Protein 4WW7 (pdb70)

Organism: Saccharomyces cerevisiae (strain ATCC 204508 / S288c) (NCBI:txid559292)

GO terms:
  GO:0004674 protein serine/threonine kinase activity (F, IDA)
  GO:0005634 nucleus (C, IDA)
  GO:0016887 ATP hydrolysis activity (F, IDA)
  GO:0000408 EKC/KEOPS complex (C, IDA)
  GO:0000282 cellular bud site selection (P, HMP)
  GO:0000722 telomere maintenance via recombination (P, IGI)
  GO:0000723 telomere maintenance (P, IGI)
  GO:0004674 protein serine/threonine kinase activity (F, IMP)
  GO:0005634 nucleus (C, HDA)
  GO:0005737 cytoplasm (C, HDA)
  GO:0016887 ATP hydrolysis activity (F, IMP)
  GO:0070525 tRNA threonylcarbamoyladenosine metabolic process (P, IMP)
  GO:0000722 telomere maintenance via recombination (P, IMP)
  GO:0000723 telomere maintenance (P, IMP)
  GO:0045944 positive regulation of transcription by RNA polymerase II (P, IPI)
  GO:0005654 nucleoplasm (C, TAS)
  GO:0005515 protein binding (F, IPI)

Foldseek 3Di:
DVVVVVCVVLDVVWDWAWDDDDPWTKIKTQDQSDDPPPPDDDRIKMKTADCLLVQQLVVQVVQVPQPPAAAWDFRDDDPPGGITITHDAFDQDPPRLGTQFQVSVCVVCLVPQPDPQNLVQLLLLLLNLLSCLVQQKAQQQQESRQWGWHDDDPHTHTHGDDSSRMDRGNDLLRSLVNLVNHLVNLCVVVRPCSVVSSVSSNNSNLVNLVVVPPRSVVVVVSNVVSNVVCVVVVDDD/DDWDDDVVGRQKIKDKWKFAQWDALVVLVVPCVKAKWALQQPQFPLLLVLLLVLLVCCVVPHNQDDDDSRLSSLCLLALDRDSVVSCVLTGDDRPGRMIMIMDMDSPDDDVVVVVVVVVVRTDGGIDDPGNVVSNVRHNVVSNCVRLVPDPVQDDPDSVSVSVSSSVSSVVD

Structure (mmCIF, N/CA/C/O backbone):
data_4WW7
#
_entry.id   4WW7
#
_cell.length_a   113.890
_cell.length_b   113.890
_cell.length_c   87.410
_cell.angle_alpha   90.00
_cell.angle_beta   90.00
_cell.angle_gamma   90.00
#
_symmetry.space_group_name_H-M   'I 41'
#
loop_
_entity.id
_entity.type
_entity.pdbx_description
1 polymer 'EKC/KEOPS complex subunit BUD32'
2 polymer 'EKC/KEOPS complex subunit CGI121'
3 non-polymer 'ADENOSINE MONOPHOSPHATE'
4 non-polymer 'ACETATE ION'
5 non-polymer 'SULFATE ION'
6 water water
#
loop_
_atom_site.group_PDB
_atom_site.id
_atom_site.type_symbol
_atom_site.label_atom_id
_atom_site.label_alt_id
_atom_site.label_comp_id
_atom_site.label_asym_id
_atom_site.label_entity_id
_atom_site.label_seq_id
_atom_site.pdbx_PDB_ins_code
_atom_site.Cartn_x
_atom_site.Cartn_y
_atom_site.Cartn_z
_atom_site.occupancy
_atom_site.B_iso_or_equiv
_atom_site.auth_seq_id
_atom_site.auth_comp_id
_atom_site.auth_asym_id
_atom_site.auth_atom_id
_atom_site.pdbx_PDB_model_num
ATOM 1 N N . GLU A 1 4 ? -11.223 -20.865 -10.613 1.00 47.53 4 GLU A N 1
ATOM 2 C CA . GLU A 1 4 ? -11.563 -20.101 -11.810 1.00 45.37 4 GLU A CA 1
ATOM 3 C C . GLU A 1 4 ? -12.072 -18.712 -11.444 1.00 45.83 4 GLU A C 1
ATOM 4 O O . GLU A 1 4 ? -11.879 -17.752 -12.195 1.00 42.41 4 GLU A O 1
ATOM 6 N N . PHE A 1 5 ? -12.729 -18.616 -10.291 1.00 44.76 5 PHE A N 1
ATOM 7 C CA . PHE A 1 5 ? -13.189 -17.329 -9.783 1.00 42.07 5 PHE A CA 1
ATOM 8 C C . PHE A 1 5 ? -11.995 -16.416 -9.512 1.00 38.92 5 PHE A C 1
ATOM 9 O O . PHE A 1 5 ? -12.030 -15.217 -9.818 1.00 37.07 5 PHE A O 1
ATOM 11 N N . ILE A 1 6 ? -10.941 -16.993 -8.942 1.00 38.01 6 ILE A N 1
ATOM 12 C CA . ILE A 1 6 ? -9.731 -16.244 -8.620 1.00 37.17 6 ILE A CA 1
ATOM 13 C C . ILE A 1 6 ? -9.076 -15.684 -9.884 1.00 36.12 6 ILE A C 1
ATOM 14 O O . ILE A 1 6 ? -8.647 -14.528 -9.915 1.00 34.73 6 ILE A O 1
ATOM 17 N N . ASP A 1 7 ? -8.990 -16.512 -10.920 1.00 37.26 7 ASP A N 1
ATOM 18 C CA . ASP A 1 7 ? -8.470 -16.089 -12.219 1.00 35.09 7 ASP A CA 1
ATOM 19 C C . ASP A 1 7 ? -9.233 -14.894 -12.754 1.00 32.83 7 ASP A C 1
ATOM 20 O O . ASP A 1 7 ? -8.648 -13.886 -13.153 1.00 31.30 7 ASP A O 1
ATOM 25 N N . LYS A 1 8 ? -10.554 -15.019 -12.782 1.00 32.06 8 LYS A N 1
ATOM 26 C CA . LYS A 1 8 ? -11.389 -13.996 -13.382 1.00 32.30 8 LYS A CA 1
ATOM 27 C C . LYS A 1 8 ? -11.332 -12.675 -12.612 1.00 28.52 8 LYS A C 1
ATOM 28 O O . LYS A 1 8 ? -11.283 -11.611 -13.220 1.00 28.27 8 LYS A O 1
ATOM 31 N N . VAL A 1 9 ? -11.357 -12.749 -11.283 1.00 29.37 9 VAL A N 1
ATOM 32 C CA . VAL A 1 9 ? -11.282 -11.534 -10.471 1.00 26.85 9 VAL A CA 1
ATOM 33 C C . VAL A 1 9 ? -9.921 -10.866 -10.624 1.00 25.10 9 VAL A C 1
ATOM 34 O O . VAL A 1 9 ? -9.846 -9.663 -10.846 1.00 24.46 9 VAL A O 1
ATOM 38 N N . SER A 1 10 ? -8.837 -11.633 -10.502 1.00 28.45 10 SER A N 1
ATOM 39 C CA . SER A 1 10 ? -7.515 -11.012 -10.573 1.00 26.57 10 SER A CA 1
ATOM 40 C C . SER A 1 10 ? -7.245 -10.461 -11.977 1.00 27.67 10 SER A C 1
ATOM 41 O O . SER A 1 10 ? -6.508 -9.483 -12.144 1.00 25.55 10 SER A O 1
ATOM 44 N N . SER A 1 11 ? -7.866 -11.060 -12.987 1.00 25.92 11 SER A N 1
ATOM 45 C CA . SER A 1 11 ? -7.715 -10.534 -14.342 1.00 27.97 11 SER A CA 1
ATOM 46 C C . SER A 1 11 ? -8.479 -9.221 -14.509 1.00 27.44 11 SER A C 1
ATOM 47 O O . SER A 1 11 ? -7.980 -8.277 -15.124 1.00 27.43 11 SER A O 1
ATOM 50 N N . TYR A 1 12 ? -9.685 -9.181 -13.952 1.00 26.07 12 TYR A N 1
ATOM 51 C CA . TYR A 1 12 ? -10.520 -7.978 -13.971 1.00 24.10 12 TYR A CA 1
ATOM 52 C C . TYR A 1 12 ? -9.830 -6.801 -13.267 1.00 24.91 12 TYR A C 1
ATOM 53 O O . TYR A 1 12 ? -9.821 -5.656 -13.767 1.00 24.94 12 TYR A O 1
ATOM 62 N N . LEU A 1 13 ? -9.252 -7.082 -12.104 1.00 22.95 13 LEU A N 1
ATOM 63 C CA . LEU A 1 13 ? -8.611 -6.050 -11.281 1.00 21.60 13 LEU A CA 1
ATOM 64 C C . LEU A 1 13 ? -7.224 -5.646 -11.772 1.00 23.43 13 LEU A C 1
ATOM 65 O O . LEU A 1 13 ? -6.751 -4.542 -11.484 1.00 22.56 13 LEU A O 1
ATOM 70 N N . THR A 1 14 ? -6.590 -6.572 -12.495 1.00 23.91 14 THR A N 1
ATOM 71 C CA . THR A 1 14 ? -5.168 -6.500 -12.898 1.00 23.90 14 THR A CA 1
ATOM 72 C C . THR A 1 14 ? -4.202 -6.810 -11.754 1.00 23.48 14 THR A C 1
ATOM 73 O O . THR A 1 14 ? -4.573 -6.821 -10.588 1.00 23.97 14 THR A O 1
ATOM 77 N N . PRO A 1 15 ? -2.931 -7.091 -12.091 1.00 25.22 15 PRO A N 1
ATOM 78 C CA . PRO A 1 15 ? -1.985 -7.439 -11.022 1.00 25.61 15 PRO A CA 1
ATOM 79 C C . PRO A 1 15 ? -1.671 -6.295 -10.045 1.00 27.24 15 PRO A C 1
ATOM 80 O O . PRO A 1 15 ? -1.039 -6.524 -9.010 1.00 29.21 15 PRO A O 1
ATOM 84 N N . ASP A 1 16 ? -2.113 -5.075 -10.350 1.00 28.18 16 ASP A N 1
ATOM 85 C CA . ASP A 1 16 ? -1.859 -3.941 -9.460 1.00 28.63 16 ASP A CA 1
ATOM 86 C C . ASP A 1 16 ? -2.750 -3.938 -8.208 1.00 28.19 16 ASP A C 1
ATOM 87 O O . ASP A 1 16 ? -2.541 -3.135 -7.299 1.00 33.50 16 ASP A O 1
ATOM 89 N N . VAL A 1 17 ? -3.747 -4.817 -8.162 1.00 24.08 17 VAL A N 1
ATOM 90 C CA . VAL A 1 17 ? -4.624 -4.874 -7.006 1.00 24.82 17 VAL A CA 1
ATOM 91 C C . VAL A 1 17 ? -4.415 -6.197 -6.268 1.00 24.03 17 VAL A C 1
ATOM 92 O O . VAL A 1 17 ? -4.763 -7.252 -6.787 1.00 24.67 17 VAL A O 1
ATOM 96 N N . ASP A 1 18 ? -3.836 -6.130 -5.075 1.00 19.43 18 ASP A N 1
ATOM 97 C CA . ASP A 1 18 ? -3.686 -7.326 -4.233 1.00 20.44 18 ASP A CA 1
ATOM 98 C C . ASP A 1 18 ? -5.061 -7.802 -3.758 1.00 23.84 18 ASP A C 1
ATOM 99 O O . ASP A 1 18 ? -5.940 -6.987 -3.496 1.00 21.95 18 ASP A O 1
ATOM 104 N N . ILE A 1 19 ? -5.266 -9.117 -3.676 1.00 21.67 19 ILE A N 1
ATOM 105 C CA . ILE A 1 19 ? -6.522 -9.632 -3.110 1.00 21.82 19 ILE A CA 1
ATOM 106 C C . ILE A 1 19 ? -6.268 -10.839 -2.221 1.00 25.85 19 ILE A C 1
ATOM 107 O O . ILE A 1 19 ? -5.383 -11.650 -2.494 1.00 27.19 19 ILE A O 1
ATOM 112 N N . ALA A 1 20 ? -7.055 -10.944 -1.158 1.00 22.81 20 ALA A N 1
ATOM 113 C CA . ALA A 1 20 ? -7.038 -12.110 -0.279 1.00 23.65 20 ALA A CA 1
ATOM 114 C C . ALA A 1 20 ? -8.470 -12.573 -0.037 1.00 27.19 20 ALA A C 1
ATOM 115 O O . ALA A 1 20 ? -9.271 -11.843 0.533 1.00 26.08 20 ALA A O 1
ATOM 117 N N . PRO A 1 21 ? -8.808 -13.792 -0.474 1.00 25.53 21 PRO A N 1
ATOM 118 C CA . PRO A 1 21 ? -10.199 -14.218 -0.231 1.00 26.41 21 PRO A CA 1
ATOM 119 C C . PRO A 1 21 ? -10.441 -14.468 1.256 1.00 29.71 21 PRO A C 1
ATOM 120 O O . PRO A 1 21 ? -9.561 -15.002 1.943 1.00 29.82 21 PRO A O 1
ATOM 124 N N . ILE A 1 22 ? -11.614 -14.092 1.755 1.00 26.72 22 ILE A N 1
ATOM 125 C CA . ILE A 1 22 ? -11.944 -14.321 3.159 1.00 26.18 22 ILE A CA 1
ATOM 126 C C . ILE A 1 22 ? -13.265 -15.071 3.389 1.00 30.05 22 ILE A C 1
ATOM 127 O O . ILE A 1 22 ? -13.495 -15.598 4.479 1.00 29.84 22 ILE A O 1
ATOM 132 N N . SER A 1 23 ? -14.126 -15.118 2.378 1.00 27.51 23 SER A N 1
ATOM 133 C CA . SER A 1 23 ? -15.415 -15.768 2.544 1.00 29.98 23 SER A CA 1
ATOM 134 C C . SER A 1 23 ? -16.036 -16.130 1.206 1.00 35.23 23 SER A C 1
ATOM 135 O O . SER A 1 23 ? -15.922 -15.400 0.227 1.00 34.02 23 SER A O 1
ATOM 138 N N . GLN A 1 24 ? -16.684 -17.286 1.154 1.00 37.81 24 GLN A N 1
ATOM 139 C CA . GLN A 1 24 ? -17.425 -17.651 -0.035 1.00 40.02 24 GLN A CA 1
ATOM 140 C C . GLN A 1 24 ? -18.740 -18.284 0.382 1.00 44.83 24 GLN A C 1
ATOM 141 O O . GLN A 1 24 ? -18.760 -19.248 1.152 1.00 45.55 24 GLN A O 1
ATOM 147 N N . GLY A 1 25 ? -19.834 -17.713 -0.106 1.00 42.59 25 GLY A N 1
ATOM 148 C CA . GLY A 1 25 ? -21.163 -18.215 0.192 1.00 45.99 25 GLY A CA 1
ATOM 149 C C . GLY A 1 25 ? -21.850 -18.629 -1.090 1.00 47.87 25 GLY A C 1
ATOM 150 O O . GLY A 1 25 ? -21.183 -18.946 -2.079 1.00 45.21 25 GLY A O 1
ATOM 151 N N . ALA A 1 26 ? -23.181 -18.624 -1.076 1.00 51.55 26 ALA A N 1
ATOM 152 C CA . ALA A 1 26 ? -23.964 -18.966 -2.257 1.00 53.76 26 ALA A CA 1
ATOM 153 C C . ALA A 1 26 ? -24.509 -17.712 -2.937 1.00 54.85 26 ALA A C 1
ATOM 154 O O . ALA A 1 26 ? -23.759 -16.950 -3.551 1.00 52.14 26 ALA A O 1
ATOM 156 N N . ALA A 1 28 ? -22.067 -14.948 -3.390 1.00 38.39 28 ALA A N 1
ATOM 157 C CA . ALA A 1 28 ? -21.004 -13.937 -3.344 1.00 35.98 28 ALA A CA 1
ATOM 158 C C . ALA A 1 28 ? -19.701 -14.441 -2.709 1.00 33.94 28 ALA A C 1
ATOM 159 O O . ALA A 1 28 ? -19.711 -15.196 -1.725 1.00 36.02 28 ALA A O 1
ATOM 161 N N . ILE A 1 29 ? -18.580 -14.011 -3.290 1.00 30.81 29 ILE A N 1
ATOM 162 C CA . ILE A 1 29 ? -17.258 -14.266 -2.760 1.00 28.57 29 ILE A CA 1
ATOM 163 C C . ILE A 1 29 ? -16.678 -12.934 -2.281 1.00 27.86 29 ILE A C 1
ATOM 164 O O . ILE A 1 29 ? -16.769 -11.923 -2.989 1.00 27.87 29 ILE A O 1
ATOM 168 N N . VAL A 1 30 ? -16.100 -12.935 -1.089 1.00 25.89 30 VAL A N 1
ATOM 169 C CA . VAL A 1 30 ? -15.600 -11.702 -0.486 1.00 23.01 30 VAL A CA 1
ATOM 170 C C . VAL A 1 30 ? -14.077 -11.751 -0.337 1.00 25.23 30 VAL A C 1
ATOM 171 O O . VAL A 1 30 ? -13.512 -12.751 0.126 1.00 24.61 30 VAL A O 1
ATOM 175 N N . PHE A 1 31 ? -13.415 -10.671 -0.752 1.00 21.37 31 PHE A N 1
ATOM 176 C CA . PHE A 1 31 ? -11.960 -10.512 -0.603 1.00 23.12 31 PHE A CA 1
ATOM 177 C C . PHE A 1 31 ? -11.647 -9.308 0.256 1.00 23.21 31 PHE A C 1
ATOM 178 O O . PHE A 1 31 ? -12.488 -8.407 0.411 1.00 23.03 31 PHE A O 1
ATOM 186 N N . THR A 1 32 ? -10.426 -9.271 0.786 1.00 22.07 32 THR A N 1
ATOM 187 C CA . THR A 1 32 ? -9.853 -7.999 1.237 1.00 22.54 32 THR A CA 1
ATOM 188 C C . THR A 1 32 ? -8.751 -7.552 0.284 1.00 24.24 32 THR A C 1
ATOM 189 O O . THR A 1 32 ? -8.158 -8.370 -0.432 1.00 22.77 32 THR A O 1
ATOM 193 N N . THR A 1 33 ? -8.507 -6.245 0.266 1.00 19.35 33 THR A N 1
ATOM 194 C CA . THR A 1 33 ? -7.404 -5.659 -0.496 1.00 20.41 33 THR A CA 1
ATOM 195 C C . THR A 1 33 ? -6.842 -4.456 0.259 1.00 22.57 33 THR A C 1
ATOM 196 O O . THR A 1 33 ? -7.572 -3.774 0.987 1.00 21.76 33 THR A O 1
ATOM 200 N N . THR A 1 34 ? -5.548 -4.191 0.105 1.00 19.60 34 THR A N 1
ATOM 201 C CA . THR A 1 34 ? -4.981 -2.967 0.669 1.00 20.39 34 THR A CA 1
ATOM 202 C C . THR A 1 34 ? -5.041 -1.803 -0.331 1.00 20.95 34 THR A C 1
ATOM 203 O O . THR A 1 34 ? -4.644 -0.685 -0.000 1.00 23.27 34 THR A O 1
ATOM 207 N N . THR A 1 35 ? -5.555 -2.072 -1.529 1.00 19.42 35 THR A N 1
ATOM 208 C CA . THR A 1 35 ? -5.601 -1.084 -2.618 1.00 18.33 35 THR A CA 1
ATOM 209 C C . THR A 1 35 ? -6.954 -0.361 -2.720 1.00 17.75 35 THR A C 1
ATOM 210 O O . THR A 1 35 ? -7.980 -1.011 -2.907 1.00 21.04 35 THR A O 1
ATOM 214 N N . HIS A 1 36 ? -6.938 0.966 -2.616 1.00 19.22 36 HIS A N 1
ATOM 215 C CA . HIS A 1 36 ? -8.159 1.744 -2.830 1.00 18.96 36 HIS A CA 1
ATOM 216 C C . HIS A 1 36 ? -8.477 1.758 -4.333 1.00 19.35 36 HIS A C 1
ATOM 217 O O . HIS A 1 36 ? -7.572 1.858 -5.149 1.00 19.89 36 HIS A O 1
ATOM 224 N N . PRO A 1 37 ? -9.761 1.676 -4.707 1.00 17.62 37 PRO A N 1
ATOM 225 C CA . PRO A 1 37 ? -10.068 1.495 -6.138 1.00 17.35 37 PRO A CA 1
ATOM 226 C C . PRO A 1 37 ? -9.850 2.748 -7.003 1.00 19.41 37 PRO A C 1
ATOM 227 O O . PRO A 1 37 ? -9.855 2.626 -8.230 1.00 20.25 37 PRO A O 1
ATOM 231 N N . TYR A 1 38 ? -9.671 3.921 -6.401 1.00 18.50 38 TYR A N 1
ATOM 232 C CA . TYR A 1 38 ? -9.505 5.123 -7.234 1.00 16.80 38 TYR A CA 1
ATOM 233 C C . TYR A 1 38 ? -8.673 6.269 -6.661 1.00 18.77 38 TYR A C 1
ATOM 234 O O . TYR A 1 38 ? -8.212 7.113 -7.420 1.00 20.13 38 TYR A O 1
ATOM 243 N N . LEU A 1 39 ? -8.503 6.343 -5.347 1.00 18.32 39 LEU A N 1
ATOM 244 C CA . LEU A 1 39 ? -7.638 7.400 -4.810 1.00 17.36 39 LEU A CA 1
ATOM 245 C C . LEU A 1 39 ? -6.186 7.046 -5.133 1.00 20.55 39 LEU A C 1
ATOM 246 O O . LEU A 1 39 ? -5.824 5.876 -5.090 1.00 22.64 39 LEU A O 1
ATOM 251 N N . PRO A 1 40 ? -5.361 8.046 -5.466 1.00 20.34 40 PRO A N 1
ATOM 252 C CA . PRO A 1 40 ? -3.928 7.789 -5.694 1.00 20.92 40 PRO A CA 1
ATOM 253 C C . PRO A 1 40 ? -3.307 7.075 -4.502 1.00 22.82 40 PRO A C 1
ATOM 254 O O . PRO A 1 40 ? -3.716 7.286 -3.359 1.00 21.67 40 PRO A O 1
ATOM 258 N N . ARG A 1 41 ? -2.303 6.239 -4.770 1.00 23.41 41 ARG A N 1
ATOM 259 C CA . ARG A 1 41 ? -1.665 5.497 -3.688 1.00 25.94 41 ARG A CA 1
ATOM 260 C C . ARG A 1 41 ? -1.193 6.439 -2.570 1.00 23.49 41 ARG A C 1
ATOM 261 O O . ARG A 1 41 ? -0.637 7.515 -2.832 1.00 24.72 41 ARG A O 1
ATOM 265 N N . ALA A 1 42 ? -1.453 6.036 -1.325 1.00 25.68 42 ALA A N 1
ATOM 266 C CA . ALA A 1 42 ? -1.074 6.801 -0.141 1.00 26.47 42 ALA A CA 1
ATOM 267 C C . ALA A 1 42 ? -1.928 8.044 0.114 1.00 25.14 42 ALA A C 1
ATOM 268 O O . ALA A 1 42 ? -1.626 8.828 1.019 1.00 30.57 42 ALA A O 1
ATOM 270 N N . LYS A 1 43 ? -2.974 8.243 -0.678 1.00 23.73 43 LYS A N 1
ATOM 271 C CA . LYS A 1 43 ? -3.855 9.400 -0.453 1.00 24.76 43 LYS A CA 1
ATOM 272 C C . LYS A 1 43 ? -5.180 8.926 0.141 1.00 26.42 43 LYS A C 1
ATOM 273 O O . LYS A 1 43 ? -6.088 9.728 0.407 1.00 28.07 43 LYS A O 1
ATOM 279 N N . ASP A 1 44 ? -5.287 7.618 0.345 1.00 25.25 44 ASP A N 1
ATOM 280 C CA . ASP A 1 44 ? -6.453 7.047 1.017 1.00 25.37 44 ASP A CA 1
ATOM 281 C C . ASP A 1 44 ? -6.219 7.039 2.532 1.00 28.68 44 ASP A C 1
ATOM 282 O O . ASP A 1 44 ? -5.168 7.487 2.991 1.00 32.50 44 ASP A O 1
ATOM 287 N N . SER A 1 45 ? -7.189 6.549 3.304 1.00 28.56 45 SER A N 1
ATOM 288 C CA . SER A 1 45 ? -7.160 6.741 4.755 1.00 30.52 45 SER A CA 1
ATOM 289 C C . SER A 1 45 ? -7.289 5.464 5.591 1.00 27.71 45 SER A C 1
ATOM 290 O O . SER A 1 45 ? -7.412 5.549 6.815 1.00 32.54 45 SER A O 1
ATOM 293 N N . HIS A 1 46 ? -7.295 4.306 4.948 1.00 27.28 46 HIS A N 1
ATOM 294 C CA . HIS A 1 46 ? -7.506 3.054 5.671 1.00 25.84 46 HIS A CA 1
ATOM 295 C C . HIS A 1 46 ? -6.558 1.972 5.200 1.00 28.02 46 HIS A C 1
ATOM 296 O O . HIS A 1 46 ? -6.111 1.984 4.051 1.00 28.04 46 HIS A O 1
ATOM 303 N N . GLN A 1 47 ? -6.256 1.038 6.098 1.00 26.91 47 GLN A N 1
ATOM 304 C CA . GLN A 1 47 ? -5.332 -0.045 5.794 1.00 27.35 47 GLN A CA 1
ATOM 305 C C . GLN A 1 47 ? -5.874 -1.027 4.760 1.00 27.40 47 GLN A C 1
ATOM 306 O O . GLN A 1 47 ? -5.127 -1.496 3.894 1.00 27.24 47 GLN A O 1
ATOM 309 N N . LYS A 1 48 ? -7.163 -1.350 4.843 1.00 24.17 48 LYS A N 1
ATOM 310 C CA . LYS A 1 48 ? -7.728 -2.290 3.888 1.00 21.76 48 LYS A CA 1
ATOM 311 C C . LYS A 1 48 ? -9.202 -2.075 3.609 1.00 21.87 48 LYS A C 1
ATOM 312 O O . LYS A 1 48 ? -9.878 -1.310 4.307 1.00 22.60 48 LYS A O 1
ATOM 318 N N . TYR A 1 49 ? -9.670 -2.750 2.564 1.00 20.95 49 TYR A N 1
ATOM 319 C CA . TYR A 1 49 ? -11.022 -2.600 2.043 1.00 19.12 49 TYR A CA 1
ATOM 320 C C . TYR A 1 49 ? -11.588 -3.975 1.708 1.00 19.67 49 TYR A C 1
ATOM 321 O O . TYR A 1 49 ? -10.850 -4.981 1.624 1.00 22.85 49 TYR A O 1
ATOM 330 N N . ILE A 1 50 ? -12.896 -4.015 1.501 1.00 18.62 50 ILE A N 1
ATOM 331 C CA . ILE A 1 50 ? -13.601 -5.225 1.114 1.00 19.49 50 ILE A CA 1
ATOM 332 C C . ILE A 1 50 ? -13.992 -5.158 -0.361 1.00 20.54 50 ILE A C 1
ATOM 333 O O . ILE A 1 50 ? -14.445 -4.120 -0.848 1.00 20.89 50 ILE A O 1
ATOM 338 N N . ILE A 1 51 ? -13.796 -6.262 -1.083 1.00 18.97 51 ILE A N 1
ATOM 339 C CA . ILE A 1 51 ? -14.375 -6.430 -2.413 1.00 19.74 51 ILE A CA 1
ATOM 340 C C . ILE A 1 51 ? -15.372 -7.589 -2.361 1.00 23.36 51 ILE A C 1
ATOM 341 O O . ILE A 1 51 ? -15.006 -8.721 -2.007 1.00 23.12 51 ILE A O 1
ATOM 346 N N . LYS A 1 52 ? -16.624 -7.306 -2.696 1.00 21.76 52 LYS A N 1
ATOM 347 C CA . LYS A 1 52 ? -17.670 -8.338 -2.717 1.00 21.31 52 LYS A CA 1
ATOM 348 C C . LYS A 1 52 ? -18.070 -8.599 -4.168 1.00 25.72 52 LYS A C 1
ATOM 349 O O . LYS A 1 52 ? -18.560 -7.702 -4.874 1.00 26.66 52 LYS A O 1
ATOM 355 N N . TYR A 1 53 ? -17.842 -9.836 -4.610 1.00 25.75 53 TYR A N 1
ATOM 356 C CA . TYR A 1 53 ? -17.983 -10.206 -6.009 1.00 24.03 53 TYR A CA 1
ATOM 357 C C . TYR A 1 53 ? -19.119 -11.211 -6.170 1.00 28.17 53 TYR A C 1
ATOM 358 O O . TYR A 1 53 ? -19.145 -12.234 -5.490 1.00 30.33 53 TYR A O 1
ATOM 367 N N . ARG A 1 54 ? -20.049 -10.912 -7.069 1.00 26.78 54 ARG A N 1
ATOM 368 C CA . ARG A 1 54 ? -21.117 -11.855 -7.399 1.00 29.53 54 ARG A CA 1
ATOM 369 C C . ARG A 1 54 ? -20.926 -12.380 -8.812 1.00 30.14 54 ARG A C 1
ATOM 370 O O . ARG A 1 54 ? -21.190 -11.664 -9.778 1.00 31.74 54 ARG A O 1
ATOM 378 N N . PRO A 1 55 ? -20.462 -13.636 -8.932 1.00 34.17 55 PRO A N 1
ATOM 379 C CA . PRO A 1 55 ? -20.253 -14.298 -10.226 1.00 34.10 55 PRO A CA 1
ATOM 380 C C . PRO A 1 55 ? -21.559 -14.411 -11.003 1.00 41.20 55 PRO A C 1
ATOM 381 O O . PRO A 1 55 ? -22.569 -14.697 -10.356 1.00 39.50 55 PRO A O 1
ATOM 385 N N . ARG A 1 72 ? -28.992 -7.234 -7.879 1.00 41.41 72 ARG A N 1
ATOM 386 C CA . ARG A 1 72 ? -28.589 -7.763 -6.578 1.00 39.38 72 ARG A CA 1
ATOM 387 C C . ARG A 1 72 ? -27.396 -6.992 -6.002 1.00 37.35 72 ARG A C 1
ATOM 388 O O . ARG A 1 72 ? -27.451 -6.492 -4.871 1.00 36.52 72 ARG A O 1
ATOM 390 N N . THR A 1 73 ? -26.314 -6.896 -6.770 1.00 39.33 73 THR A N 1
ATOM 391 C CA . THR A 1 73 ? -25.231 -6.001 -6.369 1.00 34.49 73 THR A CA 1
ATOM 392 C C . THR A 1 73 ? -25.795 -4.578 -6.355 1.00 36.19 73 THR A C 1
ATOM 393 O O . THR A 1 73 ? -25.441 -3.754 -5.510 1.00 32.69 73 THR A O 1
ATOM 397 N N . LEU A 1 74 ? -26.721 -4.308 -7.269 1.00 41.45 74 LEU A N 1
ATOM 398 C CA . LEU A 1 74 ? -27.351 -2.997 -7.337 1.00 38.80 74 LEU A CA 1
ATOM 399 C C . LEU A 1 74 ? -28.248 -2.731 -6.118 1.00 33.73 74 LEU A C 1
ATOM 400 O O . LEU A 1 74 ? -28.202 -1.645 -5.527 1.00 33.24 74 LEU A O 1
ATOM 405 N N . ASN A 1 75 ? -29.046 -3.722 -5.738 1.00 34.74 75 ASN A N 1
ATOM 406 C CA . ASN A 1 75 ? -29.941 -3.584 -4.592 1.00 36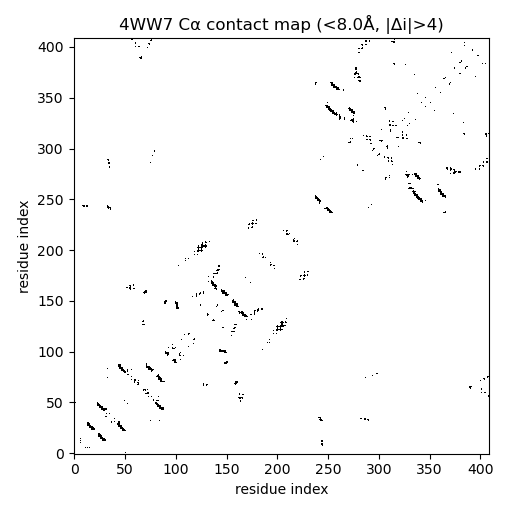.32 75 ASN A CA 1
ATOM 407 C C . ASN A 1 75 ? -29.159 -3.292 -3.324 1.00 30.28 75 ASN A C 1
ATOM 408 O O . ASN A 1 75 ? -29.516 -2.415 -2.547 1.00 30.09 75 ASN A O 1
ATOM 413 N N . GLU A 1 76 ? -28.087 -4.039 -3.118 1.00 29.51 76 GLU A N 1
ATOM 414 C CA . GLU A 1 76 ? -27.313 -3.901 -1.902 1.00 28.01 76 GLU A CA 1
ATOM 415 C C . GLU A 1 76 ? -26.645 -2.518 -1.856 1.00 25.76 76 GLU A C 1
ATOM 416 O O . GLU A 1 76 ? -26.631 -1.843 -0.817 1.00 25.03 76 GLU A O 1
ATOM 422 N N . SER A 1 77 ? -26.120 -2.085 -2.997 1.00 25.61 77 SER A N 1
ATOM 423 C CA . SER A 1 77 ? -25.457 -0.795 -3.062 1.00 24.71 77 SER A CA 1
ATOM 424 C C . SER A 1 77 ? -26.442 0.335 -2.806 1.00 23.75 77 SER A C 1
ATOM 425 O O . SER A 1 77 ? -26.147 1.260 -2.056 1.00 24.29 77 SER A O 1
ATOM 428 N N . ARG A 1 78 ? -27.614 0.251 -3.423 1.00 26.23 78 ARG A N 1
ATOM 429 C CA . ARG A 1 78 ? -28.642 1.262 -3.222 1.00 26.13 78 ARG A CA 1
ATOM 430 C C . ARG A 1 78 ? -29.067 1.364 -1.755 1.00 25.49 78 ARG A C 1
ATOM 431 O O . ARG A 1 78 ? -29.207 2.470 -1.217 1.00 26.62 78 ARG A O 1
ATOM 434 N N . LEU A 1 79 ? -29.277 0.221 -1.104 1.00 26.38 79 LEU A N 1
ATOM 435 C CA . LEU A 1 79 ? -29.652 0.240 0.310 1.00 24.05 79 LEU A CA 1
ATOM 436 C C . LEU A 1 79 ? -28.560 0.814 1.212 1.00 22.64 79 LEU A C 1
ATOM 437 O O . LEU A 1 79 ? -28.842 1.600 2.107 1.00 23.63 79 LEU A O 1
ATOM 442 N N . LEU A 1 80 ? -27.300 0.434 0.980 1.00 21.95 80 LEU A N 1
ATOM 443 C CA . LEU A 1 80 ? -26.214 1.001 1.780 1.00 21.74 80 LEU A CA 1
ATOM 444 C C . LEU A 1 80 ? -26.169 2.539 1.718 1.00 19.86 80 LEU A C 1
ATOM 445 O O . LEU A 1 80 ? -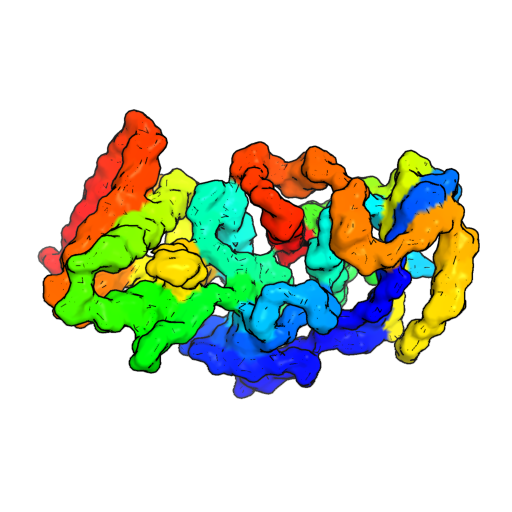25.931 3.206 2.725 1.00 22.68 80 LEU A O 1
ATOM 450 N N . ALA A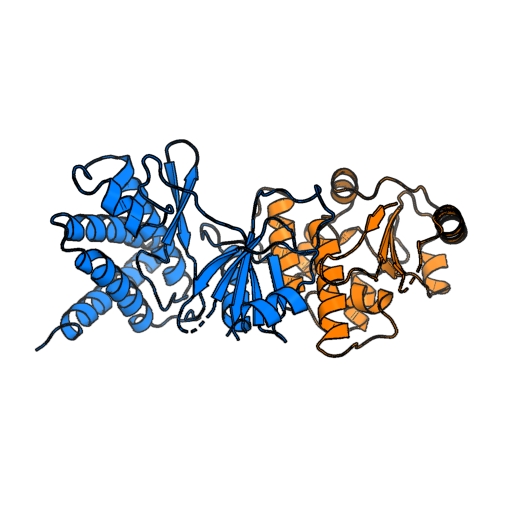 1 81 ? -26.432 3.088 0.536 1.00 22.12 81 ALA A N 1
ATOM 451 C CA . ALA A 1 81 ? -26.397 4.535 0.334 1.00 22.94 81 ALA A CA 1
ATOM 452 C C . ALA A 1 81 ? -27.566 5.235 1.026 1.00 23.39 81 ALA A C 1
ATOM 453 O O . ALA A 1 81 ? -27.377 6.277 1.648 1.00 25.16 81 ALA A O 1
ATOM 455 N N . LYS A 1 82 ? -28.751 4.637 0.938 1.00 25.37 82 LYS A N 1
ATOM 456 C CA . LYS A 1 82 ? -29.934 5.201 1.597 1.00 23.67 82 LYS A CA 1
ATOM 457 C C . LYS A 1 82 ? -29.792 5.195 3.110 1.00 24.40 82 LYS A C 1
ATOM 458 O O . LYS A 1 82 ? -30.136 6.170 3.784 1.00 25.38 82 LYS A O 1
ATOM 463 N N . LEU A 1 83 ? -29.255 4.100 3.649 1.00 24.63 83 LEU A N 1
ATOM 464 C CA . LEU A 1 83 ? -29.138 3.962 5.092 1.00 23.38 83 LEU A CA 1
ATOM 465 C C . LEU A 1 83 ? -28.097 4.915 5.681 1.00 23.08 83 LEU A C 1
ATOM 466 O O . LEU A 1 83 ? -28.278 5.437 6.786 1.00 25.59 83 LEU A O 1
ATOM 471 N N . TYR A 1 84 ? -27.017 5.179 4.944 1.00 21.98 84 TYR A N 1
ATOM 472 C CA . TYR A 1 84 ? -26.004 6.096 5.448 1.00 21.35 84 TYR A CA 1
ATOM 473 C C . TYR A 1 84 ? -26.599 7.473 5.795 1.00 25.06 84 TYR A C 1
ATOM 474 O O . TYR A 1 84 ? -26.177 8.115 6.743 1.00 25.12 84 TYR A O 1
ATOM 483 N N . LEU A 1 85 ? -27.575 7.910 5.012 1.00 24.65 85 LEU A N 1
ATOM 484 C CA . LEU A 1 85 ? -28.137 9.259 5.167 1.00 27.15 85 LEU A CA 1
ATOM 485 C C . LEU A 1 85 ? -29.060 9.379 6.381 1.00 28.80 85 LEU A C 1
ATOM 486 O O . LEU A 1 85 ? -29.404 10.496 6.788 1.00 32.64 85 LEU A O 1
ATOM 491 N N . ILE A 1 86 ? -29.449 8.247 6.956 1.00 27.87 86 ILE A N 1
ATOM 492 C CA . ILE A 1 86 ? -30.325 8.243 8.137 1.00 29.59 86 ILE A CA 1
ATOM 493 C C . ILE A 1 86 ? -29.529 8.442 9.429 1.00 31.10 86 ILE A C 1
ATOM 494 O O . ILE A 1 86 ? -28.641 7.650 9.760 1.00 27.87 86 ILE A O 1
ATOM 499 N N . PRO A 1 87 ? -29.828 9.513 10.173 1.00 27.91 87 PRO A N 1
ATOM 500 C CA . PRO A 1 87 ? -29.055 9.778 11.389 1.00 29.32 87 PRO A CA 1
ATOM 501 C C . PRO A 1 87 ? -29.046 8.578 12.335 1.00 28.89 87 PRO A C 1
ATOM 502 O O . PRO A 1 87 ? -30.093 7.979 12.586 1.00 30.80 87 PRO A O 1
ATOM 506 N N . GLY A 1 88 ? -27.858 8.216 12.812 1.00 28.96 88 GLY A N 1
ATOM 507 C CA . GLY A 1 88 ? -27.710 7.143 13.782 1.00 29.20 88 GLY A CA 1
ATOM 508 C C . GLY A 1 88 ? -27.464 5.744 13.237 1.00 24.58 88 GLY A C 1
ATOM 509 O O . GLY A 1 88 ? -26.988 4.880 13.980 1.00 24.26 88 GLY A O 1
ATOM 510 N N . LEU A 1 89 ? -27.772 5.516 11.962 1.00 26.36 89 LEU A N 1
ATOM 511 C CA . LEU A 1 89 ? -27.608 4.180 11.357 1.00 23.20 89 LEU A CA 1
ATOM 512 C C . LEU A 1 89 ? -26.139 3.947 10.975 1.00 23.55 89 LEU A C 1
ATOM 513 O O . LEU A 1 89 ? -25.518 4.788 10.318 1.00 24.19 89 LEU A O 1
ATOM 518 N N . CYS A 1 90 ? -25.608 2.794 11.377 1.00 21.44 90 CYS A N 1
ATOM 519 C CA . CYS A 1 90 ? -24.184 2.450 11.190 1.00 22.94 90 CYS A CA 1
ATOM 520 C C . CYS A 1 90 ? -24.002 1.335 10.156 1.00 22.22 90 CYS A C 1
ATOM 521 O O . CYS A 1 90 ? -24.281 0.162 10.436 1.00 22.57 90 CYS A O 1
ATOM 524 N N . VAL A 1 91 ? -23.522 1.698 8.966 1.00 20.77 91 VAL A N 1
ATOM 525 C CA . VAL A 1 91 ? -23.376 0.756 7.861 1.00 20.97 91 VAL A CA 1
ATOM 526 C C . VAL A 1 91 ? -22.028 1.028 7.193 1.00 18.13 91 VAL A C 1
ATOM 527 O O . VAL A 1 91 ? -21.492 2.124 7.323 1.00 20.01 91 VAL A O 1
ATOM 531 N N . PRO A 1 92 ? -21.474 0.034 6.464 1.00 19.58 92 PRO A N 1
ATOM 532 C CA . PRO A 1 92 ? -20.179 0.327 5.818 1.00 21.24 92 PRO A CA 1
ATOM 533 C C . PRO A 1 92 ? -20.293 1.310 4.661 1.00 18.50 92 PRO A C 1
ATOM 534 O O . PRO A 1 92 ? -21.295 1.317 3.944 1.00 20.85 92 PRO A O 1
ATOM 538 N N . GLN A 1 93 ? -19.254 2.101 4.449 1.00 18.03 93 GLN A N 1
ATOM 539 C CA . GLN A 1 93 ? -19.214 2.977 3.279 1.00 17.80 93 GLN A CA 1
ATOM 540 C C . GLN A 1 93 ? -19.222 2.200 1.957 1.00 20.41 93 GLN A C 1
ATOM 541 O O . GLN A 1 93 ? -18.476 1.211 1.767 1.00 19.40 93 GLN A O 1
ATOM 547 N N . LEU A 1 94 ? -20.074 2.657 1.040 1.00 19.10 94 LEU A N 1
ATOM 548 C CA . LEU A 1 94 ? -20.062 2.161 -0.337 1.00 18.44 94 LEU A CA 1
ATOM 549 C C . LEU A 1 94 ? -18.993 2.965 -1.073 1.00 19.42 94 LEU A C 1
ATOM 550 O O . LEU A 1 94 ? -19.168 4.146 -1.343 1.00 20.41 94 LEU A O 1
ATOM 555 N N . ILE A 1 95 ? -17.866 2.331 -1.379 1.00 18.07 95 ILE A N 1
ATOM 556 C CA . ILE A 1 95 ? -16.760 3.047 -2.007 1.00 17.96 95 ILE A CA 1
ATOM 557 C C . ILE A 1 95 ? -16.861 3.084 -3.544 1.00 19.20 95 ILE A C 1
ATOM 558 O O . ILE A 1 95 ? -16.590 4.114 -4.175 1.00 19.63 95 ILE A O 1
ATOM 563 N N . ALA A 1 96 ? -17.225 1.958 -4.147 1.00 19.44 96 ALA A N 1
ATOM 564 C CA . ALA A 1 96 ? -17.283 1.841 -5.603 1.00 19.27 96 ALA A CA 1
ATOM 565 C C . ALA A 1 96 ? -18.254 0.747 -5.994 1.00 19.86 96 ALA A C 1
ATOM 566 O O . ALA A 1 96 ? -18.431 -0.217 -5.255 1.00 21.59 96 ALA A O 1
ATOM 568 N N . CYS A 1 97 ? -18.903 0.904 -7.143 1.00 19.89 97 CYS A N 1
ATOM 569 C CA . CYS A 1 97 ? -19.833 -0.115 -7.627 1.00 21.10 97 CYS A CA 1
ATOM 570 C C . CYS A 1 97 ? -19.638 -0.314 -9.127 1.00 24.71 97 CYS A C 1
ATOM 571 O O . CYS A 1 97 ? -19.648 0.659 -9.887 1.00 24.26 97 CYS A O 1
ATOM 574 N N . ASP A 1 98 ? -19.444 -1.564 -9.550 1.00 22.65 98 ASP A N 1
ATOM 575 C CA . ASP A 1 98 ? -19.498 -1.915 -10.977 1.00 21.47 98 ASP A CA 1
ATOM 576 C C . ASP A 1 98 ? -20.615 -2.941 -11.160 1.00 23.39 98 ASP A C 1
ATOM 577 O O . ASP A 1 98 ? -20.403 -4.137 -10.986 1.00 26.00 98 ASP A O 1
ATOM 582 N N . PRO A 1 99 ? -21.815 -2.462 -11.510 1.00 24.62 99 PRO A N 1
ATOM 583 C CA . PRO A 1 99 ? -22.986 -3.341 -11.583 1.00 26.69 99 PRO A CA 1
ATOM 584 C C . PRO A 1 99 ? -22.971 -4.203 -12.840 1.00 28.01 99 PRO A C 1
ATOM 585 O O . PRO A 1 99 ? -23.753 -5.148 -12.932 1.00 30.13 99 PRO A O 1
ATOM 589 N N . TYR A 1 100 ? -22.092 -3.882 -13.784 1.00 26.36 100 TYR A N 1
ATOM 590 C CA . TYR A 1 100 ? -21.983 -4.644 -15.027 1.00 28.68 100 TYR A CA 1
ATOM 591 C C . TYR A 1 100 ? -21.205 -5.939 -14.859 1.00 30.79 100 TYR A C 1
ATOM 592 O O . TYR A 1 100 ? -21.418 -6.897 -15.604 1.00 33.44 100 TYR A O 1
ATOM 601 N N . ASN A 1 101 ? -20.305 -5.970 -13.881 1.00 27.78 101 ASN A N 1
ATOM 602 C CA . ASN A 1 101 ? -19.507 -7.160 -13.613 1.00 27.02 101 ASN A CA 1
ATOM 603 C C . ASN A 1 101 ? -19.716 -7.740 -12.211 1.00 26.75 101 ASN A C 1
ATOM 604 O O . ASN A 1 101 ? -19.136 -8.776 -11.871 1.00 32.16 101 ASN A O 1
ATOM 609 N N . GLY A 1 102 ? -20.543 -7.076 -11.403 1.00 27.26 102 GLY A N 1
ATOM 610 C CA . GLY A 1 102 ? -20.932 -7.602 -10.102 1.00 27.03 102 GLY A CA 1
ATOM 611 C C . GLY A 1 102 ? -19.977 -7.350 -8.948 1.00 25.75 102 GLY A C 1
ATOM 612 O O . GLY A 1 102 ? -19.830 -8.197 -8.057 1.00 26.84 102 GLY A O 1
ATOM 613 N N . PHE A 1 103 ? -19.318 -6.194 -8.959 1.00 23.52 103 PHE A N 1
ATOM 614 C CA . PHE A 1 103 ? -18.385 -5.842 -7.887 1.00 24.47 103 PHE A CA 1
ATOM 615 C C . PHE A 1 103 ? -18.893 -4.675 -7.035 1.00 23.13 103 PHE A C 1
ATOM 616 O O . PHE A 1 103 ? -19.332 -3.659 -7.570 1.00 24.61 103 PHE A O 1
ATOM 624 N N . ILE A 1 104 ? -18.812 -4.829 -5.711 1.00 23.07 104 ILE A N 1
ATOM 625 C CA . ILE A 1 104 ? -19.009 -3.731 -4.763 1.00 22.73 104 ILE A CA 1
ATOM 626 C C . ILE A 1 104 ? -17.735 -3.605 -3.916 1.00 23.02 104 ILE A C 1
ATOM 627 O O . ILE A 1 104 ? -17.213 -4.606 -3.420 1.00 22.42 104 ILE A O 1
ATOM 632 N N . TRP A 1 105 ? -17.193 -2.393 -3.787 1.00 18.34 105 TRP A N 1
ATOM 633 C CA . TRP A 1 105 ? -16.082 -2.187 -2.868 1.00 21.04 105 TRP A CA 1
ATOM 634 C C . TRP A 1 105 ? -16.639 -1.462 -1.639 1.00 20.69 105 TRP A C 1
ATOM 635 O O . TRP A 1 105 ? -17.362 -0.456 -1.782 1.00 20.16 105 TRP A O 1
ATOM 646 N N . LEU A 1 106 ? -16.306 -1.976 -0.455 1.00 17.95 106 LEU A N 1
ATOM 647 C CA . LEU A 1 106 ? -16.802 -1.462 0.835 1.00 18.87 106 LEU A CA 1
ATOM 648 C C . LEU A 1 106 ? -15.695 -1.128 1.822 1.00 20.15 106 LEU A C 1
ATOM 649 O O . LEU A 1 106 ? -14.615 -1.724 1.798 1.00 20.84 106 LEU A O 1
ATOM 654 N N . GLU A 1 107 ? -15.992 -0.197 2.728 1.00 17.91 107 GLU A N 1
ATOM 655 C CA . GLU A 1 107 ? -15.222 -0.023 3.952 1.00 19.72 107 GLU A CA 1
ATOM 656 C C . GLU A 1 107 ? -15.076 -1.343 4.719 1.00 19.53 107 GLU A C 1
ATOM 657 O O . GLU A 1 107 ? -16.063 -2.067 4.912 1.00 21.34 107 GLU A O 1
ATOM 663 N N . PHE A 1 108 ? -13.858 -1.644 5.173 1.00 19.37 108 PHE A N 1
ATOM 664 C CA . PHE A 1 108 ? -13.653 -2.807 6.052 1.00 20.68 108 PHE A CA 1
ATOM 665 C C . PHE A 1 108 ? -14.005 -2.415 7.487 1.00 18.77 108 PHE A C 1
ATOM 666 O O . PHE A 1 108 ? -13.426 -1.469 8.032 1.00 21.60 108 PHE A O 1
ATOM 674 N N . LEU A 1 109 ? -14.959 -3.143 8.083 1.00 20.82 109 LEU A N 1
ATOM 675 C CA . LEU A 1 109 ? -15.413 -2.892 9.458 1.00 20.68 109 LEU A CA 1
ATOM 676 C C . LEU A 1 109 ? -14.968 -3.996 10.396 1.00 21.34 109 LEU A C 1
ATOM 677 O O . LEU A 1 109 ? -14.996 -5.174 10.035 1.00 23.38 109 LEU A O 1
ATOM 682 N N . GLY A 1 110 ? -14.564 -3.602 11.599 1.00 22.42 110 GLY A N 1
ATOM 683 C CA . GLY A 1 110 ? -14.226 -4.558 12.638 1.00 23.49 110 GLY A CA 1
ATOM 684 C C . GLY A 1 110 ? -12.744 -4.864 12.705 1.00 25.73 110 GLY A C 1
ATOM 685 O O . GLY A 1 110 ? -11.924 -4.232 12.041 1.00 25.25 110 GLY A O 1
ATOM 686 N N . GLU A 1 111 ? -12.403 -5.853 13.520 1.00 25.69 111 GLU A N 1
ATOM 687 C CA . GLU A 1 111 ? -11.004 -6.211 13.712 1.00 26.94 111 GLU A CA 1
ATOM 688 C C . GLU A 1 111 ? -10.930 -7.568 14.373 1.00 29.75 111 GLU A C 1
ATOM 689 O O . GLU A 1 111 ? -11.954 -8.169 14.686 1.00 28.26 111 GLU A O 1
ATOM 695 N N . ASP A 1 112 ? -9.713 -8.057 14.576 1.00 30.10 112 ASP A N 1
ATOM 696 C CA . ASP A 1 112 ? -9.540 -9.303 15.308 1.00 33.12 112 ASP A CA 1
ATOM 697 C C . ASP A 1 112 ? -9.651 -9.075 16.804 1.00 32.80 112 ASP A C 1
ATOM 698 O O . ASP A 1 112 ? -9.042 -8.149 17.360 1.00 33.54 112 ASP A O 1
ATOM 703 N N . LEU A 1 113 ? -10.438 -9.924 17.454 1.00 30.54 113 LEU A N 1
ATOM 704 C CA . LEU A 1 113 ? -10.586 -9.852 18.897 1.00 34.90 113 LEU A CA 1
ATOM 705 C C . LEU A 1 113 ? -9.285 -10.341 19.522 1.00 35.19 113 LEU A C 1
ATOM 706 O O . LEU A 1 113 ? -8.619 -11.210 18.963 1.00 38.66 113 LEU A O 1
ATOM 711 N N . PRO A 1 114 ? -8.924 -9.796 20.692 1.00 34.62 114 PRO A N 1
ATOM 712 C CA . PRO A 1 114 ? -7.679 -10.270 21.310 1.00 41.04 114 PRO A CA 1
ATOM 713 C C . PRO A 1 114 ? -7.795 -11.748 21.667 1.00 36.75 114 PRO A C 1
ATOM 714 O O . PRO A 1 114 ? -8.909 -12.266 21.739 1.00 34.05 114 PRO A O 1
ATOM 718 N N . GLY A 1 115 ? -6.666 -12.419 21.875 1.00 41.04 115 GLY A N 1
ATOM 719 C CA . GLY A 1 115 ? -6.680 -13.789 22.365 1.00 37.52 115 GLY A CA 1
ATOM 720 C C . GLY A 1 115 ? -7.209 -14.818 21.383 1.00 38.44 115 GLY A C 1
ATOM 721 O O . GLY A 1 115 ? -7.720 -15.871 21.787 1.00 39.23 115 GLY A O 1
ATOM 722 N N . GLY A 1 116 ? -7.094 -14.516 20.093 1.00 38.07 116 GLY A N 1
ATOM 723 C CA . GLY A 1 116 ? -7.552 -15.420 19.052 1.00 36.07 116 GLY A CA 1
ATOM 724 C C . GLY A 1 116 ? -9.037 -15.732 19.078 1.00 37.14 116 GLY A C 1
ATOM 725 O O . GLY A 1 116 ? -9.467 -16.770 18.574 1.00 34.48 116 GLY A O 1
ATOM 726 N N . HIS A 1 117 ? -9.839 -14.831 19.644 1.00 34.64 117 HIS A N 1
ATOM 727 C CA . HIS A 1 117 ? -11.286 -15.054 19.702 1.00 34.64 117 HIS A CA 1
ATOM 728 C C . HIS A 1 117 ? -12.038 -14.739 18.398 1.00 30.06 117 HIS A C 1
ATOM 729 O O . HIS A 1 117 ? -13.252 -14.924 18.327 1.00 33.30 117 HIS A O 1
ATOM 736 N N . GLY A 1 118 ? -11.322 -14.282 17.372 1.00 34.27 118 GLY A N 1
ATOM 737 C CA . GLY A 1 118 ? -11.899 -14.176 16.038 1.00 31.21 118 GLY A CA 1
ATOM 738 C C . GLY A 1 118 ? -12.321 -12.777 15.610 1.00 28.71 118 GLY A C 1
ATOM 739 O O . GLY A 1 118 ? -12.181 -11.820 16.367 1.00 29.56 118 GLY A O 1
ATOM 740 N N . PHE A 1 119 ? -12.811 -12.668 14.379 1.00 27.67 119 PHE A N 1
ATOM 741 C CA . PHE A 1 119 ? -13.302 -11.394 13.835 1.00 27.89 119 PHE A CA 1
ATOM 742 C C . PHE A 1 119 ? -14.420 -10.862 14.723 1.00 27.51 119 PHE A C 1
ATOM 743 O O . PHE A 1 119 ? -15.252 -11.631 15.215 1.00 27.66 119 PHE A O 1
ATOM 751 N N . SER A 1 120 ? -14.444 -9.545 14.898 1.00 24.06 120 SER A N 1
ATOM 752 C CA . SER A 1 120 ? -15.324 -8.901 15.880 1.00 23.92 120 SER A CA 1
ATOM 753 C C . SER A 1 120 ? -16.802 -8.762 15.467 1.00 25.33 120 SER A C 1
ATOM 754 O O . SER A 1 120 ? -17.426 -7.725 15.708 1.00 24.03 120 SER A O 1
ATOM 757 N N . ASN A 1 121 ? -17.376 -9.819 14.898 1.00 24.70 121 ASN A N 1
ATOM 758 C CA . ASN A 1 121 ? -18.818 -9.854 14.720 1.00 23.37 121 ASN A CA 1
ATOM 759 C C . ASN A 1 121 ? -19.499 -10.190 16.044 1.00 24.40 121 ASN A C 1
ATOM 760 O O . ASN A 1 121 ? -18.839 -10.534 17.022 1.00 24.20 121 ASN A O 1
ATOM 765 N N . LEU A 1 122 ? -20.810 -10.029 16.095 1.00 23.18 122 LEU A N 1
ATOM 766 C CA . LEU A 1 122 ? -21.521 -10.215 17.357 1.00 23.87 122 LEU A CA 1
ATOM 767 C C . LEU A 1 122 ? -21.404 -11.653 17.875 1.00 25.39 122 LEU A C 1
ATOM 768 O O . LEU A 1 122 ? -21.230 -11.866 19.075 1.00 25.05 122 LEU A O 1
ATOM 773 N N . LYS A 1 123 ? -21.497 -12.620 16.961 1.00 25.86 123 LYS A N 1
ATOM 774 C CA . LYS A 1 123 ? -21.366 -14.039 17.290 1.00 27.48 123 LYS A CA 1
ATOM 775 C C . LYS A 1 123 ? -20.085 -14.320 18.071 1.00 26.69 123 LYS A C 1
ATOM 776 O O . LYS A 1 123 ? -20.120 -14.935 19.138 1.00 26.51 123 LYS A O 1
ATOM 781 N N . ASN A 1 124 ? -18.952 -13.859 17.545 1.00 26.00 124 ASN A N 1
ATOM 782 C CA . ASN A 1 124 ? -17.672 -14.078 18.205 1.00 24.69 124 ASN A CA 1
ATOM 783 C C . ASN A 1 124 ? -17.516 -13.285 19.499 1.00 24.98 124 ASN A C 1
ATOM 784 O O . ASN A 1 124 ? -16.910 -13.764 20.452 1.00 27.19 124 ASN A O 1
ATOM 789 N N . PHE A 1 125 ? -18.072 -12.077 19.540 1.00 26.23 125 PHE A N 1
ATOM 790 C CA . PHE A 1 125 ? -18.042 -11.279 20.764 1.00 24.71 125 PHE A CA 1
ATOM 791 C C . PHE A 1 125 ? -18.804 -11.983 21.888 1.00 24.56 125 PHE A C 1
ATOM 792 O O . PHE A 1 125 ? -18.314 -12.051 23.016 1.00 26.58 125 PHE A O 1
ATOM 800 N N . LEU A 1 126 ? -19.978 -12.528 21.569 1.00 23.23 126 LEU A N 1
ATOM 801 C CA . LEU A 1 126 ? -20.795 -13.250 22.562 1.00 26.26 126 LEU A CA 1
ATOM 802 C C . LEU A 1 126 ? -20.101 -14.526 23.048 1.00 29.45 126 LEU A C 1
ATOM 803 O O . LEU A 1 126 ? -20.101 -14.824 24.249 1.00 27.41 126 LEU A O 1
ATOM 808 N N . TRP A 1 127 ? -19.510 -15.278 22.124 1.00 28.23 127 TRP A N 1
ATOM 809 C CA . TRP A 1 127 ? -18.760 -16.476 22.510 1.00 29.98 127 TRP A CA 1
ATOM 810 C C . TRP A 1 127 ? -17.620 -16.130 23.475 1.00 28.71 127 TRP A C 1
ATOM 811 O O . TRP A 1 127 ? -17.396 -16.816 24.478 1.00 29.47 127 TRP A O 1
ATOM 822 N N . MET A 1 128 ? -16.906 -15.050 23.183 1.00 27.81 128 MET A N 1
ATOM 823 C CA . MET A 1 128 ? -15.765 -14.651 23.992 1.00 28.17 128 MET A CA 1
ATOM 824 C C . MET A 1 128 ? -16.185 -14.325 25.417 1.00 31.93 128 MET A C 1
ATOM 825 O O . MET A 1 128 ? -15.482 -14.665 26.363 1.00 30.63 128 MET A O 1
ATOM 830 N N . HIS A 1 129 ? -17.349 -13.691 25.568 1.00 27.42 129 HIS A N 1
ATOM 831 C CA . HIS A 1 129 ? -17.813 -13.269 26.882 1.00 29.44 129 HIS A CA 1
ATOM 832 C C . HIS A 1 129 ? -18.799 -14.233 27.536 1.00 29.11 129 HIS A C 1
ATOM 833 O O . HIS A 1 129 ? -19.332 -13.931 28.600 1.00 30.84 129 HIS A O 1
ATOM 840 N N . ASP A 1 130 ? -19.019 -15.401 26.934 1.00 28.50 130 ASP A N 1
ATOM 841 C CA . ASP A 1 130 ? -20.129 -16.261 27.355 1.00 29.20 130 ASP A CA 1
ATOM 842 C C . ASP A 1 130 ? -20.006 -16.841 28.773 1.00 28.62 130 ASP A C 1
ATOM 843 O O . ASP A 1 130 ? -21.021 -17.173 29.391 1.00 31.04 130 ASP A O 1
ATOM 848 N N . GLN A 1 131 ? -18.789 -16.968 29.292 1.00 29.18 131 GLN A N 1
ATOM 849 C CA . GLN A 1 131 ? -18.635 -17.476 30.656 1.00 32.11 131 GLN A CA 1
ATOM 850 C C . GLN A 1 131 ? -18.904 -16.407 31.702 1.00 32.78 131 GLN A C 1
ATOM 851 O O . GLN A 1 131 ? -19.218 -16.720 32.849 1.00 33.01 131 GLN A O 1
ATOM 857 N N . ASP A 1 132 ? -18.808 -15.142 31.312 1.00 30.02 132 ASP A N 1
ATOM 858 C CA . ASP A 1 132 ? -19.070 -14.070 32.271 1.00 30.78 132 ASP A CA 1
ATOM 859 C C . ASP A 1 132 ? -19.629 -12.822 31.587 1.00 29.68 132 ASP A C 1
ATOM 860 O O . ASP A 1 132 ? -18.922 -11.828 31.436 1.00 32.25 132 ASP A O 1
ATOM 865 N N . PRO A 1 133 ? -20.906 -12.879 31.183 1.00 30.14 133 PRO A N 1
ATOM 866 C CA . PRO A 1 133 ? -21.542 -11.824 30.379 1.00 28.32 133 PRO A CA 1
ATOM 867 C C . PRO A 1 133 ? -22.214 -10.685 31.157 1.00 32.22 133 PRO A C 1
ATOM 868 O O . PRO A 1 133 ? -22.645 -9.704 30.538 1.00 29.32 133 PRO A O 1
ATOM 872 N N . TYR A 1 134 ? -22.290 -10.794 32.477 1.00 29.12 134 TYR A N 1
ATOM 873 C CA . TYR A 1 134 ? -22.986 -9.776 33.261 1.00 31.49 134 TYR A CA 1
ATOM 874 C C . TYR A 1 134 ? -22.103 -8.581 33.567 1.00 32.36 134 TYR A C 1
ATOM 875 O O . TYR A 1 134 ? -21.679 -8.379 34.705 1.00 34.53 134 TYR A O 1
ATOM 884 N N . SER A 1 135 ? -21.830 -7.790 32.534 1.00 31.57 135 SER A N 1
ATOM 885 C CA . SER A 1 135 ? -20.979 -6.613 32.658 1.00 31.84 135 SER A CA 1
ATOM 886 C C . SER A 1 135 ? -21.624 -5.439 31.930 1.00 34.29 135 SER A C 1
ATOM 887 O O . SER A 1 135 ? -22.445 -5.632 31.036 1.00 31.39 135 SER A O 1
ATOM 890 N N . ASP A 1 136 ? -21.239 -4.227 32.311 1.00 35.46 136 ASP A N 1
ATOM 891 C CA . ASP A 1 136 ? -21.732 -3.037 31.633 1.00 33.55 136 ASP A CA 1
ATOM 892 C C . ASP A 1 136 ? -21.386 -3.124 30.143 1.00 32.34 136 ASP A C 1
ATOM 893 O O . ASP A 1 136 ? -22.195 -2.758 29.285 1.00 32.61 136 ASP A O 1
ATOM 898 N N . LEU A 1 137 ? -20.193 -3.633 29.840 1.00 34.04 137 LEU A N 1
ATOM 899 C CA . LEU A 1 137 ? -19.747 -3.721 28.451 1.00 33.52 137 LEU A CA 1
ATOM 900 C C . LEU A 1 137 ? -20.690 -4.576 27.612 1.00 31.95 137 LEU A C 1
ATOM 901 O O . LEU A 1 137 ? -21.123 -4.158 26.534 1.00 32.23 137 LEU A O 1
ATOM 906 N N . VAL A 1 138 ? -21.023 -5.768 28.099 1.00 29.39 138 VAL A N 1
ATOM 907 C CA . VAL A 1 138 ? -21.844 -6.662 27.296 1.00 29.03 138 VAL A CA 1
ATOM 908 C C . VAL A 1 138 ? -23.277 -6.145 27.144 1.00 29.50 138 VAL A C 1
ATOM 909 O O . VAL A 1 138 ? -23.804 -6.089 26.033 1.00 26.62 138 VAL A O 1
ATOM 913 N N . ALA A 1 139 ? -23.907 -5.760 28.252 1.00 28.78 139 ALA A N 1
ATOM 914 C CA . ALA A 1 139 ? -25.290 -5.266 28.203 1.00 27.91 139 ALA A CA 1
ATOM 915 C C . ALA A 1 139 ? -25.436 -4.028 27.322 1.00 25.59 139 ALA A C 1
ATOM 916 O O . ALA A 1 139 ? -26.359 -3.931 26.518 1.00 27.14 139 ALA A O 1
ATOM 918 N N . THR A 1 140 ? -24.525 -3.079 27.488 1.00 29.57 140 THR A N 1
ATOM 919 C CA . THR A 1 140 ? -24.556 -1.836 26.733 1.00 26.58 140 THR A CA 1
ATOM 920 C C . THR A 1 140 ? -24.348 -2.086 25.229 1.00 27.28 140 THR A C 1
ATOM 921 O O . THR A 1 140 ? -25.045 -1.512 24.380 1.00 26.03 140 THR A O 1
ATOM 925 N N . THR A 1 141 ? -23.407 -2.961 24.902 1.00 25.16 141 THR A N 1
ATOM 926 C CA . THR A 1 141 ? -23.179 -3.318 23.500 1.00 25.18 141 THR A CA 1
ATOM 927 C C . THR A 1 141 ? -24.415 -3.953 22.861 1.00 24.50 141 THR A C 1
ATOM 928 O O . THR A 1 141 ? -24.790 -3.602 21.735 1.00 23.54 141 THR A O 1
ATOM 932 N N . LEU A 1 142 ? -25.062 -4.871 23.580 1.00 23.11 142 LEU A N 1
ATOM 933 C CA . LEU A 1 142 ? -26.246 -5.534 23.031 1.00 21.42 142 LEU A CA 1
ATOM 934 C C . LEU A 1 142 ? -27.428 -4.576 22.926 1.00 24.47 142 LEU A C 1
ATOM 935 O O . LEU A 1 142 ? -28.215 -4.664 21.988 1.00 25.50 142 LEU A O 1
ATOM 940 N N . ARG A 1 143 ? -27.553 -3.650 23.870 1.00 25.18 143 ARG A N 1
ATOM 941 C CA . ARG A 1 143 ? -28.581 -2.624 23.723 1.00 25.84 143 ARG A CA 1
ATOM 942 C C . ARG A 1 143 ? -28.339 -1.805 22.456 1.00 24.77 143 ARG A C 1
ATOM 943 O O . ARG A 1 143 ? -29.284 -1.485 21.733 1.00 25.01 143 ARG A O 1
ATOM 951 N N . LYS A 1 144 ? -27.075 -1.507 22.160 1.00 23.77 144 LYS A N 1
ATOM 952 C CA . LYS A 1 144 ? -26.771 -0.748 20.946 1.00 26.40 144 LYS A CA 1
ATOM 953 C C . LYS A 1 144 ? -27.079 -1.538 19.670 1.00 24.80 144 LYS A C 1
ATOM 954 O O . LYS A 1 144 ? -27.441 -0.958 18.658 1.00 24.92 144 LYS A O 1
ATOM 960 N N . VAL A 1 145 ? -26.917 -2.861 19.715 1.00 21.88 145 VAL A N 1
ATOM 961 C CA . VAL A 1 145 ? -27.349 -3.707 18.606 1.00 21.40 145 VAL A CA 1
ATOM 962 C C . VAL A 1 145 ? -28.841 -3.532 18.351 1.00 24.81 145 VAL A C 1
ATOM 963 O O . VAL A 1 145 ? -29.267 -3.344 17.209 1.00 22.84 145 VAL A O 1
ATOM 967 N N . GLY A 1 146 ? -29.634 -3.579 19.419 1.00 23.73 146 GLY A N 1
ATOM 968 C CA . GLY A 1 146 ? -31.076 -3.372 19.296 1.00 24.29 146 GLY A CA 1
ATOM 969 C C . GLY A 1 146 ? -31.430 -1.997 18.737 1.00 24.56 146 GLY A C 1
ATOM 970 O O . GLY A 1 146 ? -32.385 -1.856 17.964 1.00 23.91 146 GLY A O 1
ATOM 971 N N . ARG A 1 147 ? -30.667 -0.983 19.119 1.00 24.94 147 ARG A N 1
ATOM 972 C CA . ARG A 1 147 ? -30.916 0.363 18.615 1.00 25.27 147 ARG A CA 1
ATOM 973 C C . ARG A 1 147 ? -30.749 0.404 17.105 1.00 25.80 147 ARG A C 1
ATOM 974 O O . ARG A 1 147 ? -31.544 1.019 16.407 1.00 24.37 147 ARG A O 1
ATOM 982 N N . GLN A 1 148 ? -29.715 -0.257 16.588 1.00 23.74 148 GLN A N 1
ATOM 983 C CA . GLN A 1 148 ? -29.552 -0.318 15.139 1.00 22.79 148 GLN A CA 1
ATOM 984 C C . GLN A 1 148 ? -30.756 -0.946 14.443 1.00 24.91 148 GLN A C 1
ATOM 985 O O . GLN A 1 148 ? -31.214 -0.456 13.409 1.00 24.63 148 GLN A O 1
ATOM 991 N N . ILE A 1 149 ? -31.272 -2.033 15.004 1.00 21.40 149 ILE A N 1
ATOM 992 C CA . ILE A 1 149 ? -32.380 -2.719 14.372 1.00 24.35 149 ILE A CA 1
ATOM 993 C C . ILE A 1 149 ? -33.625 -1.839 14.491 1.00 25.33 149 ILE A C 1
ATOM 994 O O . ILE A 1 149 ? -34.419 -1.747 13.552 1.00 25.54 149 ILE A O 1
ATOM 999 N N . GLY A 1 150 ? -33.763 -1.169 15.631 1.00 26.44 150 GLY A N 1
ATOM 1000 C CA . GLY A 1 150 ? -34.889 -0.269 15.845 1.00 25.36 150 GLY A CA 1
ATOM 1001 C C . GLY A 1 150 ? -34.909 0.872 14.834 1.00 26.50 150 GLY A C 1
ATOM 1002 O O . GLY A 1 150 ? -35.963 1.216 14.273 1.00 26.40 150 GLY A O 1
ATOM 1003 N N . LEU A 1 151 ? -33.740 1.463 14.592 1.00 25.67 151 LEU A N 1
ATOM 1004 C CA . LEU A 1 151 ? -33.640 2.544 13.613 1.00 25.46 151 LEU A CA 1
ATOM 1005 C C . LEU A 1 151 ? -33.992 2.039 12.215 1.00 27.21 151 LEU A C 1
ATOM 1006 O O . LEU A 1 151 ? -34.716 2.699 11.465 1.00 26.62 151 LEU A O 1
ATOM 1011 N N . LEU A 1 152 ? -33.488 0.858 11.871 1.00 23.98 152 LEU A N 1
ATOM 1012 C CA . LEU A 1 152 ? -33.76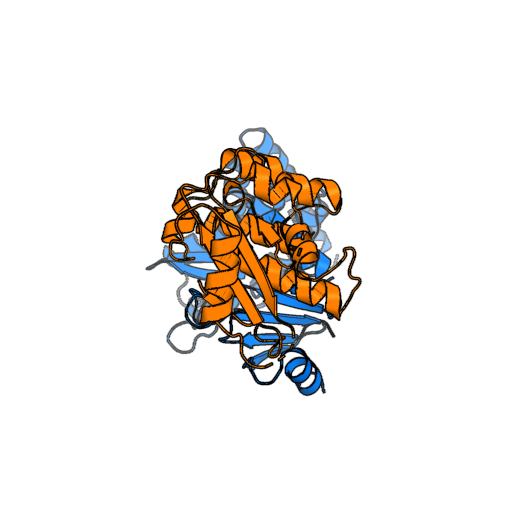3 0.271 10.575 1.00 22.50 152 LEU A CA 1
ATOM 1013 C C . LEU A 1 152 ? -35.268 0.099 10.365 1.00 27.57 152 LEU A C 1
ATOM 1014 O O . LEU A 1 152 ? -35.816 0.473 9.323 1.00 26.25 152 LEU A O 1
ATOM 1019 N N . HIS A 1 153 ? -35.937 -0.471 11.363 1.00 26.11 153 HIS A N 1
ATOM 1020 C CA . HIS A 1 153 ? -37.356 -0.776 11.226 1.00 27.70 153 HIS A CA 1
ATOM 1021 C C . HIS A 1 153 ? -38.218 0.479 11.340 1.00 28.62 153 HIS A C 1
ATOM 1022 O O . HIS A 1 153 ? -39.196 0.636 10.607 1.00 30.30 153 HIS A O 1
ATOM 1029 N N . TRP A 1 154 ? -37.856 1.379 12.239 1.00 29.09 154 TRP A N 1
ATOM 1030 C CA . TRP A 1 154 ? -38.587 2.636 12.344 1.00 30.41 154 TRP A CA 1
ATOM 1031 C C . TRP A 1 154 ? -38.668 3.313 10.975 1.00 33.84 154 TRP A C 1
ATOM 1032 O O . TRP A 1 154 ? -39.710 3.852 10.586 1.00 33.84 154 TRP A O 1
ATOM 1043 N N . ASN A 1 155 ? -37.566 3.262 10.237 1.00 30.79 155 ASN A N 1
ATOM 1044 C CA . ASN A 1 155 ? -37.474 3.919 8.937 1.00 31.11 155 ASN A CA 1
ATOM 1045 C C . ASN A 1 155 ? -37.982 3.068 7.791 1.00 30.88 155 ASN A C 1
ATOM 1046 O O . ASN A 1 155 ? -37.775 3.399 6.620 1.00 34.21 155 ASN A O 1
ATOM 1051 N N . ASP A 1 156 ? -38.654 1.975 8.137 1.00 29.58 156 ASP A N 1
ATOM 1052 C CA . ASP A 1 156 ? -39.309 1.110 7.170 1.00 30.04 156 ASP A CA 1
ATOM 1053 C C . ASP A 1 156 ? -38.326 0.468 6.199 1.00 35.43 156 ASP A C 1
ATOM 1054 O O . ASP A 1 156 ? -38.547 0.458 4.989 1.00 35.84 156 ASP A O 1
ATOM 1059 N N . TYR A 1 157 ? -37.234 -0.057 6.748 1.00 31.08 157 TYR A N 1
ATOM 1060 C CA . TYR A 1 157 ? -36.345 -0.942 6.008 1.00 31.11 157 TYR A CA 1
ATOM 1061 C C . TYR A 1 157 ? -36.296 -2.307 6.683 1.00 27.65 157 TYR A C 1
ATOM 1062 O O . TYR A 1 157 ? -36.565 -2.437 7.882 1.00 26.47 157 TYR A O 1
ATOM 1071 N N . CYS A 1 158 ? -35.935 -3.312 5.899 1.00 28.98 158 CYS A N 1
ATOM 1072 C CA . CYS A 1 158 ? -35.863 -4.696 6.344 1.00 27.60 158 CYS A CA 1
ATOM 1073 C C . CYS A 1 158 ? -34.479 -5.252 5.965 1.00 28.80 158 CYS A C 1
ATOM 1074 O O . CYS A 1 158 ? -33.994 -4.989 4.859 1.00 29.94 158 CYS A O 1
ATOM 1077 N N . HIS A 1 159 ? -33.841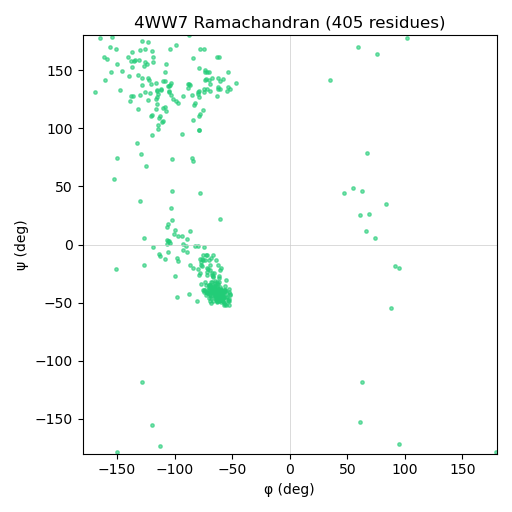 -6.006 6.864 1.00 27.22 159 HIS A N 1
ATOM 1078 C CA . HIS A 1 159 ? -32.498 -6.529 6.582 1.00 27.19 159 HIS A CA 1
ATOM 1079 C C . HIS A 1 159 ? -32.530 -7.786 5.706 1.00 28.20 159 HIS A C 1
ATOM 1080 O O . HIS A 1 159 ? -31.800 -7.878 4.721 1.00 29.02 159 HIS A O 1
ATOM 1087 N N . GLY A 1 160 ? -33.368 -8.758 6.069 1.00 28.14 160 GLY A N 1
ATOM 1088 C CA . GLY A 1 160 ? -33.541 -9.950 5.257 1.00 28.63 160 GLY A CA 1
ATOM 1089 C C . GLY A 1 160 ? -32.699 -11.153 5.644 1.00 29.86 160 GLY A C 1
ATOM 1090 O O . GLY A 1 160 ? -33.023 -12.287 5.280 1.00 30.98 160 GLY A O 1
ATOM 1091 N N . ASP A 1 161 ? -31.609 -10.925 6.374 1.00 28.84 161 ASP A N 1
ATOM 1092 C CA . ASP A 1 161 ? -30.733 -12.023 6.781 1.00 30.68 161 ASP A CA 1
ATOM 1093 C C . ASP A 1 161 ? -30.022 -11.649 8.073 1.00 29.36 161 ASP A C 1
ATOM 1094 O O . ASP A 1 161 ? -28.789 -11.656 8.169 1.00 27.56 161 ASP A O 1
ATOM 1099 N N . LEU A 1 162 ? -30.829 -11.329 9.074 1.00 27.88 162 LEU A N 1
ATOM 1100 C CA . LEU A 1 162 ? -30.333 -10.703 10.289 1.00 25.15 162 LEU A CA 1
ATOM 1101 C C . LEU A 1 162 ? -29.804 -11.707 11.309 1.00 31.67 162 LEU A C 1
ATOM 1102 O O . LEU A 1 162 ? -30.447 -11.979 12.331 1.00 30.59 162 LEU A O 1
ATOM 1107 N N . THR A 1 163 ? -28.623 -12.245 11.021 1.00 30.14 163 THR A N 1
ATOM 1108 C CA . THR A 1 163 ? -27.926 -13.162 11.923 1.00 31.59 163 THR A CA 1
ATOM 1109 C C . THR A 1 163 ? -26.848 -12.441 12.727 1.00 28.73 163 THR A C 1
ATOM 1110 O O . THR A 1 163 ? -26.529 -11.283 12.462 1.00 29.68 163 THR A O 1
ATOM 1114 N N . SER A 1 164 ? -26.270 -13.139 13.698 1.00 31.34 164 SER A N 1
ATOM 1115 C CA . SER A 1 164 ? -25.215 -12.566 14.526 1.00 28.88 164 SER A CA 1
ATOM 1116 C C . SER A 1 164 ? -23.889 -12.397 13.776 1.00 26.85 164 SER A C 1
ATOM 1117 O O . SER A 1 164 ? -22.954 -11.783 14.296 1.00 29.24 164 SER A O 1
ATOM 1120 N N . SER A 1 165 ? -23.805 -12.948 12.563 1.00 26.65 165 SER A N 1
ATOM 1121 C CA . SER A 1 165 ? -22.633 -12.762 11.711 1.00 27.90 165 SER A CA 1
ATOM 1122 C C . SER A 1 165 ? -22.733 -11.481 10.876 1.00 24.97 165 SER A C 1
ATOM 1123 O O . SER A 1 165 ? -21.727 -10.990 10.358 1.00 26.45 165 SER A O 1
ATOM 1126 N N . ASN A 1 166 ? -23.942 -10.952 10.748 1.00 25.16 166 ASN A N 1
ATOM 1127 C CA . ASN A 1 166 ? -24.165 -9.749 9.937 1.00 23.37 166 ASN A CA 1
ATOM 1128 C C . ASN A 1 166 ? -24.258 -8.494 10.783 1.00 23.46 166 ASN A C 1
ATOM 1129 O O . ASN A 1 166 ? -24.633 -7.411 10.305 1.00 23.19 166 ASN A O 1
ATOM 1134 N N . ILE A 1 167 ? -23.867 -8.646 12.042 1.00 21.13 167 ILE A N 1
ATOM 1135 C CA . ILE A 1 167 ? -23.723 -7.516 12.944 1.00 21.82 167 ILE A CA 1
ATOM 1136 C C . ILE A 1 167 ? -22.249 -7.424 13.331 1.00 22.58 167 ILE A C 1
ATOM 1137 O O . ILE A 1 167 ? -21.691 -8.336 13.936 1.00 22.45 167 ILE A O 1
ATOM 1142 N N . VAL A 1 168 ? -21.606 -6.327 12.952 1.00 20.74 168 VAL A N 1
ATOM 1143 C CA . VAL A 1 168 ? -20.162 -6.204 13.148 1.00 20.92 168 VAL A CA 1
ATOM 1144 C C . VAL A 1 168 ? -19.823 -5.109 14.153 1.00 23.15 168 VAL A C 1
ATOM 1145 O O . VAL A 1 168 ? -20.314 -3.990 14.043 1.00 21.75 168 VAL A O 1
ATOM 1149 N N . LEU A 1 169 ? -18.993 -5.432 15.138 1.00 22.65 169 LEU A N 1
ATOM 1150 C CA . LEU A 1 169 ? -18.638 -4.459 16.170 1.00 22.73 169 LEU A CA 1
ATOM 1151 C C . LEU A 1 169 ? -17.372 -3.711 15.791 1.00 24.30 169 LEU A C 1
ATOM 1152 O O . LEU A 1 169 ? -16.352 -4.339 15.479 1.00 23.00 169 LEU A O 1
ATOM 1157 N N . VAL A 1 170 ? -17.447 -2.380 15.831 1.00 20.67 170 VAL A N 1
ATOM 1158 C CA . VAL A 1 170 ? -16.303 -1.510 15.558 1.00 22.06 170 VAL A CA 1
ATOM 1159 C C . VAL A 1 170 ? -15.804 -0.939 16.882 1.00 26.57 170 VAL A C 1
ATOM 1160 O O . VAL A 1 170 ? -16.595 -0.477 17.703 1.00 27.35 170 VAL A O 1
ATOM 1164 N N . ARG A 1 171 ? -14.494 -0.998 17.110 1.00 27.70 171 ARG A N 1
ATOM 1165 C CA . ARG A 1 171 ? -13.948 -0.556 18.391 1.00 29.19 171 ARG A CA 1
ATOM 1166 C C . ARG A 1 171 ? -13.970 0.972 18.472 1.00 33.37 171 ARG A C 1
ATOM 1167 O O . ARG A 1 171 ? -13.625 1.662 17.516 1.00 33.68 171 ARG A O 1
ATOM 1172 N N . ASP A 1 172 ? -14.436 1.489 19.598 1.00 32.43 172 ASP A N 1
ATOM 1173 C CA . ASP A 1 172 ? -14.382 2.917 19.873 1.00 35.83 172 ASP A CA 1
ATOM 1174 C C . ASP A 1 172 ? -13.847 3.071 21.288 1.00 37.57 172 ASP A C 1
ATOM 1175 O O . ASP A 1 172 ? -14.610 3.117 22.254 1.00 38.02 172 ASP A O 1
ATOM 1177 N N . GLY A 1 173 ? -12.523 3.109 21.408 1.00 41.80 173 GLY A N 1
ATOM 1178 C CA . GLY A 1 173 ? -11.887 3.107 22.711 1.00 41.12 173 GLY A CA 1
ATOM 1179 C C . GLY A 1 173 ? -12.181 1.832 23.478 1.00 39.35 173 GLY A C 1
ATOM 1180 O O . GLY A 1 173 ? -11.830 0.733 23.043 1.00 42.94 173 GLY A O 1
ATOM 1181 N N . ALA A 1 174 ? -12.830 1.969 24.628 1.00 41.59 174 ALA A N 1
ATOM 1182 C CA . ALA A 1 174 ? -13.171 0.803 25.432 1.00 40.69 174 ALA A CA 1
ATOM 1183 C C . ALA A 1 174 ? -14.575 0.299 25.096 1.00 36.60 174 ALA A C 1
ATOM 1184 O O . ALA A 1 174 ? -15.049 -0.677 25.676 1.00 40.95 174 ALA A O 1
ATOM 1186 N N . ARG A 1 175 ? -15.231 0.977 24.160 1.00 37.43 175 ARG A N 1
ATOM 1187 C CA . ARG A 1 175 ? -16.592 0.621 23.763 1.00 34.80 175 ARG A CA 1
ATOM 1188 C C . ARG A 1 175 ? -16.599 -0.092 22.415 1.00 31.87 175 ARG A C 1
ATOM 1189 O O . ARG A 1 175 ? -15.591 -0.116 21.700 1.00 32.81 175 ARG A O 1
ATOM 1192 N N . TRP A 1 176 ? -17.741 -0.676 22.084 1.00 27.59 176 TRP A N 1
ATOM 1193 C CA . TRP A 1 176 ? -17.968 -1.271 20.770 1.00 26.00 176 TRP A CA 1
ATOM 1194 C C . TRP A 1 176 ? -19.158 -0.592 20.108 1.00 26.48 176 TRP A C 1
ATOM 1195 O O . TRP A 1 176 ? -20.176 -0.346 20.755 1.00 26.86 176 TRP A O 1
ATOM 1206 N N . THR A 1 177 ? -19.043 -0.309 18.813 1.00 25.44 177 THR A N 1
ATOM 1207 C CA . THR A 1 177 ? -20.137 0.317 18.073 1.00 24.84 177 THR A CA 1
ATOM 1208 C C . THR A 1 177 ? -20.711 -0.624 17.002 1.00 22.62 177 THR A C 1
ATOM 1209 O O . THR A 1 177 ? -20.107 -0.809 15.949 1.00 23.13 177 THR A O 1
ATOM 1213 N N . PRO A 1 178 ? -21.874 -1.235 17.267 1.00 22.86 178 PRO A N 1
ATOM 1214 C CA . PRO A 1 178 ? -22.473 -2.155 16.290 1.00 23.62 178 PRO A CA 1
ATOM 1215 C C . PRO A 1 178 ? -22.811 -1.510 14.942 1.00 23.26 178 PRO A C 1
ATOM 1216 O O . PRO A 1 178 ? -23.401 -0.419 14.894 1.00 24.28 178 PRO A O 1
ATOM 1220 N N . HIS A 1 179 ? -22.438 -2.206 13.865 1.00 22.72 179 HIS A N 1
ATOM 1221 C CA . HIS A 1 179 ? -22.766 -1.820 12.492 1.00 21.06 179 HIS A CA 1
ATOM 1222 C C . HIS A 1 179 ? -23.492 -2.997 11.842 1.00 20.76 179 HIS A C 1
ATOM 1223 O O . HIS A 1 179 ? -23.326 -4.140 12.271 1.00 22.60 179 HIS A O 1
ATOM 1230 N N . LEU A 1 180 ? -24.309 -2.730 10.823 1.00 21.00 180 LEU A N 1
ATOM 1231 C CA . LEU A 1 180 ? -24.974 -3.797 10.064 1.00 22.22 180 LEU A CA 1
ATOM 1232 C C . LEU A 1 180 ? -24.304 -3.974 8.699 1.00 23.00 180 LEU A C 1
ATOM 1233 O O . LEU A 1 180 ? -23.972 -2.979 8.025 1.00 21.83 180 LEU A O 1
ATOM 1238 N N . ILE A 1 181 ? -24.094 -5.227 8.309 1.00 21.99 181 ILE A N 1
ATOM 1239 C CA . ILE A 1 181 ? -23.543 -5.563 6.994 1.00 21.24 181 ILE A CA 1
ATOM 1240 C C . ILE A 1 181 ? -24.449 -6.542 6.244 1.00 24.21 181 ILE A C 1
ATOM 1241 O O . ILE A 1 181 ? -25.375 -7.106 6.828 1.00 23.99 181 ILE A O 1
ATOM 1246 N N . ASP A 1 182 ? -24.165 -6.719 4.952 1.00 22.00 182 ASP A N 1
ATOM 1247 C CA . ASP A 1 182 ? -24.822 -7.702 4.083 1.00 23.70 182 ASP A CA 1
ATOM 1248 C C . ASP A 1 182 ? -26.296 -7.409 3.816 1.00 25.88 182 ASP A C 1
ATOM 1249 O O . ASP A 1 182 ? -27.176 -8.035 4.413 1.00 25.81 182 ASP A O 1
ATOM 1254 N N . PHE A 1 183 ? -26.547 -6.478 2.901 1.00 24.95 183 PHE A N 1
ATOM 1255 C CA . PHE A 1 183 ? -27.910 -6.063 2.546 1.00 27.13 183 PHE A CA 1
ATOM 1256 C C . PHE A 1 183 ? -28.398 -6.674 1.233 1.00 27.83 183 PHE A C 1
ATOM 1257 O O . PHE A 1 183 ? -29.337 -6.182 0.607 1.00 26.29 183 PHE A O 1
ATOM 1265 N N . GLY A 1 184 ? -27.765 -7.775 0.845 1.00 29.83 184 GLY A N 1
ATOM 1266 C CA . GLY A 1 184 ? -28.147 -8.524 -0.342 1.00 30.62 184 GLY A CA 1
ATOM 1267 C C . GLY A 1 184 ? -29.618 -8.906 -0.409 1.00 34.53 184 GLY A C 1
ATOM 1268 O O . GLY A 1 184 ? -30.216 -8.875 -1.490 1.00 34.50 184 GLY A O 1
ATOM 1269 N N . LEU A 1 185 ? -30.198 -9.261 0.740 1.00 31.44 185 LEU A N 1
ATOM 1270 C CA . LEU A 1 185 ? -31.615 -9.611 0.828 1.00 32.21 185 LEU A CA 1
ATOM 1271 C C . LEU A 1 185 ? -32.454 -8.519 1.487 1.00 29.36 185 LEU A C 1
ATOM 1272 O O . LEU A 1 185 ? -33.586 -8.775 1.928 1.00 28.87 185 LEU A O 1
ATOM 1277 N N . GLY A 1 186 ? -31.917 -7.303 1.550 1.00 27.74 186 GLY A N 1
ATOM 1278 C CA . GLY A 1 186 ? -32.613 -6.196 2.182 1.00 28.77 186 GLY A CA 1
ATOM 1279 C C . GLY A 1 186 ? -33.748 -5.661 1.330 1.00 28.84 186 GLY A C 1
ATOM 1280 O O . GLY A 1 186 ? -33.879 -6.009 0.154 1.00 30.33 186 GLY A O 1
ATOM 1281 N N . SER A 1 187 ? -34.585 -4.820 1.923 1.00 30.56 187 SER A N 1
ATOM 1282 C CA . SER A 1 187 ? -35.699 -4.242 1.185 1.00 32.25 187 SER A CA 1
ATOM 1283 C C . SER A 1 187 ? -36.246 -3.001 1.880 1.00 36.59 187 SER A C 1
ATOM 1284 O O . SER A 1 187 ? -35.990 -2.772 3.064 1.00 33.58 187 SER A O 1
ATOM 1287 N N . VAL A 1 188 ? -36.976 -2.181 1.129 1.00 37.91 188 VAL A N 1
ATOM 1288 C CA . VAL A 1 188 ? -37.742 -1.092 1.720 1.00 40.57 188 VAL A CA 1
ATOM 1289 C C . VAL A 1 188 ? -39.091 -1.702 2.061 1.00 39.45 188 VAL A C 1
ATOM 1290 O O . VAL A 1 188 ? -39.659 -2.444 1.257 1.00 42.49 188 VAL A O 1
ATOM 1294 N N . SER A 1 189 ? -39.599 -1.428 3.256 1.00 40.61 189 SER A N 1
ATOM 1295 C CA . SER A 1 189 ? -40.821 -2.092 3.687 1.00 39.73 189 SER A CA 1
ATOM 1296 C C . SER A 1 189 ? -41.420 -1.504 4.956 1.00 41.84 189 SER A C 1
ATOM 1297 O O . SER A 1 189 ? -40.722 -1.299 5.949 1.00 38.03 189 SER A O 1
ATOM 1300 N N . ASN A 1 190 ? -42.723 -1.232 4.911 1.00 42.71 190 ASN A N 1
ATOM 1301 C CA . ASN A 1 190 ? -43.449 -0.770 6.084 1.00 42.34 190 ASN A CA 1
ATOM 1302 C C . ASN A 1 190 ? -44.359 -1.854 6.662 1.00 43.77 190 ASN A C 1
ATOM 1303 O O . ASN A 1 190 ? -45.232 -1.571 7.488 1.00 44.09 190 ASN A O 1
ATOM 1308 N N . LEU A 1 191 ? -44.138 -3.093 6.233 1.00 42.80 191 LEU A N 1
ATOM 1309 C CA . LEU A 1 191 ? -44.894 -4.234 6.734 1.00 42.87 191 LEU A CA 1
ATOM 1310 C C . LEU A 1 191 ? -44.393 -4.681 8.104 1.00 43.38 191 LEU A C 1
ATOM 1311 O O . LEU A 1 191 ? -43.201 -4.955 8.275 1.00 41.91 191 LEU A O 1
ATOM 1316 N N . VAL A 1 192 ? -45.300 -4.784 9.072 1.00 41.38 192 VAL A N 1
ATOM 1317 C CA . VAL A 1 192 ? -44.925 -5.287 10.392 1.00 40.09 192 VAL A CA 1
ATOM 1318 C C . VAL A 1 192 ? -44.542 -6.765 10.340 1.00 41.27 192 VAL A C 1
ATOM 1319 O O . VAL A 1 192 ? -43.788 -7.250 11.180 1.00 39.10 192 VAL A O 1
ATOM 1323 N N . GLU A 1 193 ? -45.056 -7.484 9.348 1.00 40.92 193 GLU A N 1
ATOM 1324 C CA . GLU A 1 193 ? -44.691 -8.884 9.176 1.00 39.85 193 GLU A CA 1
ATOM 1325 C C . GLU A 1 193 ? -43.199 -9.016 8.862 1.00 38.28 193 GLU A C 1
ATOM 1326 O O . GLU A 1 193 ? -42.521 -9.889 9.399 1.00 36.37 193 GLU A O 1
ATOM 1332 N N . ASP A 1 194 ? -42.697 -8.149 7.985 1.00 39.12 194 ASP A N 1
ATOM 1333 C CA . ASP A 1 194 ? -41.271 -8.148 7.653 1.00 37.85 194 ASP A CA 1
ATOM 1334 C C . ASP A 1 194 ? -40.426 -7.850 8.893 1.00 35.01 194 ASP A C 1
ATOM 1335 O O . ASP A 1 194 ? -39.377 -8.470 9.104 1.00 34.19 194 ASP A O 1
ATOM 1340 N N . LYS A 1 195 ? -40.882 -6.899 9.705 1.00 34.30 195 LYS A N 1
ATOM 1341 C CA . LYS A 1 195 ? -40.157 -6.499 10.912 1.00 33.71 195 LYS A CA 1
ATOM 1342 C C . LYS A 1 195 ? -40.096 -7.653 11.914 1.00 34.87 195 LYS A C 1
ATOM 1343 O O . LYS A 1 195 ? -39.034 -7.957 12.470 1.00 28.18 195 LYS A O 1
ATOM 1349 N N . GLY A 1 196 ? -41.232 -8.310 12.135 1.00 32.72 196 GLY A N 1
ATOM 1350 C CA . GLY A 1 196 ? -41.273 -9.433 13.050 1.00 30.66 196 GLY A CA 1
ATOM 1351 C C . GLY A 1 196 ? -40.379 -10.580 12.636 1.00 30.91 196 GLY A C 1
ATOM 1352 O O . GLY A 1 196 ? -39.736 -11.229 13.469 1.00 28.26 196 GLY A O 1
ATOM 1353 N N . VAL A 1 197 ? -40.335 -10.855 11.336 1.00 30.26 197 VAL A N 1
ATOM 1354 C CA . VAL A 1 197 ? -39.484 -11.925 10.843 1.00 31.15 197 VAL A CA 1
ATOM 1355 C C . VAL A 1 197 ? -37.986 -11.575 10.995 1.00 27.93 197 VAL A C 1
ATOM 1356 O O . VAL A 1 197 ? -37.184 -12.442 11.344 1.00 29.58 197 VAL A O 1
ATOM 1360 N N . ASP A 1 198 ? -37.620 -10.314 10.757 1.00 29.18 198 ASP A N 1
ATOM 1361 C CA . ASP A 1 198 ? -36.234 -9.890 10.978 1.00 27.71 198 ASP A CA 1
ATOM 1362 C C . ASP A 1 198 ? -35.859 -10.174 12.433 1.00 29.02 198 ASP A C 1
ATOM 1363 O O . ASP A 1 198 ? -34.813 -10.770 12.721 1.00 27.96 198 ASP A O 1
ATOM 1368 N N . LEU A 1 199 ? -36.706 -9.723 13.354 1.00 28.29 199 LEU A N 1
ATOM 1369 C CA . LEU A 1 199 ? -36.440 -9.909 14.781 1.00 26.19 199 LEU A CA 1
ATOM 1370 C C . LEU A 1 199 ? -36.339 -11.376 15.145 1.00 29.62 199 LEU A C 1
ATOM 1371 O O . LEU A 1 199 ? -35.471 -11.776 15.916 1.00 27.05 199 LEU A O 1
ATOM 1376 N N . TYR A 1 200 ? -37.249 -12.178 14.594 1.00 28.63 200 TYR A N 1
ATOM 1377 C CA . TYR A 1 200 ? -37.274 -13.605 14.868 1.00 27.72 200 TYR A CA 1
ATOM 1378 C C . TYR A 1 200 ? -36.024 -14.325 14.360 1.00 29.00 200 TYR A C 1
ATOM 1379 O O . TYR A 1 200 ? -35.486 -15.186 15.046 1.00 26.85 200 TYR A O 1
ATOM 1388 N N . VAL A 1 201 ? -35.550 -13.971 13.167 1.00 28.10 201 VAL A N 1
ATOM 1389 C CA . VAL A 1 201 ? -34.329 -14.583 12.646 1.00 27.46 201 VAL A CA 1
ATOM 1390 C C . VAL A 1 201 ? -33.142 -14.321 13.584 1.00 26.64 201 VAL A C 1
ATOM 1391 O O . VAL A 1 201 ? -32.367 -15.228 13.872 1.00 26.85 201 VAL A O 1
ATOM 1395 N N . LEU A 1 202 ? -32.997 -13.083 14.059 1.00 27.20 202 LEU A N 1
ATOM 1396 C CA . LEU A 1 202 ? -31.914 -12.776 15.015 1.00 27.88 202 LEU A CA 1
ATOM 1397 C C . LEU A 1 202 ? -32.098 -13.545 16.337 1.00 25.51 202 LEU A C 1
ATOM 1398 O O . LEU A 1 202 ? -31.161 -14.155 16.864 1.00 26.43 202 LEU A O 1
ATOM 1403 N N . GLU A 1 203 ? -33.315 -13.519 16.872 1.00 27.57 203 GLU A N 1
ATOM 1404 C CA . GLU A 1 203 ? -33.589 -14.250 18.103 1.00 28.53 203 GLU A CA 1
ATOM 1405 C C . GLU A 1 203 ? -33.167 -15.708 17.966 1.00 28.38 203 GLU A C 1
ATOM 1406 O O . GLU A 1 203 ? -32.510 -16.259 18.852 1.00 28.27 203 GLU A O 1
ATOM 1412 N N . ARG A 1 204 ? -33.543 -16.343 16.857 1.00 28.16 204 ARG A N 1
ATOM 1413 C CA . ARG A 1 204 ? -33.199 -17.753 16.666 1.00 28.29 204 ARG A CA 1
ATOM 1414 C C . ARG A 1 204 ? -31.697 -17.987 16.463 1.00 29.44 204 ARG A C 1
ATOM 1415 O O . ARG A 1 204 ? -31.148 -18.981 16.935 1.00 30.05 204 ARG A O 1
ATOM 1423 N N . ALA A 1 205 ? -31.034 -17.062 15.770 1.00 29.35 205 ALA A N 1
ATOM 1424 C CA . ALA A 1 205 ? -29.605 -17.196 15.527 1.00 30.86 205 ALA A CA 1
ATOM 1425 C C . ALA A 1 205 ? -28.865 -17.139 16.860 1.00 27.74 205 ALA A C 1
ATOM 1426 O O . ALA A 1 205 ? -27.924 -17.892 17.100 1.00 32.69 205 ALA A O 1
ATOM 1428 N N . ILE A 1 206 ? -29.299 -16.229 17.723 1.00 28.85 206 ILE A N 1
ATOM 1429 C CA . ILE A 1 206 ? -28.719 -16.096 19.051 1.00 27.02 206 ILE A CA 1
ATOM 1430 C C . ILE A 1 206 ? -29.019 -17.323 19.934 1.00 32.83 206 ILE A C 1
ATOM 1431 O O . ILE A 1 206 ? -28.148 -17.794 20.664 1.00 31.18 206 ILE A O 1
ATOM 1436 N N . LEU A 1 207 ? -30.240 -17.844 19.844 1.00 30.56 207 LEU A N 1
ATOM 1437 C CA . LEU A 1 207 ? -30.621 -19.032 20.620 1.00 31.03 207 LEU A CA 1
ATOM 1438 C C . LEU A 1 207 ? -29.865 -20.282 20.182 1.00 32.22 207 LEU A C 1
ATOM 1439 O O . LEU A 1 207 ? -29.662 -21.200 20.980 1.00 34.77 207 LEU A O 1
ATOM 1444 N N . SER A 1 208 ? -29.442 -20.306 18.921 1.00 32.78 208 SER A N 1
ATOM 1445 C CA . SER A 1 208 ? -28.881 -21.509 18.306 1.00 36.70 208 SER A CA 1
ATOM 1446 C C . SER A 1 208 ? -27.520 -21.918 18.880 1.00 37.50 208 SER A C 1
ATOM 1447 O O . SER A 1 208 ? -27.042 -23.022 18.617 1.00 40.13 208 SER A O 1
ATOM 1450 N N . THR A 1 209 ? -26.896 -21.041 19.663 1.00 36.24 209 THR A N 1
ATOM 1451 C CA . THR A 1 209 ? -25.625 -21.376 20.299 1.00 36.96 209 THR A CA 1
ATOM 1452 C C . THR A 1 209 ? -25.844 -22.273 21.510 1.00 38.33 209 THR A C 1
ATOM 1453 O O . THR A 1 209 ? -24.897 -22.834 22.059 1.00 38.69 209 THR A O 1
ATOM 1457 N N . HIS A 1 210 ? -27.096 -22.388 21.933 1.00 37.78 210 HIS A N 1
ATOM 1458 C CA . HIS A 1 210 ? -27.431 -23.171 23.115 1.00 43.11 210 HIS A CA 1
ATOM 1459 C C . HIS A 1 210 ? -26.858 -22.569 24.397 1.00 43.47 210 HIS A C 1
ATOM 1460 O O . HIS A 1 210 ? -26.877 -23.213 25.447 1.00 44.99 210 HIS A O 1
ATOM 1467 N N . SER A 1 211 ? -26.359 -21.338 24.323 1.00 37.65 211 SER A N 1
ATOM 1468 C CA . SER A 1 211 ? -25.824 -20.693 25.518 1.00 37.43 211 SER A CA 1
ATOM 1469 C C . SER A 1 211 ? -26.881 -20.540 26.603 1.00 40.25 211 SER A C 1
ATOM 1470 O O . SER A 1 211 ? -28.038 -20.219 26.323 1.00 38.61 211 SER A O 1
ATOM 1473 N N . LYS A 1 212 ? -26.468 -20.753 27.848 1.00 40.62 212 LYS A N 1
ATOM 1474 C CA . LYS A 1 212 ? -27.347 -20.564 28.991 1.00 39.98 212 LYS A CA 1
ATOM 1475 C C . LYS A 1 212 ? -27.801 -19.115 29.107 1.00 40.13 212 LYS A C 1
ATOM 1476 O O . LYS A 1 212 ? -28.775 -18.815 29.794 1.00 40.42 212 LYS A O 1
ATOM 1478 N N . HIS A 1 213 ? -27.090 -18.218 28.429 1.00 36.72 213 HIS A N 1
ATOM 1479 C CA . HIS A 1 213 ? -27.343 -16.787 28.559 1.00 34.02 213 HIS A CA 1
ATOM 1480 C C . HIS A 1 213 ? -28.042 -16.196 27.342 1.00 33.17 213 HIS A C 1
ATOM 1481 O O . HIS A 1 213 ? -28.249 -14.984 27.278 1.00 31.46 213 HIS A O 1
ATOM 1488 N N . ALA A 1 214 ? -28.392 -17.041 26.376 1.00 33.15 214 ALA A N 1
ATOM 1489 C CA . ALA A 1 214 ? -28.946 -16.560 25.107 1.00 30.97 214 ALA A CA 1
ATOM 1490 C C . ALA A 1 214 ? -30.241 -15.767 25.296 1.00 32.34 214 ALA A C 1
ATOM 1491 O O . ALA A 1 214 ? -30.465 -14.763 24.618 1.00 28.97 214 ALA A O 1
ATOM 1493 N N . GLU A 1 215 ? -31.095 -16.206 26.219 1.00 31.56 215 GLU A N 1
ATOM 1494 C CA . GLU A 1 215 ? -32.335 -15.475 26.476 1.00 33.83 215 GLU A CA 1
ATOM 1495 C C . GLU A 1 215 ? -32.070 -14.056 26.988 1.00 30.45 215 GLU A C 1
ATOM 1496 O O . GLU A 1 215 ? -32.770 -13.095 26.625 1.00 30.94 215 GLU A O 1
ATOM 1499 N N . LYS A 1 216 ? -31.053 -13.917 27.825 1.00 29.28 216 LYS A N 1
ATOM 1500 C CA . LYS A 1 216 ? -30.704 -12.612 28.363 1.00 28.57 216 LYS A CA 1
ATOM 1501 C C . LYS A 1 216 ? -30.161 -11.699 27.270 1.00 27.99 216 LYS A C 1
ATOM 1502 O O . LYS A 1 216 ? -30.482 -10.510 27.239 1.00 28.52 216 LYS A O 1
ATOM 1508 N N . TYR A 1 217 ? -29.337 -12.251 26.379 1.00 30.26 217 TYR A N 1
ATOM 1509 C CA . TYR A 1 217 ? -28.804 -11.465 25.263 1.00 25.47 217 TYR A CA 1
ATOM 1510 C C . TYR A 1 217 ? -29.945 -10.895 24.432 1.00 25.92 217 TYR A C 1
ATOM 1511 O O . TYR A 1 217 ? -29.919 -9.725 24.048 1.00 26.16 217 TYR A O 1
ATOM 1520 N N . ASN A 1 218 ? -30.926 -11.735 24.118 1.00 26.44 218 ASN A N 1
ATOM 1521 C CA . ASN A 1 218 ? -32.040 -11.296 23.293 1.00 27.97 218 ASN A CA 1
ATOM 1522 C C . ASN A 1 218 ? -32.837 -10.239 24.046 1.00 28.65 218 ASN A C 1
ATOM 1523 O O . ASN A 1 218 ? -33.339 -9.286 23.446 1.00 28.08 218 ASN A O 1
ATOM 1528 N N . ALA A 1 219 ? -32.947 -10.400 25.367 1.00 26.39 219 ALA A N 1
ATOM 1529 C CA . ALA A 1 219 ? -33.636 -9.401 26.195 1.00 28.17 219 ALA A CA 1
ATOM 1530 C C . ALA A 1 219 ? -32.970 -8.026 26.128 1.00 28.41 219 ALA A C 1
ATOM 1531 O O . ALA A 1 219 ? -33.657 -7.011 26.020 1.00 28.62 219 ALA A O 1
ATOM 1533 N N . TRP A 1 220 ? -31.639 -7.994 26.194 1.00 26.46 220 TRP A N 1
ATOM 1534 C CA . TRP A 1 220 ? -30.904 -6.735 26.090 1.00 27.35 220 TRP A CA 1
ATOM 1535 C C . TRP A 1 220 ? -31.059 -6.097 24.704 1.00 25.29 220 TRP A C 1
ATOM 1536 O O . TRP A 1 220 ? -31.210 -4.881 24.583 1.00 25.12 220 TRP A O 1
ATOM 1547 N N . ILE A 1 221 ? -31.008 -6.921 23.663 1.00 26.01 221 ILE A N 1
ATOM 1548 C CA . ILE A 1 221 ? -31.236 -6.427 22.305 1.00 24.44 221 ILE A CA 1
ATOM 1549 C C . ILE A 1 221 ? -32.623 -5.786 22.207 1.00 26.72 221 ILE A C 1
ATOM 1550 O O . ILE A 1 221 ? -32.773 -4.682 21.698 1.00 26.70 221 ILE A O 1
ATOM 1555 N N . MET A 1 222 ? -33.644 -6.469 22.708 1.00 27.29 222 MET A N 1
ATOM 1556 C CA . MET A 1 222 ? -34.996 -5.917 22.638 1.00 28.40 222 MET A CA 1
ATOM 1557 C C . MET A 1 222 ? -35.152 -4.622 23.430 1.00 27.19 222 MET A C 1
ATOM 1558 O O . MET A 1 222 ? -35.939 -3.744 23.047 1.00 30.26 222 MET A O 1
ATOM 1563 N N . GLU A 1 223 ? -34.417 -4.489 24.530 1.00 28.24 223 GLU A N 1
ATOM 1564 C CA . GLU A 1 223 ? -34.422 -3.227 25.266 1.00 28.72 223 GLU A CA 1
ATOM 1565 C C . GLU A 1 223 ? -33.977 -2.058 24.379 1.00 29.76 223 GLU A C 1
ATOM 1566 O O . GLU A 1 223 ? -34.590 -0.985 24.390 1.00 28.91 223 GLU A O 1
ATOM 1572 N N . GLY A 1 224 ? -32.895 -2.258 23.627 1.00 26.04 224 GLY A N 1
ATOM 1573 C CA . GLY A 1 224 ? -32.410 -1.238 22.717 1.00 27.13 224 GLY A CA 1
ATOM 1574 C C . GLY A 1 224 ? -33.394 -0.916 21.606 1.00 28.31 224 GLY A C 1
ATOM 1575 O O . GLY A 1 224 ? -33.560 0.245 21.243 1.00 28.51 224 GLY A O 1
ATOM 1576 N N . PHE A 1 225 ? -34.017 -1.951 21.048 1.00 25.31 225 PHE A N 1
ATOM 1577 C CA . PHE A 1 225 ? -35.022 -1.791 19.996 1.00 24.79 225 PHE A CA 1
ATOM 1578 C C . PHE A 1 225 ? -36.191 -0.930 20.507 1.00 28.47 225 PHE A C 1
ATOM 1579 O O . PHE A 1 225 ? -36.624 0.024 19.850 1.00 27.94 225 PHE A O 1
ATOM 1587 N N . GLU A 1 226 ? -36.680 -1.262 21.696 1.00 30.06 226 GLU A N 1
ATOM 1588 C CA . GLU A 1 226 ? -37.827 -0.555 22.266 1.00 31.47 226 GLU A CA 1
ATOM 1589 C C . GLU A 1 226 ? -37.506 0.900 22.573 1.00 34.01 226 GLU A C 1
ATOM 1590 O O . GLU A 1 226 ? -38.351 1.784 22.393 1.00 33.94 226 GLU A O 1
ATOM 1596 N N . GLU A 1 227 ? -36.284 1.151 23.032 1.00 33.81 227 GLU A N 1
ATOM 1597 C CA . GLU A 1 227 ? -35.864 2.506 23.351 1.00 32.04 227 GLU A CA 1
ATOM 1598 C C . GLU A 1 227 ? -36.010 3.427 22.134 1.00 35.38 227 GLU A C 1
ATOM 1599 O O . GLU A 1 227 ? -36.455 4.565 22.264 1.00 34.37 227 GLU A O 1
ATOM 1602 N N . VAL A 1 228 ? -35.650 2.935 20.951 1.00 33.03 228 VAL A N 1
ATOM 1603 C CA . VAL A 1 228 ? -35.732 3.749 19.739 1.00 32.78 228 VAL A CA 1
ATOM 1604 C C . VAL A 1 228 ? -37.168 4.169 19.453 1.00 35.01 228 VAL A C 1
ATOM 1605 O O . VAL A 1 228 ? -37.441 5.320 19.094 1.00 37.58 228 VAL A O 1
ATOM 1609 N N . TYR A 1 229 ? -38.082 3.224 19.610 1.00 33.62 229 TYR A N 1
ATOM 1610 C CA . TYR A 1 229 ? -39.489 3.476 19.318 1.00 35.44 229 TYR A CA 1
ATOM 1611 C C . TYR A 1 229 ? -40.109 4.424 20.338 1.00 40.54 229 TYR A C 1
ATOM 1612 O O . TYR A 1 229 ? -40.905 5.300 19.985 1.00 40.76 229 TYR A O 1
ATOM 1621 N N . ARG A 1 230 ? -39.730 4.264 21.601 1.00 37.40 230 ARG A N 1
ATOM 1622 C CA . ARG A 1 230 ? -40.284 5.108 22.657 1.00 38.61 230 ARG A CA 1
ATOM 1623 C C . ARG A 1 230 ? -39.769 6.541 22.594 1.00 42.26 230 ARG A C 1
ATOM 1624 O O . ARG A 1 230 ? -40.394 7.453 23.134 1.00 44.75 230 ARG A O 1
ATOM 1632 N N . GLU A 1 231 ? -38.641 6.735 21.919 1.00 41.58 231 GLU A N 1
ATOM 1633 C CA . GLU A 1 231 ? -38.095 8.067 21.690 1.00 41.71 231 GLU A CA 1
ATOM 1634 C C . GLU A 1 231 ? -38.919 8.835 20.655 1.00 45.11 231 GLU A C 1
ATOM 1635 O O . GLU A 1 231 ? -38.712 10.032 20.454 1.00 47.72 231 GLU A O 1
ATOM 1641 N N . GLN A 1 232 ? -39.850 8.143 20.003 1.00 43.09 232 GLN A N 1
ATOM 1642 C CA . GLN A 1 232 ? -40.693 8.763 18.983 1.00 46.49 232 GLN A CA 1
ATOM 1643 C C . GLN A 1 232 ? -42.109 9.065 19.504 1.00 48.45 232 GLN A C 1
ATOM 1644 O O . GLN A 1 232 ? -43.087 9.023 18.752 1.00 48.50 232 GLN A O 1
ATOM 1648 N N . GLY A 1 233 ? -42.207 9.365 20.796 1.00 47.83 233 GLY A N 1
ATOM 1649 C CA . GLY A 1 233 ? -43.456 9.814 21.386 1.00 51.84 233 GLY A CA 1
ATOM 1650 C C . GLY A 1 233 ? -44.600 8.826 21.291 1.00 51.31 233 GLY A C 1
ATOM 1651 O O . GLY A 1 233 ? -44.389 7.616 21.227 1.00 50.24 233 GLY A O 1
ATOM 1652 N N . ALA A 1 234 ? -45.823 9.347 21.283 1.00 53.10 234 ALA A N 1
ATOM 1653 C CA . ALA A 1 234 ? -47.017 8.508 21.272 1.00 50.34 234 ALA A CA 1
ATOM 1654 C C . ALA A 1 234 ? -47.105 7.670 20.001 1.00 47.74 234 ALA A C 1
ATOM 1655 O O . ALA A 1 234 ? -47.593 6.536 20.022 1.00 49.26 234 ALA A O 1
ATOM 1657 N N . LYS A 1 235 ? -46.638 8.236 18.893 1.00 45.98 235 LYS A N 1
ATOM 1658 C CA . LYS A 1 235 ? -46.670 7.539 17.613 1.00 45.24 235 LYS A CA 1
ATOM 1659 C C . LYS A 1 235 ? -45.754 6.315 17.661 1.00 44.35 235 LYS A C 1
ATOM 1660 O O . LYS A 1 235 ? -46.118 5.225 17.203 1.00 43.42 235 LYS A O 1
ATOM 1663 N N . GLY A 1 236 ? -44.566 6.506 18.222 1.00 46.18 236 GLY A N 1
ATOM 1664 C CA . GLY A 1 236 ? -43.613 5.421 18.379 1.00 42.98 236 GLY A CA 1
ATOM 1665 C C . GLY A 1 236 ? -44.158 4.325 19.275 1.00 42.56 236 GLY A C 1
ATOM 1666 O O . GLY A 1 236 ? -43.974 3.139 19.003 1.00 42.54 236 GLY A O 1
ATOM 1667 N N . ALA A 1 237 ? -44.834 4.722 20.351 1.00 43.50 237 ALA A N 1
ATOM 1668 C CA . ALA A 1 237 ? -45.413 3.768 21.293 1.00 41.45 237 ALA A CA 1
ATOM 1669 C C . ALA A 1 237 ? -46.456 2.873 20.629 1.00 41.15 237 ALA A C 1
ATOM 1670 O O . ALA A 1 237 ? -46.512 1.667 20.893 1.00 41.65 237 ALA A O 1
ATOM 1672 N N . LYS A 1 238 ? -47.280 3.466 19.766 1.00 41.67 238 LYS A N 1
ATOM 1673 C CA . LYS A 1 238 ? -48.310 2.717 19.055 1.00 44.36 238 LYS A CA 1
ATOM 1674 C C . LYS A 1 238 ? -47.690 1.767 18.035 1.00 41.41 238 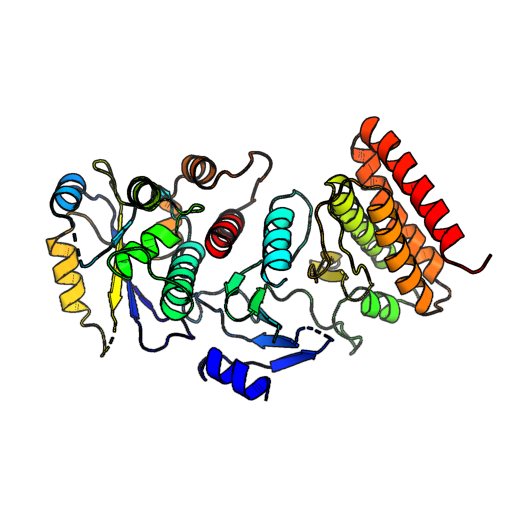LYS A C 1
ATOM 1675 O O . LYS A 1 238 ? -48.115 0.620 17.906 1.00 39.22 238 LYS A O 1
ATOM 1679 N N . LYS A 1 239 ? -46.689 2.253 17.309 1.00 42.12 239 LYS A N 1
ATOM 1680 C CA . LYS A 1 239 ? -46.013 1.428 16.311 1.00 41.28 239 LYS A CA 1
ATOM 1681 C C . LYS A 1 239 ? -45.280 0.263 16.966 1.00 37.56 239 LYS A C 1
ATOM 1682 O O . LYS A 1 239 ? -45.256 -0.844 16.432 1.00 36.67 239 LYS A O 1
ATOM 1688 N N . LEU A 1 240 ? -44.693 0.519 18.129 1.00 38.72 240 LEU A N 1
ATOM 1689 C CA . LEU A 1 240 ? -43.980 -0.520 18.860 1.00 35.91 240 LEU A CA 1
ATOM 1690 C C . LEU A 1 240 ? -44.938 -1.629 19.294 1.00 38.57 240 LEU A C 1
ATOM 1691 O O . LEU A 1 240 ? -44.618 -2.807 19.176 1.00 35.47 240 LEU A O 1
ATOM 1696 N N . LYS A 1 241 ? -46.116 -1.255 19.790 1.00 38.90 241 LYS A N 1
ATOM 1697 C CA . LYS A 1 241 ? -47.099 -2.260 20.185 1.00 36.12 241 LYS A CA 1
ATOM 1698 C C . LYS A 1 241 ? -47.436 -3.155 18.994 1.00 37.92 241 LYS A C 1
ATOM 1699 O O . LYS A 1 241 ? -47.501 -4.379 19.125 1.00 39.73 241 LYS A O 1
ATOM 1701 N N . GLU A 1 242 ? -47.630 -2.540 17.829 1.00 39.45 242 GLU A N 1
ATOM 1702 C CA . GLU A 1 242 ? -47.894 -3.286 16.602 1.00 38.62 242 GLU A CA 1
ATOM 1703 C C . GLU A 1 242 ? -46.789 -4.303 16.306 1.00 37.83 242 GLU A C 1
ATOM 1704 O O . GLU A 1 242 ? -47.057 -5.478 16.067 1.00 38.36 242 GLU A O 1
ATOM 1706 N N . VAL A 1 243 ? -45.544 -3.844 16.320 1.00 38.82 243 VAL A N 1
ATOM 1707 C CA . VAL A 1 243 ? -44.415 -4.713 15.999 1.00 36.46 243 VAL A CA 1
ATOM 1708 C C . VAL A 1 243 ? -44.267 -5.853 17.003 1.00 37.59 243 VAL A C 1
ATOM 1709 O O . VAL A 1 243 ? -44.101 -7.011 16.619 1.00 36.13 243 VAL A O 1
ATOM 1713 N N . THR A 1 244 ? -44.334 -5.529 18.292 1.00 37.90 244 THR A N 1
ATOM 1714 C CA . THR A 1 244 ? -44.128 -6.543 19.320 1.00 38.30 244 THR A CA 1
ATOM 1715 C C . THR A 1 244 ? -45.230 -7.603 19.274 1.00 35.23 244 THR A C 1
ATOM 1716 O O . THR A 1 244 ? -44.978 -8.780 19.509 1.00 37.54 244 THR A O 1
ATOM 1720 N N . LYS A 1 245 ? -46.447 -7.184 18.955 1.00 36.22 245 LYS A N 1
ATOM 1721 C CA . LYS A 1 245 ? -47.548 -8.132 18.833 1.00 37.74 245 LYS A CA 1
ATOM 1722 C C . LYS A 1 245 ? -47.280 -9.112 17.696 1.00 37.61 245 LYS A C 1
ATOM 1723 O O . LYS A 1 245 ? -47.415 -10.328 17.865 1.00 36.97 245 LYS A O 1
ATOM 1726 N N . ARG A 1 246 ? -46.903 -8.576 16.537 1.00 39.01 246 ARG A N 1
ATOM 1727 C CA . ARG A 1 246 ? -46.611 -9.413 15.379 1.00 37.44 246 ARG A CA 1
ATOM 1728 C C . ARG A 1 246 ? -45.430 -10.334 15.675 1.00 36.52 246 ARG A C 1
ATOM 1729 O O . ARG A 1 246 ? -45.473 -11.524 15.366 1.00 34.34 246 ARG A O 1
ATOM 1737 N N . PHE A 1 247 ? -44.381 -9.779 16.283 1.00 33.78 247 PHE A N 1
ATOM 1738 C CA . PHE A 1 247 ? -43.230 -10.574 16.701 1.00 33.05 247 PHE A CA 1
ATOM 1739 C C . PHE A 1 247 ? -43.661 -11.780 17.548 1.00 33.17 247 PHE A C 1
ATOM 1740 O O . PHE A 1 247 ? -43.159 -12.883 17.368 1.00 33.05 247 PHE A O 1
ATOM 1748 N N . GLU A 1 248 ? -44.604 -11.568 18.462 1.00 36.62 248 GLU A N 1
ATOM 1749 C CA . GLU A 1 248 ? -45.106 -12.671 19.279 1.00 37.25 248 GLU A CA 1
ATOM 1750 C C . GLU A 1 248 ? -45.826 -13.718 18.427 1.00 34.47 248 GLU A C 1
ATOM 1751 O O . GLU A 1 248 ? -45.664 -14.917 18.642 1.00 36.04 248 GLU A O 1
ATOM 1753 N N . GLU A 1 249 ? -46.607 -13.255 17.455 1.00 36.17 249 GLU A N 1
ATOM 1754 C CA . GLU A 1 249 ? -47.292 -14.157 16.529 1.00 34.20 249 GLU A CA 1
ATOM 1755 C C . GLU A 1 249 ? -46.295 -14.952 15.687 1.00 34.74 249 GLU A C 1
ATOM 1756 O O . GLU A 1 249 ? -46.476 -16.148 15.451 1.00 33.03 249 GLU A O 1
ATOM 1760 N N . VAL A 1 250 ? -45.240 -14.287 15.223 1.00 34.23 250 VAL A N 1
ATOM 1761 C CA . VAL A 1 250 ? -44.219 -14.983 14.452 1.00 34.21 250 VAL A CA 1
ATOM 1762 C C . VAL A 1 250 ? -43.541 -16.071 15.286 1.00 32.83 250 VAL A C 1
ATOM 1763 O O . VAL A 1 250 ? -43.259 -17.159 14.790 1.00 34.57 250 VAL A O 1
ATOM 1767 N N . ARG A 1 251 ? -43.272 -15.776 16.554 1.00 33.60 251 ARG A N 1
ATOM 1768 C CA . ARG A 1 251 ? -42.661 -16.765 17.432 1.00 34.71 251 ARG A CA 1
ATOM 1769 C C . ARG A 1 251 ? -43.582 -17.988 17.546 1.00 34.92 251 ARG A C 1
ATOM 1770 O O . ARG A 1 251 ? -43.118 -19.126 17.506 1.00 36.11 251 ARG A O 1
ATOM 1778 N N . LEU A 1 252 ? -44.883 -17.741 17.671 1.00 36.22 252 LEU A N 1
ATOM 1779 C CA . LEU A 1 252 ? -45.859 -18.821 17.807 1.00 37.40 252 LEU A CA 1
ATOM 1780 C C . LEU A 1 252 ? -45.877 -19.695 16.548 1.00 35.32 252 LEU A C 1
ATOM 1781 O O . LEU A 1 252 ? -45.811 -20.917 16.628 1.00 36.07 252 LEU A O 1
ATOM 1784 N N . ARG A 1 253 ? -45.934 -19.049 15.388 1.00 32.96 253 ARG A N 1
ATOM 1785 C CA . ARG A 1 253 ? -45.928 -19.742 14.099 1.00 33.56 253 ARG A CA 1
ATOM 1786 C C . ARG A 1 253 ? -44.555 -20.293 13.700 1.00 34.32 253 ARG A C 1
ATOM 1787 O O . ARG A 1 253 ? -44.405 -20.938 12.649 1.00 31.70 253 ARG A O 1
ATOM 1795 N N . GLY A 1 254 ? -43.554 -20.041 14.543 1.00 34.91 254 GLY A N 1
ATOM 1796 C CA . GLY A 1 254 ? -42.194 -20.456 14.258 1.00 32.20 254 GLY A CA 1
ATOM 1797 C C . GLY A 1 254 ? -41.866 -21.890 14.635 1.00 39.00 254 GLY A C 1
ATOM 1798 O O . GLY A 1 254 ? -40.900 -22.467 14.123 1.00 39.97 254 GLY A O 1
ATOM 1799 N N . ARG A 1 255 ? -42.659 -22.469 15.533 1.00 37.08 255 ARG A N 1
ATOM 1800 C CA . ARG A 1 255 ? -42.413 -23.840 15.977 1.00 39.71 255 ARG A CA 1
ATOM 1801 C C . ARG A 1 255 ? -43.657 -24.706 15.803 1.00 39.51 255 ARG A C 1
ATOM 1802 O O . ARG A 1 255 ? -44.774 -24.196 15.743 1.00 39.58 255 ARG A O 1
ATOM 1804 N N . LYS A 1 256 ? -43.446 -26.015 15.715 1.00 40.40 256 LYS A N 1
ATOM 1805 C CA . LYS A 1 256 ? -44.531 -26.955 15.457 1.00 40.93 256 LYS A CA 1
ATOM 1806 C C . LYS A 1 256 ? -45.751 -26.695 16.338 1.00 42.34 256 LYS A C 1
ATOM 1807 O O . LYS A 1 256 ? -45.626 -26.387 17.526 1.00 44.36 256 LYS A O 1
ATOM 1810 N N . ARG A 1 257 ? -46.931 -26.808 15.736 1.00 42.85 257 ARG A N 1
ATOM 1811 C CA . ARG A 1 257 ? -48.191 -26.710 16.460 1.00 44.45 257 ARG A CA 1
ATOM 1812 C C . ARG A 1 257 ? -49.097 -27.846 16.005 1.00 48.60 257 ARG A C 1
ATOM 1813 O O . ARG A 1 257 ? -49.130 -28.172 14.815 1.00 48.83 257 ARG A O 1
ATOM 1821 N N . MET B 2 1 ? -0.123 20.597 -10.218 1.00 31.55 1 MET B N 1
ATOM 1822 C CA . MET B 2 1 ? -1.065 19.685 -10.869 1.00 29.20 1 MET B CA 1
ATOM 1823 C C . MET B 2 1 ? -0.710 18.265 -10.458 1.00 30.38 1 MET B C 1
ATOM 1824 O O . MET B 2 1 ? 0.409 18.014 -10.004 1.00 30.67 1 MET B O 1
ATOM 1829 N N . VAL B 2 2 ? -1.663 17.350 -10.602 1.00 23.86 2 VAL B N 1
ATOM 1830 C CA . VAL B 2 2 ? -1.411 15.936 -10.297 1.00 25.17 2 VAL B CA 1
ATOM 1831 C C . VAL B 2 2 ? -1.687 15.042 -11.494 1.00 25.50 2 VAL B C 1
ATOM 1832 O O . VAL B 2 2 ? -2.654 15.261 -12.225 1.00 26.57 2 VAL B O 1
ATOM 1836 N N . VAL B 2 3 ? -0.856 14.014 -11.688 1.00 20.68 3 VAL B N 1
ATOM 1837 C CA . VAL B 2 3 ? -1.116 13.018 -12.721 1.00 21.28 3 VAL B CA 1
ATOM 1838 C C . VAL B 2 3 ? -1.348 11.678 -12.030 1.00 22.07 3 VAL B C 1
ATOM 1839 O O . VAL B 2 3 ? -0.503 11.236 -11.236 1.00 24.23 3 VAL B O 1
ATOM 1843 N N . SER B 2 4 ? -2.492 11.056 -12.328 1.00 20.52 4 SER B N 1
ATOM 1844 C CA . SER B 2 4 ? -2.976 9.880 -11.602 1.00 21.41 4 SER B CA 1
ATOM 1845 C C . SER B 2 4 ? -3.392 8.729 -12.502 1.00 21.85 4 SER B C 1
ATOM 1846 O O . SER B 2 4 ? -3.687 8.923 -13.684 1.00 23.74 4 SER B O 1
ATOM 1849 N N . ILE B 2 5 ? -3.414 7.522 -11.926 1.00 20.97 5 ILE B N 1
ATOM 1850 C CA . ILE B 2 5 ? -3.969 6.339 -12.581 1.00 19.55 5 ILE B CA 1
ATOM 1851 C C . ILE B 2 5 ? -4.985 5.649 -11.662 1.00 21.29 5 ILE B C 1
ATOM 1852 O O . ILE B 2 5 ? -4.812 5.627 -10.440 1.00 24.82 5 ILE B O 1
ATOM 1857 N N . ILE B 2 6 ? -6.053 5.121 -12.260 1.00 21.05 6 ILE B N 1
ATOM 1858 C CA . ILE B 2 6 ? -7.000 4.245 -11.561 1.00 23.17 6 ILE B CA 1
ATOM 1859 C C . ILE B 2 6 ? -6.422 2.826 -11.627 1.00 22.42 6 ILE B C 1
ATOM 1860 O O . ILE B 2 6 ? -6.068 2.359 -12.709 1.00 23.91 6 ILE B O 1
ATOM 1865 N N . PRO B 2 7 ? -6.321 2.130 -10.482 1.00 20.50 7 PRO B N 1
ATOM 1866 C CA . PRO B 2 7 ? -5.556 0.871 -10.483 1.00 22.95 7 PRO B CA 1
ATOM 1867 C C . PRO B 2 7 ? -5.940 -0.154 -11.559 1.00 25.13 7 PRO B C 1
ATOM 1868 O O . PRO B 2 7 ? -5.058 -0.759 -12.171 1.00 24.81 7 PRO B O 1
ATOM 1872 N N . GLN B 2 8 ? -7.229 -0.377 -11.790 1.00 23.19 8 GLN B N 1
ATOM 1873 C CA . GLN B 2 8 ? -7.602 -1.422 -12.742 1.00 25.15 8 GLN B CA 1
ATOM 1874 C C . GLN B 2 8 ? -7.545 -0.969 -14.212 1.00 28.36 8 GLN B C 1
ATOM 1875 O O . GLN B 2 8 ? -7.817 -1.765 -15.124 1.00 30.91 8 GLN B O 1
ATOM 1881 N N . PHE B 2 9 ? -7.198 0.305 -14.423 1.00 26.26 9 PHE B N 1
ATOM 1882 C CA . PHE B 2 9 ? -7.029 0.899 -15.754 1.00 29.71 9 PHE B CA 1
ATOM 1883 C C . PHE B 2 9 ? -5.631 1.520 -15.892 1.00 29.29 9 PHE B C 1
ATOM 1884 O O . PHE B 2 9 ? -5.461 2.738 -16.012 1.00 28.10 9 PHE B O 1
ATOM 1892 N N . PRO B 2 10 ? -4.597 0.673 -15.899 1.00 32.60 10 PRO B N 1
ATOM 1893 C CA . PRO B 2 10 ? -3.205 1.122 -15.769 1.00 32.32 10 PRO B CA 1
ATOM 1894 C C . PRO B 2 10 ? -2.693 2.061 -16.875 1.00 32.84 10 PRO B C 1
ATOM 1895 O O . PRO B 2 10 ? -1.796 2.865 -16.621 1.00 39.06 10 PRO B O 1
ATOM 1899 N N . ASP B 2 11 ? -3.260 1.977 -18.073 1.00 31.18 11 ASP B N 1
ATOM 1900 C CA . ASP B 2 11 ? -2.727 2.717 -19.217 1.00 32.35 11 ASP B CA 1
ATOM 1901 C C . ASP B 2 11 ? -3.364 4.089 -19.454 1.00 36.82 11 ASP B C 1
ATOM 1902 O O . ASP B 2 11 ? -2.940 4.828 -20.346 1.00 38.87 11 ASP B O 1
ATOM 1907 N N . ILE B 2 12 ? -4.389 4.421 -18.677 1.00 31.18 12 ILE B N 1
ATOM 1908 C CA . ILE B 2 12 ? -5.029 5.730 -18.800 1.00 27.27 12 ILE B CA 1
ATOM 1909 C C . ILE B 2 12 ? -4.540 6.644 -17.686 1.00 27.66 12 ILE B C 1
ATOM 1910 O O . ILE B 2 12 ? -4.613 6.284 -16.507 1.00 29.78 12 ILE B O 1
ATOM 1915 N N . LYS B 2 13 ? -4.010 7.808 -18.045 1.00 25.69 13 LYS B N 1
ATOM 1916 C CA . LYS B 2 13 ? -3.584 8.764 -17.036 1.00 23.72 13 LYS B CA 1
ATOM 1917 C C . LYS B 2 13 ? -4.557 9.923 -17.040 1.00 25.18 13 LYS B C 1
ATOM 1918 O O . LYS B 2 13 ? -5.157 10.218 -18.071 1.00 29.68 13 LYS B O 1
ATOM 1924 N N . VAL B 2 14 ? -4.755 10.530 -15.875 1.00 23.46 14 VAL B N 1
ATOM 1925 C CA . VAL B 2 14 ? -5.599 11.712 -15.766 1.00 22.34 14 VAL B CA 1
ATOM 1926 C C . VAL B 2 14 ? -4.806 12.828 -15.109 1.00 23.37 14 VAL B C 1
ATOM 1927 O O . VAL B 2 14 ? -4.171 12.619 -14.072 1.00 22.40 14 VAL B O 1
ATOM 1931 N N . SER B 2 15 ? -4.828 14.014 -15.711 1.00 21.48 15 SER B N 1
ATOM 1932 C CA . SER B 2 15 ? -4.207 15.166 -15.068 1.00 20.37 15 SER B CA 1
ATOM 1933 C C . SER B 2 15 ? -5.297 16.043 -14.465 1.00 21.44 15 SER B C 1
ATOM 1934 O O . SER B 2 15 ? -6.368 16.215 -15.070 1.00 22.55 15 SER B O 1
ATOM 1937 N N . LEU B 2 16 ? -5.034 16.554 -13.265 1.00 20.67 16 LEU B N 1
ATOM 1938 C CA . LEU B 2 16 ? -5.956 17.467 -12.570 1.00 21.53 16 LEU B CA 1
ATOM 1939 C C . LEU B 2 16 ? -5.204 18.705 -12.078 1.00 23.78 16 LEU B C 1
ATOM 1940 O O . LEU B 2 16 ? -4.186 18.582 -11.412 1.00 22.62 16 LEU B O 1
ATOM 1945 N N . ALA B 2 17 ? -5.714 19.893 -12.405 1.00 20.59 17 ALA B N 1
ATOM 1946 C CA . ALA B 2 17 ? -5.130 21.145 -11.914 1.00 22.01 17 ALA B CA 1
ATOM 1947 C C . ALA B 2 17 ? -6.221 22.056 -11.366 1.00 23.42 17 ALA B C 1
ATOM 1948 O O . ALA B 2 17 ? -7.354 22.050 -11.876 1.00 24.27 17 ALA B O 1
ATOM 1950 N N . LEU B 2 18 ? -5.887 22.809 -10.321 1.00 20.41 18 LEU B N 1
ATOM 1951 C CA . LEU B 2 18 ? -6.834 23.730 -9.683 1.00 20.74 18 LEU B CA 1
ATOM 1952 C C . LEU B 2 18 ? -6.339 25.168 -9.859 1.00 25.24 18 LEU B C 1
ATOM 1953 O O . LEU B 2 18 ? -5.174 25.448 -9.622 1.00 24.33 18 LEU B O 1
ATOM 1958 N N . PHE B 2 19 ? -7.225 26.071 -10.283 1.00 21.62 19 PHE B N 1
ATOM 1959 C CA . PHE B 2 19 ? -6.842 27.478 -10.462 1.00 24.30 19 PHE B CA 1
ATOM 1960 C C . PHE B 2 19 ? -7.736 28.376 -9.616 1.00 23.73 19 PHE B C 1
ATOM 1961 O O . PHE B 2 19 ? -8.932 28.113 -9.486 1.00 23.10 19 PHE B O 1
ATOM 1969 N N . GLU B 2 20 ? -7.174 29.450 -9.054 1.00 22.05 20 GLU B N 1
ATOM 1970 C CA . GLU B 2 20 ? -7.971 30.469 -8.363 1.00 22.97 20 GLU B CA 1
ATOM 1971 C C . GLU B 2 20 ? -7.726 31.851 -8.998 1.00 24.89 20 GLU B C 1
ATOM 1972 O O . GLU B 2 20 ? -6.898 31.976 -9.896 1.00 24.49 20 GLU B O 1
ATOM 1978 N N . GLN B 2 21 ? -8.473 32.856 -8.541 1.00 25.78 21 GLN B N 1
ATOM 1979 C CA . GLN B 2 21 ? -8.441 34.194 -9.151 1.00 25.76 21 GLN B CA 1
ATOM 1980 C C . GLN B 2 21 ? -8.539 34.130 -10.684 1.00 26.71 21 GLN B C 1
ATOM 1981 O O . GLN B 2 21 ? -7.828 34.839 -11.405 1.00 27.26 21 GLN B O 1
ATOM 1987 N N . VAL B 2 22 ? -9.445 33.292 -11.190 1.00 24.76 22 VAL B N 1
ATOM 1988 C CA . VAL B 2 22 ? -9.609 33.151 -12.635 1.00 23.28 22 VAL B CA 1
ATOM 1989 C C . VAL B 2 22 ? -10.327 34.373 -13.198 1.00 26.37 22 VAL B C 1
ATOM 1990 O O . VAL B 2 22 ? -11.367 34.779 -12.680 1.00 27.81 22 VAL B O 1
ATOM 1994 N N . LYS B 2 23 ? -9.780 34.935 -14.268 1.00 28.44 23 LYS B N 1
ATOM 1995 C CA . LYS B 2 23 ? -10.308 36.185 -14.819 1.00 29.45 23 LYS B CA 1
ATOM 1996 C C . LYS B 2 23 ? -11.059 36.043 -16.151 1.00 31.13 23 LYS B C 1
ATOM 1997 O O . LYS B 2 23 ? -11.724 36.988 -16.591 1.00 32.40 23 LYS B O 1
ATOM 2003 N N . ASN B 2 24 ? -10.949 34.888 -16.800 1.00 27.54 24 ASN B N 1
ATOM 2004 C CA . ASN B 2 24 ? -11.454 34.743 -18.160 1.00 28.22 24 ASN B CA 1
ATOM 2005 C C . ASN B 2 24 ? -12.347 33.533 -18.399 1.00 25.85 24 ASN B C 1
ATOM 2006 O O . ASN B 2 24 ? -12.301 32.938 -19.472 1.00 27.22 24 ASN B O 1
ATOM 2011 N N . ALA B 2 25 ? -13.179 33.196 -17.420 1.00 26.68 25 ALA B N 1
ATOM 2012 C CA . ALA B 2 25 ? -14.066 32.041 -17.549 1.00 25.60 25 ALA B CA 1
ATOM 2013 C C . ALA B 2 25 ? -15.019 32.200 -18.738 1.00 29.88 25 ALA B C 1
ATOM 2014 O O . ALA B 2 25 ? -15.250 31.256 -19.490 1.00 27.68 25 ALA B O 1
ATOM 2016 N N . LYS B 2 26 ? -15.561 33.402 -18.913 1.00 30.86 26 LYS B N 1
ATOM 2017 C CA . LYS B 2 26 ? -16.453 33.661 -20.044 1.00 31.31 26 LYS B CA 1
ATOM 2018 C C . LYS B 2 26 ? -15.760 33.354 -21.367 1.00 29.65 26 LYS B C 1
ATOM 2019 O O . LYS B 2 26 ? -16.337 32.720 -22.248 1.00 31.70 26 LYS B O 1
ATOM 2023 N N . GLU B 2 27 ? -14.516 33.806 -21.502 1.00 30.71 27 GLU B N 1
ATOM 2024 C CA . GLU B 2 27 ? -13.742 33.549 -22.706 1.00 32.71 27 GLU B CA 1
ATOM 2025 C C . GLU B 2 27 ? -13.526 32.053 -22.926 1.00 34.52 27 GLU B C 1
ATOM 2026 O O . GLU B 2 27 ? -13.738 31.546 -24.025 1.00 36.13 27 GLU B O 1
ATOM 2032 N N . ILE B 2 28 ? -13.096 31.347 -21.882 1.00 32.94 28 ILE B N 1
ATOM 2033 C CA . ILE B 2 28 ? -12.910 29.900 -21.986 1.00 32.29 28 ILE B CA 1
ATOM 2034 C C . ILE B 2 28 ? -14.167 29.199 -22.494 1.00 33.70 28 ILE B C 1
ATOM 2035 O O . ILE B 2 28 ? -14.101 28.383 -23.413 1.00 35.53 28 ILE B O 1
ATOM 2040 N N . ARG B 2 29 ? -15.313 29.523 -21.901 1.00 31.67 29 ARG B N 1
ATOM 2041 C CA . ARG B 2 29 ? -16.571 28.899 -22.307 1.00 33.22 29 ARG B CA 1
ATOM 2042 C C . ARG B 2 29 ? -16.882 29.167 -23.777 1.00 36.81 29 ARG B C 1
ATOM 2043 O O . ARG B 2 29 ? -17.357 28.280 -24.490 1.00 38.86 29 ARG B O 1
ATOM 2051 N N . SER B 2 30 ? -16.607 30.383 -24.234 1.00 37.47 30 SER B N 1
ATOM 2052 C CA . SER B 2 30 ? -16.929 30.746 -25.613 1.00 40.53 30 SER B CA 1
ATOM 2053 C C . SER B 2 30 ? -16.034 30.013 -26.614 1.00 43.78 30 SER B C 1
ATOM 2054 O O . SER B 2 30 ? -16.393 29.857 -27.783 1.00 45.59 30 SER B O 1
ATOM 2057 N N . LYS B 2 31 ? -14.876 29.556 -26.149 1.00 43.20 31 LYS B N 1
ATOM 2058 C CA . LYS B 2 31 ? -13.931 28.841 -27.003 1.00 44.99 31 LYS B CA 1
ATOM 2059 C C . LYS B 2 31 ? -13.979 27.321 -26.822 1.00 47.08 31 LYS B C 1
ATOM 2060 O O . LYS B 2 31 ? -13.132 26.603 -27.352 1.00 51.47 31 LYS B O 1
ATOM 2063 N N . MET B 2 32 ? -14.963 26.834 -26.073 1.00 46.43 32 MET B N 1
ATOM 2064 C CA . MET B 2 32 ? -15.119 25.396 -25.872 1.00 50.79 32 MET B CA 1
ATOM 2065 C C . MET B 2 32 ? -15.809 24.737 -27.068 1.00 55.63 32 MET B C 1
ATOM 2066 O O . MET B 2 32 ? -15.194 24.524 -28.117 1.00 59.63 32 MET B O 1
ATOM 2068 N N . SER B 2 38 ? -8.013 19.280 -25.787 1.00 38.18 38 SER B N 1
ATOM 2069 C CA . SER B 2 38 ? -9.292 18.894 -25.184 1.00 34.51 38 SER B CA 1
ATOM 2070 C C . SER B 2 38 ? -9.178 18.735 -23.660 1.00 32.29 38 SER B C 1
ATOM 2071 O O . SER B 2 38 ? -8.352 17.977 -23.161 1.00 30.41 38 SER B O 1
ATOM 2074 N N . PHE B 2 39 ? -10.020 19.464 -22.934 1.00 28.98 39 PHE B N 1
ATOM 2075 C CA . PHE B 2 39 ? -10.023 19.456 -21.477 1.00 27.84 39 PHE B CA 1
ATOM 2076 C C . PHE B 2 39 ? -11.475 19.485 -21.014 1.00 28.75 39 PHE B C 1
ATOM 2077 O O . PHE B 2 39 ? -12.361 19.859 -21.784 1.00 27.17 39 PHE B O 1
ATOM 2085 N N . ALA B 2 40 ? -11.718 19.102 -19.764 1.00 23.76 40 ALA B N 1
ATOM 2086 C CA . ALA B 2 40 ? -12.963 19.464 -19.102 1.00 23.75 40 ALA B CA 1
ATOM 2087 C C . ALA B 2 40 ? -12.636 20.584 -18.124 1.00 23.98 40 ALA B C 1
ATOM 2088 O O . ALA B 2 40 ? -11.608 20.550 -17.442 1.00 22.93 40 ALA B O 1
ATOM 2090 N N . PHE B 2 41 ? -13.495 21.597 -18.080 1.00 20.57 41 PHE B N 1
ATOM 2091 C CA . PHE B 2 41 ? -13.339 22.688 -17.132 1.00 21.87 41 PHE B CA 1
ATOM 2092 C C . PHE B 2 41 ? -14.489 22.655 -16.127 1.00 23.28 41 PHE B C 1
ATOM 2093 O O . PHE B 2 41 ? -15.648 22.936 -16.475 1.00 23.95 41 PHE B O 1
ATOM 2101 N N . ILE B 2 42 ? -14.165 22.282 -14.886 1.00 19.15 42 ILE B N 1
ATOM 2102 C CA . ILE B 2 42 ? -15.169 21.932 -13.879 1.00 20.23 42 ILE B CA 1
ATOM 2103 C C . ILE B 2 42 ? -15.290 22.988 -12.783 1.00 20.89 42 ILE B C 1
ATOM 2104 O O . ILE B 2 42 ? -14.304 23.592 -12.360 1.00 21.67 42 ILE B O 1
ATOM 2109 N N . ASP B 2 43 ? -16.524 23.239 -12.357 1.00 19.16 43 ASP B N 1
ATOM 2110 C CA . ASP B 2 43 ? -16.806 24.239 -11.322 1.00 21.64 43 ASP B CA 1
ATOM 2111 C C . ASP B 2 43 ? -16.507 23.677 -9.924 1.00 21.29 43 ASP B C 1
ATOM 2112 O O . ASP B 2 43 ? -17.227 22.804 -9.432 1.00 18.89 43 ASP B O 1
ATOM 2117 N N . PRO B 2 44 ? -15.448 24.181 -9.261 1.00 19.08 44 PRO B N 1
ATOM 2118 C CA . PRO B 2 44 ? -15.094 23.667 -7.930 1.00 19.25 44 PRO B CA 1
ATOM 2119 C C . PRO B 2 44 ? -16.155 23.925 -6.863 1.00 19.88 44 PRO B C 1
ATOM 2120 O O . PRO B 2 44 ? -16.089 23.320 -5.791 1.00 19.65 44 PRO B O 1
ATOM 2124 N N . ARG B 2 45 ? -17.130 24.797 -7.131 1.00 18.43 45 ARG B N 1
ATOM 2125 C CA . ARG B 2 45 ? -18.176 24.988 -6.143 1.00 17.63 45 ARG B CA 1
ATOM 2126 C C . ARG B 2 45 ? -18.933 23.677 -5.843 1.00 21.34 45 ARG B C 1
ATOM 2127 O O . ARG B 2 45 ? -19.554 23.538 -4.777 1.00 19.74 45 ARG B O 1
ATOM 2132 N N . LEU B 2 46 ? -18.848 22.716 -6.770 1.00 19.05 46 LEU B N 1
ATOM 2133 C CA . LEU B 2 46 ? -19.578 21.455 -6.640 1.00 17.37 46 LEU B CA 1
ATOM 2134 C C . LEU B 2 46 ? -18.668 20.288 -6.226 1.00 18.53 46 LEU B C 1
ATOM 2135 O O . LEU B 2 46 ? -19.148 19.162 -6.081 1.00 19.72 46 LEU B O 1
ATOM 2140 N N . VAL B 2 47 ? -17.386 20.567 -6.019 1.00 19.83 47 VAL B N 1
ATOM 2141 C CA . VAL B 2 47 ? -16.410 19.518 -5.696 1.00 19.44 47 VAL B CA 1
ATOM 2142 C C . VAL B 2 47 ? -15.766 19.768 -4.339 1.00 19.57 47 VAL B C 1
ATOM 2143 O O . VAL B 2 47 ? -14.994 20.714 -4.185 1.00 20.87 47 VAL B O 1
ATOM 2147 N N . CYS B 2 48 ? -16.075 18.918 -3.357 1.00 17.58 48 CYS B N 1
ATOM 2148 C CA . CYS B 2 48 ? -15.574 19.144 -2.014 1.00 20.42 48 CYS B CA 1
ATOM 2149 C C . CYS B 2 48 ? -14.310 18.363 -1.670 1.00 20.27 48 CYS B C 1
ATOM 2150 O O . CYS B 2 48 ? -13.669 18.661 -0.658 1.00 20.03 48 CYS B O 1
ATOM 2153 N N . SER B 2 49 ? -13.952 17.362 -2.482 1.00 19.55 49 SER B N 1
ATOM 2154 C CA . SER B 2 49 ? -12.823 16.480 -2.137 1.00 18.97 49 SER B CA 1
ATOM 2155 C C . SER B 2 49 ? -12.252 15.764 -3.342 1.00 19.65 49 SER B C 1
ATOM 2156 O O . SER B 2 49 ? -12.932 15.567 -4.359 1.00 19.30 49 SER B O 1
ATOM 2159 N N . GLY B 2 50 ? -11.010 15.312 -3.194 1.00 20.20 50 GLY B N 1
ATOM 2160 C CA . GLY B 2 50 ? -10.407 14.446 -4.179 1.00 20.69 50 GLY B CA 1
ATOM 2161 C C . GLY B 2 50 ? -11.160 13.132 -4.250 1.00 19.12 50 GLY B C 1
ATOM 2162 O O . GLY B 2 50 ? -11.346 12.609 -5.329 1.00 18.27 50 GLY B O 1
ATOM 2163 N N . GLU B 2 51 ? -11.602 12.618 -3.108 1.00 18.49 51 GLU B N 1
ATOM 2164 C CA . GLU B 2 51 ? -12.364 11.368 -3.096 1.00 16.90 51 GLU B CA 1
ATOM 2165 C C . GLU B 2 51 ? -13.547 11.450 -4.064 1.00 17.58 51 GLU B C 1
ATOM 2166 O O . GLU B 2 51 ? -13.773 10.556 -4.869 1.00 18.33 51 GLU B O 1
ATOM 2172 N N . GLN B 2 52 ? -14.317 12.531 -3.978 1.00 17.51 52 GLN B N 1
ATOM 2173 C CA . GLN B 2 52 ? -15.442 12.721 -4.898 1.00 18.23 52 GLN B CA 1
ATOM 2174 C C . GLN B 2 52 ? -15.008 12.764 -6.382 1.00 15.90 52 GLN B C 1
ATOM 2175 O O . GLN B 2 52 ? -15.585 12.087 -7.240 1.00 16.84 52 GLN B O 1
ATOM 2181 N N . MET B 2 53 ? -13.970 13.540 -6.682 1.00 16.28 53 MET B N 1
ATOM 2182 C CA . MET B 2 53 ? -13.492 13.692 -8.048 1.00 17.03 53 MET B CA 1
ATOM 2183 C C . MET B 2 53 ? -12.996 12.373 -8.598 1.00 17.50 53 MET B C 1
ATOM 2184 O O . MET B 2 53 ? -13.360 11.970 -9.708 1.00 16.70 53 MET B O 1
ATOM 2189 N N . TYR B 2 54 ? -12.164 11.690 -7.814 1.00 17.57 54 TYR B N 1
ATOM 2190 C CA . TYR B 2 54 ? -11.649 10.393 -8.264 1.00 17.67 54 TYR B CA 1
ATOM 2191 C C . TYR B 2 54 ? -12.735 9.327 -8.411 1.00 16.96 54 TYR B C 1
ATOM 2192 O O . TYR B 2 54 ? -12.637 8.458 -9.285 1.00 17.94 54 TYR B O 1
ATOM 2201 N N . SER B 2 55 ? -13.783 9.383 -7.588 1.00 17.62 55 SER B N 1
ATOM 2202 C CA . SER B 2 55 ? -14.859 8.408 -7.725 1.00 17.21 55 SER B CA 1
ATOM 2203 C C . SER B 2 55 ? -15.566 8.597 -9.073 1.00 15.94 55 SER B C 1
ATOM 2204 O O . SER B 2 55 ? -16.067 7.631 -9.660 1.00 17.45 55 SER B O 1
ATOM 2207 N N . ALA B 2 56 ? -15.641 9.852 -9.543 1.00 18.22 56 ALA B N 1
ATOM 2208 C CA . ALA B 2 56 ? -16.240 10.116 -10.855 1.00 18.44 56 ALA B CA 1
ATOM 2209 C C . ALA B 2 56 ? -15.354 9.668 -12.017 1.00 17.37 56 ALA B C 1
ATOM 2210 O O . ALA B 2 56 ? -15.856 9.189 -13.040 1.00 19.26 56 ALA B O 1
ATOM 2212 N N . ILE B 2 57 ? -14.039 9.794 -11.848 1.00 16.24 57 ILE B N 1
ATOM 2213 C CA . ILE B 2 57 ? -13.093 9.278 -12.838 1.00 17.33 57 ILE B CA 1
ATOM 2214 C C . ILE B 2 57 ? -13.254 7.759 -12.936 1.00 18.58 57 ILE B C 1
ATOM 2215 O O . ILE B 2 57 ? -13.304 7.188 -14.045 1.00 18.66 57 ILE B O 1
ATOM 2220 N N . TYR B 2 58 ? -13.346 7.100 -11.782 1.00 18.79 58 TYR B N 1
ATOM 2221 C CA . TYR B 2 58 ? -13.566 5.647 -11.751 1.00 17.63 58 TYR B CA 1
ATOM 2222 C C . TYR B 2 58 ? -14.849 5.286 -12.501 1.00 19.33 58 TYR B C 1
ATOM 2223 O O . TYR B 2 58 ? -14.854 4.440 -13.415 1.00 19.57 58 TYR B O 1
ATOM 2232 N N . LYS B 2 59 ? -15.940 5.943 -12.136 1.00 18.26 59 LYS B N 1
ATOM 2233 C CA . LYS B 2 59 ? -17.225 5.694 -12.779 1.00 19.79 59 LYS B CA 1
ATOM 2234 C C . LYS B 2 59 ? -17.172 5.885 -14.295 1.00 20.75 59 LYS B C 1
ATOM 2235 O O . LYS B 2 59 ? -17.771 5.107 -15.042 1.00 22.05 59 LYS B O 1
ATOM 2241 N N . THR B 2 60 ? -16.447 6.918 -14.740 1.00 20.44 60 THR B N 1
ATOM 2242 C CA . THR B 2 60 ? -16.322 7.213 -16.162 1.00 20.61 60 THR B CA 1
ATOM 2243 C C . THR B 2 60 ? -15.736 6.013 -16.887 1.00 21.66 60 THR B C 1
ATOM 2244 O O . THR B 2 60 ? -16.265 5.556 -17.910 1.00 22.59 60 THR B O 1
ATOM 2248 N N . LEU B 2 61 ? -14.646 5.491 -16.336 1.00 22.13 61 LEU B N 1
ATOM 2249 C CA . LEU B 2 61 ? -13.942 4.398 -16.987 1.00 23.40 61 LEU B CA 1
ATOM 2250 C C . LEU B 2 61 ? -14.741 3.089 -16.939 1.00 22.53 61 LEU B C 1
ATOM 2251 O O . LEU B 2 61 ? -14.751 2.332 -17.919 1.00 24.68 61 LEU B O 1
ATOM 2256 N N . ILE B 2 62 ? -15.430 2.830 -15.828 1.00 22.41 62 ILE B N 1
ATOM 2257 C CA . ILE B 2 62 ? -16.316 1.666 -15.750 1.00 22.90 62 ILE B CA 1
ATOM 2258 C C . ILE B 2 62 ? -17.434 1.773 -16.796 1.00 24.76 62 ILE B C 1
ATOM 2259 O O . ILE B 2 62 ? -17.746 0.812 -17.502 1.00 25.26 62 ILE B O 1
ATOM 2264 N N . GLU B 2 63 ? -18.043 2.947 -16.894 1.00 22.64 63 GLU B N 1
ATOM 2265 C CA . GLU B 2 63 ? -19.142 3.132 -17.840 1.00 25.89 63 GLU B CA 1
ATOM 2266 C C . GLU B 2 63 ? -18.686 2.952 -19.293 1.00 27.62 63 GLU B C 1
ATOM 2267 O O . GLU B 2 63 ? -19.376 2.317 -20.089 1.00 27.03 63 GLU B O 1
ATOM 2273 N N . VAL B 2 64 ? -17.530 3.509 -19.639 1.00 24.36 64 VAL B N 1
ATOM 2274 C CA . VAL B 2 64 ? -17.083 3.497 -21.030 1.00 23.94 64 VAL B CA 1
ATOM 2275 C C . VAL B 2 64 ? -16.613 2.108 -21.450 1.00 27.25 64 VAL B C 1
ATOM 2276 O O . VAL B 2 64 ? -16.913 1.644 -22.563 1.00 27.55 64 VAL B O 1
ATOM 2280 N N . LYS B 2 65 ? -15.918 1.425 -20.544 1.00 26.21 65 LYS B N 1
ATOM 2281 C CA . LYS B 2 65 ? -15.377 0.093 -20.832 1.00 26.47 65 LYS B CA 1
ATOM 2282 C C . LYS B 2 65 ? -16.454 -0.981 -20.847 1.00 29.73 65 LYS B C 1
ATOM 2283 O O . LYS B 2 65 ? -16.435 -1.871 -21.705 1.00 30.96 65 LYS B O 1
ATOM 2286 N N . TYR B 2 66 ? -17.391 -0.908 -19.902 1.00 26.42 66 TYR B N 1
ATOM 2287 C CA . TYR B 2 66 ? -18.326 -2.012 -19.687 1.00 28.28 66 TYR B CA 1
ATOM 2288 C C . TYR B 2 66 ? -19.796 -1.723 -20.018 1.00 31.33 66 TYR B C 1
ATOM 2289 O O . TYR B 2 66 ? -20.620 -2.640 -20.002 1.00 29.44 66 TYR B O 1
ATOM 2298 N N . ASN B 2 67 ? -20.132 -0.462 -20.304 1.00 27.70 67 ASN B N 1
ATOM 2299 C CA . ASN B 2 67 ? -21.493 -0.106 -20.707 1.00 26.70 67 ASN B CA 1
ATOM 2300 C C . ASN B 2 67 ? -21.462 0.716 -22.005 1.00 30.46 67 ASN B C 1
ATOM 2301 O O . ASN B 2 67 ? -20.987 0.223 -23.035 1.00 32.88 67 ASN B O 1
ATOM 2306 N N . LYS B 2 68 ? -21.942 1.959 -21.961 1.00 31.07 68 LYS B N 1
ATOM 2307 C CA . LYS B 2 68 ? -22.021 2.798 -23.161 1.00 30.53 68 LYS B CA 1
ATOM 2308 C C . LYS B 2 68 ? -21.551 4.223 -22.883 1.00 31.69 68 LYS B C 1
ATOM 2309 O O . LYS B 2 68 ? -22.041 4.862 -21.958 1.00 33.19 68 LYS B O 1
ATOM 2314 N N . MET B 2 69 ? -20.615 4.727 -23.683 1.00 29.94 69 MET B N 1
ATOM 2315 C CA . MET B 2 69 ? -20.288 6.148 -23.620 1.00 28.52 69 MET B CA 1
ATOM 2316 C C . MET B 2 69 ? -21.431 6.973 -24.217 1.00 29.45 69 MET B C 1
ATOM 2317 O O . MET B 2 69 ? -21.941 6.638 -25.290 1.00 30.14 69 MET B O 1
ATOM 2322 N N . ARG B 2 70 ? -21.833 8.035 -23.518 1.00 27.85 70 ARG B N 1
ATOM 2323 C CA . ARG B 2 70 ? -22.955 8.878 -23.962 1.00 26.85 70 ARG B CA 1
ATOM 2324 C C . ARG B 2 70 ? -22.503 10.142 -24.662 1.00 27.11 70 ARG B C 1
ATOM 2325 O O . ARG B 2 70 ? -23.237 10.674 -25.495 1.00 26.72 70 ARG B O 1
ATOM 2333 N N . THR B 2 71 ? -21.305 10.626 -24.319 1.00 24.60 71 THR B N 1
ATOM 2334 C CA . THR B 2 71 ? -20.840 11.935 -24.783 1.00 23.60 71 THR B CA 1
ATOM 2335 C C . THR B 2 71 ? -19.668 11.799 -25.748 1.00 23.63 71 THR B C 1
ATOM 2336 O O . THR B 2 71 ? -19.299 10.699 -26.127 1.00 27.16 71 THR B O 1
ATOM 2340 N N . ARG B 2 72 ? -19.087 12.927 -26.123 1.00 26.76 72 ARG B N 1
ATOM 2341 C CA . ARG B 2 72 ? -18.044 12.975 -27.143 1.00 27.66 72 ARG B CA 1
ATOM 2342 C C . ARG B 2 72 ? -16.773 12.221 -26.777 1.00 28.61 72 ARG B C 1
ATOM 2343 O O . ARG B 2 72 ? -16.236 11.453 -27.588 1.00 28.33 72 ARG B O 1
ATOM 2345 N N . ASN B 2 73 ? -16.268 12.479 -25.571 1.00 26.00 73 ASN B N 1
ATOM 2346 C CA . ASN B 2 73 ? -15.018 11.870 -25.124 1.00 25.07 73 ASN B CA 1
ATOM 2347 C C . ASN B 2 73 ? -14.944 11.654 -23.615 1.00 24.61 73 ASN B C 1
ATOM 2348 O O . ASN B 2 73 ? -15.910 11.935 -22.902 1.00 24.26 73 ASN B O 1
ATOM 2353 N N . LEU B 2 74 ? -13.816 11.124 -23.140 1.00 25.31 74 LEU B N 1
ATOM 2354 C CA . LEU B 2 74 ? -13.704 10.791 -21.721 1.00 22.26 74 LEU B CA 1
ATOM 2355 C C . LEU B 2 74 ? -13.808 12.040 -20.849 1.00 21.86 74 LEU B C 1
ATOM 2356 O O . LEU B 2 74 ? -14.377 11.981 -19.753 1.00 20.75 74 LEU B O 1
ATOM 2361 N N . ASN B 2 75 ? -13.257 13.166 -21.318 1.00 22.20 75 ASN B N 1
ATOM 2362 C CA . ASN B 2 75 ? -13.318 14.394 -20.526 1.00 21.85 75 ASN B CA 1
ATOM 2363 C C . ASN B 2 75 ? -14.761 14.830 -20.282 1.00 20.39 75 ASN B C 1
ATOM 2364 O O . ASN B 2 75 ? -15.156 15.130 -19.154 1.00 19.68 75 ASN B O 1
ATOM 2369 N N . SER B 2 76 ? -15.558 14.846 -21.345 1.00 21.50 76 SER B N 1
ATOM 2370 C CA . SER B 2 76 ? -16.960 15.214 -21.183 1.00 22.88 76 SER B CA 1
ATOM 2371 C C . SER B 2 76 ? -17.748 14.145 -20.407 1.00 21.71 76 SER B C 1
ATOM 2372 O O . SER B 2 76 ? -18.622 14.491 -19.601 1.00 21.42 76 SER B O 1
ATOM 2375 N N . GLU B 2 77 ? -17.416 12.867 -20.601 1.00 21.20 77 GLU B N 1
ATOM 2376 C CA . GLU B 2 77 ? -18.126 11.799 -19.895 1.00 20.67 77 GLU B CA 1
ATOM 2377 C C . GLU B 2 77 ? -17.936 11.955 -18.375 1.00 21.82 77 GLU B C 1
ATOM 2378 O O . GLU B 2 77 ? -18.818 11.604 -17.596 1.00 20.41 77 GLU B O 1
ATOM 2384 N N . CYS B 2 78 ? -16.776 12.469 -17.958 1.00 18.82 78 CYS B N 1
ATOM 2385 C CA . CYS B 2 78 ? -16.480 12.580 -16.524 1.00 19.37 78 CYS B CA 1
ATOM 2386 C C . CYS B 2 78 ? -17.304 13.711 -15.894 1.00 19.40 78 CYS B C 1
ATOM 2387 O O . CYS B 2 78 ? -17.697 13.651 -14.722 1.00 19.79 78 CYS B O 1
ATOM 2390 N N . VAL B 2 79 ? -17.571 14.758 -16.675 1.00 18.09 79 VAL B N 1
ATOM 2391 C CA . VAL B 2 79 ? -18.429 15.820 -16.174 1.00 18.61 79 VAL B CA 1
ATOM 2392 C C . VAL B 2 79 ? -19.824 15.244 -15.915 1.00 18.77 79 VAL B C 1
ATOM 2393 O O . VAL B 2 79 ? -20.445 15.538 -14.890 1.00 21.52 79 VAL B O 1
ATOM 2397 N N . LEU B 2 80 ? -20.307 14.420 -16.842 1.00 18.52 80 LEU B N 1
ATOM 2398 C CA . LEU B 2 80 ? -21.586 13.761 -16.671 1.00 19.34 80 LEU B CA 1
ATOM 2399 C C . LEU B 2 80 ? -21.560 12.860 -15.432 1.00 19.18 80 LEU B C 1
ATOM 2400 O O . LEU B 2 80 ? -22.502 12.854 -14.628 1.00 19.89 80 LEU B O 1
ATOM 2405 N N . CYS B 2 81 ? -20.457 12.135 -15.251 1.00 20.06 81 CYS B N 1
ATOM 2406 C CA . CYS B 2 81 ? -20.374 11.211 -14.123 1.00 19.86 81 CYS B CA 1
ATOM 2407 C C . CYS B 2 81 ? -20.298 11.888 -12.747 1.00 21.63 81 CYS B C 1
ATOM 2408 O O . CYS B 2 81 ? -20.556 11.245 -11.741 1.00 20.24 81 CYS B O 1
ATOM 2411 N N . LEU B 2 82 ? -19.948 13.178 -12.687 1.00 21.00 82 LEU B N 1
ATOM 2412 C CA . LEU B 2 82 ? -20.055 13.929 -11.434 1.00 21.01 82 LEU B CA 1
ATOM 2413 C C . LEU B 2 82 ? -21.498 14.146 -10.979 1.00 21.86 82 LEU B C 1
ATOM 2414 O O . LEU B 2 82 ? -21.771 14.327 -9.788 1.00 20.92 82 LEU B O 1
ATOM 2419 N N . SER B 2 83 ? -22.423 14.154 -11.934 1.00 22.06 83 SER B N 1
ATOM 2420 C CA . SER B 2 83 ? -23.835 14.466 -11.655 1.00 24.98 83 SER B CA 1
ATOM 2421 C C . SER B 2 83 ? -24.591 13.277 -11.053 1.00 26.96 83 SER B C 1
ATOM 2422 O O . SER B 2 83 ? -24.252 12.117 -11.318 1.00 26.87 83 SER B O 1
ATOM 2425 N N . PRO B 2 84 ? -25.629 13.552 -10.249 1.00 23.10 84 PRO B N 1
ATOM 2426 C CA . PRO B 2 84 ? -26.494 12.496 -9.689 1.00 25.25 84 PRO B CA 1
ATOM 2427 C C . PRO B 2 84 ? -27.495 11.929 -10.695 1.00 28.90 84 PRO B C 1
ATOM 2428 O O . PRO B 2 84 ? -28.079 10.858 -10.450 1.00 29.07 84 PRO B O 1
ATOM 2432 N N . THR B 2 85 ? -27.678 12.641 -11.803 1.00 29.04 85 THR B N 1
ATOM 2433 C CA . THR B 2 85 ? -28.689 12.277 -12.793 1.00 30.71 85 THR B CA 1
ATOM 2434 C C . THR B 2 85 ? -28.118 12.197 -14.221 1.00 26.84 85 THR B C 1
ATOM 2435 O O . THR B 2 85 ? -26.950 12.502 -14.462 1.00 25.63 85 THR B O 1
ATOM 2439 N N . SER B 2 86 ? -28.942 11.772 -15.173 1.00 24.10 86 SER B N 1
ATOM 2440 C CA . SER B 2 86 ? -28.405 11.348 -16.459 1.00 24.07 86 SER B CA 1
ATOM 2441 C C . SER B 2 86 ? -28.617 12.301 -17.638 1.00 21.61 86 SER B C 1
ATOM 2442 O O . SER B 2 86 ? -28.190 11.994 -18.750 1.00 23.69 86 SER B O 1
ATOM 2445 N N . ASN B 2 87 ? -29.211 13.467 -17.387 1.00 24.26 87 ASN B N 1
ATOM 2446 C CA . ASN B 2 87 ? -29.343 14.464 -18.443 1.00 22.41 87 ASN B CA 1
ATOM 2447 C C . ASN B 2 87 ? -28.006 15.143 -18.700 1.00 22.09 87 ASN B C 1
ATOM 2448 O O . ASN B 2 87 ? -27.477 15.829 -17.822 1.00 24.32 87 ASN B O 1
ATOM 2453 N N . ILE B 2 88 ? -27.478 14.947 -19.900 1.00 20.48 88 ILE B N 1
ATOM 2454 C CA . ILE B 2 88 ? -26.142 15.461 -20.240 1.00 21.33 88 ILE B CA 1
ATOM 2455 C C . ILE B 2 88 ? -26.037 16.984 -20.189 1.00 22.79 88 ILE B C 1
ATOM 2456 O O . ILE B 2 88 ? -25.096 17.525 -19.606 1.00 22.70 88 ILE B O 1
ATOM 2461 N N . SER B 2 89 ? -26.988 17.698 -20.797 1.00 21.88 89 SER B N 1
ATOM 2462 C CA . SER B 2 89 ? -26.939 19.164 -20.777 1.00 20.36 89 SER B CA 1
ATOM 2463 C C . SER B 2 89 ? -26.990 19.752 -19.366 1.00 20.86 89 SER B C 1
ATOM 2464 O O . SER B 2 89 ? -26.306 20.735 -19.058 1.00 22.30 89 SER B O 1
ATOM 2467 N N . ASP B 2 90 ? -27.814 19.142 -18.507 1.00 19.18 90 ASP B N 1
ATOM 2468 C CA . ASP B 2 90 ? -27.933 19.578 -17.122 1.00 22.45 90 ASP B CA 1
ATOM 2469 C C . ASP B 2 90 ? -26.591 19.410 -16.393 1.00 20.37 90 ASP B C 1
ATOM 2470 O O . ASP B 2 90 ? -26.152 20.306 -15.669 1.00 21.42 90 ASP B O 1
ATOM 2475 N N . ALA B 2 91 ? -25.961 18.259 -16.588 1.00 22.89 91 ALA B N 1
ATOM 2476 C CA . ALA B 2 91 ? -24.665 17.992 -15.959 1.00 21.64 91 ALA B CA 1
ATOM 2477 C C . ALA B 2 91 ? -23.614 18.999 -16.432 1.00 22.13 91 ALA B C 1
ATOM 2478 O O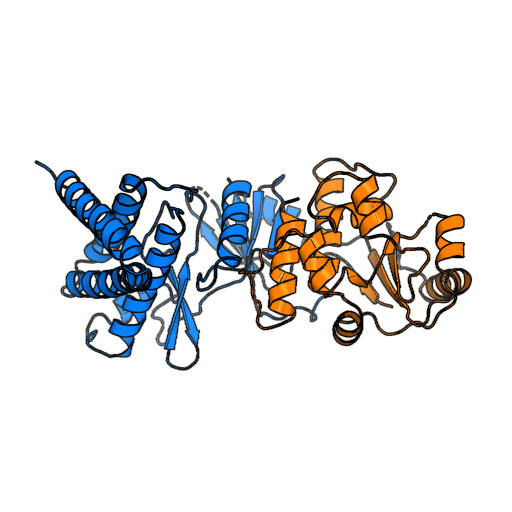 . ALA B 2 91 ? -22.859 19.542 -15.614 1.00 21.32 91 ALA B O 1
ATOM 2480 N N . PHE B 2 92 ? -23.543 19.224 -17.746 1.00 19.46 92 PHE B N 1
ATOM 2481 C CA . PHE B 2 92 ? -22.595 20.202 -18.303 1.00 22.02 92 PHE B CA 1
ATOM 2482 C C . PHE B 2 92 ? -22.814 21.605 -17.719 1.00 23.65 92 PHE B C 1
ATOM 2483 O O . PHE B 2 92 ? -21.860 22.337 -17.406 1.00 22.55 92 PHE B O 1
ATOM 2491 N N . LEU B 2 93 ? -24.075 22.002 -17.589 1.00 22.17 93 LEU B N 1
ATOM 2492 C CA . LEU B 2 93 ? -24.388 23.324 -17.061 1.00 25.02 93 LEU B CA 1
ATOM 2493 C C . LEU B 2 93 ? -24.019 23.437 -15.576 1.00 23.95 93 LEU B C 1
ATOM 2494 O O . LEU B 2 93 ? -23.331 24.377 -15.166 1.00 23.15 93 LEU B O 1
ATOM 2499 N N . LYS B 2 94 ? -24.467 22.472 -14.770 1.00 21.64 94 LYS B N 1
ATOM 2500 C CA . LYS B 2 94 ? -24.281 22.546 -13.320 1.00 21.11 94 LYS B CA 1
ATOM 2501 C C . LYS B 2 94 ? -22.823 22.298 -12.894 1.00 21.18 94 LYS B C 1
ATOM 2502 O O . LYS B 2 94 ? -22.318 22.964 -11.995 1.00 22.14 94 LYS B O 1
ATOM 2508 N N . PHE B 2 95 ? -22.161 21.336 -13.526 1.00 19.91 95 PHE B N 1
ATOM 2509 C CA . PHE B 2 95 ? -20.795 21.000 -13.108 1.00 19.13 95 PHE B CA 1
ATOM 2510 C C . PHE B 2 95 ? -19.677 21.639 -13.927 1.00 21.24 95 PHE B C 1
ATOM 2511 O O . PHE B 2 95 ? -18.503 21.588 -13.524 1.00 21.19 95 PHE B O 1
ATOM 2519 N N . GLY B 2 96 ? -20.024 22.235 -15.064 1.00 20.08 96 GLY B N 1
ATOM 2520 C CA . GLY B 2 96 ? -19.050 22.944 -15.889 1.00 19.28 96 GLY B CA 1
ATOM 2521 C C . GLY B 2 96 ? -18.847 24.365 -15.380 1.00 21.14 96 GLY B C 1
ATOM 2522 O O . GLY B 2 96 ? -19.667 24.880 -14.630 1.00 21.47 96 GLY B O 1
ATOM 2523 N N . ILE B 2 97 ? -17.738 25.004 -15.744 1.00 21.70 97 ILE B N 1
ATOM 2524 C CA . ILE B 2 97 ? -17.537 26.377 -15.276 1.00 20.91 97 ILE B CA 1
ATOM 2525 C C . ILE B 2 97 ? -18.645 27.286 -15.784 1.00 24.41 97 ILE B C 1
ATOM 2526 O O . ILE B 2 97 ? -19.354 26.974 -16.742 1.00 23.90 97 ILE B O 1
ATOM 2531 N N . LYS B 2 98 ? -18.774 28.427 -15.130 1.00 23.35 98 LYS B N 1
ATOM 2532 C CA . LYS B 2 98 ? -19.791 29.394 -15.515 1.00 25.03 98 LYS B CA 1
ATOM 2533 C C . LYS B 2 98 ? -19.121 30.692 -15.905 1.00 26.02 98 LYS B C 1
ATOM 2534 O O . LYS B 2 98 ? -17.933 30.873 -15.662 1.00 25.82 98 LYS B O 1
ATOM 2540 N N . ASP B 2 99 ? -19.868 31.593 -16.538 1.00 26.49 99 ASP B N 1
ATOM 2541 C CA . ASP B 2 99 ? -19.273 32.878 -16.894 1.00 28.29 99 ASP B CA 1
ATOM 2542 C C . ASP B 2 99 ? -18.671 33.603 -15.687 1.00 30.03 99 ASP B C 1
ATOM 2543 O O . ASP B 2 99 ? -17.708 34.365 -15.830 1.00 33.08 99 ASP B O 1
ATOM 2548 N N . ASP B 2 100 ? -19.249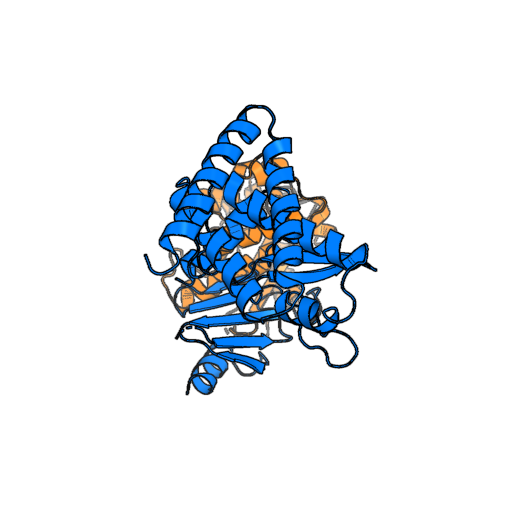 33.396 -14.508 1.00 28.50 100 ASP B N 1
ATOM 2549 C CA . ASP B 2 100 ? -18.791 34.074 -13.300 1.00 31.46 100 ASP B CA 1
ATOM 2550 C C . ASP B 2 100 ? -17.766 33.282 -12.474 1.00 30.65 100 ASP B C 1
ATOM 2551 O O . ASP B 2 100 ? -17.410 33.696 -11.366 1.00 32.41 100 ASP B O 1
ATOM 2556 N N . SER B 2 101 ? -17.292 32.152 -12.992 1.00 27.77 101 SER B N 1
ATOM 2557 C CA . SER B 2 101 ? -16.369 31.322 -12.207 1.00 26.00 101 SER B CA 1
ATOM 2558 C C . SER B 2 101 ? -15.065 32.034 -11.891 1.00 27.10 101 SER B C 1
ATOM 2559 O O . SER B 2 101 ? -14.394 32.533 -12.796 1.00 26.52 101 SER B O 1
ATOM 2562 N N . SER B 2 102 ? -14.704 32.046 -10.610 1.00 23.56 102 SER B N 1
ATOM 2563 C CA . SER B 2 102 ? -13.431 32.608 -10.183 1.00 25.39 102 SER B CA 1
ATOM 2564 C C . SER B 2 102 ? -12.418 31.527 -9.803 1.00 24.13 102 SER B C 1
ATOM 2565 O O . SER B 2 102 ? -11.260 31.831 -9.511 1.00 24.07 102 SER B O 1
ATOM 2568 N N . GLN B 2 103 ? -12.856 30.265 -9.788 1.00 22.68 103 GLN B N 1
ATOM 2569 C CA . GLN B 2 103 ? -11.912 29.133 -9.704 1.00 22.37 103 GLN B CA 1
ATOM 2570 C C . GLN B 2 103 ? -12.328 28.080 -10.718 1.00 21.45 103 GLN B C 1
ATOM 2571 O O . GLN B 2 103 ? -13.491 28.062 -11.159 1.00 22.59 103 GLN B O 1
ATOM 2577 N N . LEU B 2 104 ? -11.394 27.221 -11.103 1.00 20.33 104 LEU B N 1
ATOM 2578 C CA . LEU B 2 104 ? -11.733 26.053 -11.924 1.00 20.09 104 LEU B CA 1
ATOM 2579 C C . LEU B 2 104 ? -10.817 24.865 -11.693 1.00 22.38 104 LEU B C 1
ATOM 2580 O O . LEU B 2 104 ? -9.667 25.005 -11.255 1.00 20.79 104 LEU B O 1
ATOM 2585 N N . ILE B 2 105 ? -11.358 23.688 -11.984 1.00 19.64 105 ILE B N 1
ATOM 2586 C CA . ILE B 2 105 ? -10.564 22.466 -12.083 1.00 20.18 105 ILE B CA 1
ATOM 2587 C C . ILE B 2 105 ? -10.386 22.159 -13.558 1.00 20.80 105 ILE B C 1
ATOM 2588 O O . ILE B 2 105 ? -11.353 22.141 -14.313 1.00 21.07 105 ILE B O 1
ATOM 2593 N N . CYS B 2 106 ? -9.144 21.934 -13.983 1.00 20.50 106 CYS B N 1
ATOM 2594 C CA . CYS B 2 106 ? -8.844 21.600 -15.372 1.00 20.53 106 CYS B CA 1
ATOM 2595 C C . CYS B 2 106 ? -8.456 20.130 -15.435 1.00 23.13 106 CYS B C 1
ATOM 2596 O O . CYS B 2 106 ? -7.435 19.735 -14.863 1.00 23.27 106 CYS B O 1
ATOM 2599 N N . LEU B 2 107 ? -9.279 19.334 -16.110 1.00 21.11 107 LEU B N 1
ATOM 2600 C CA . LEU B 2 107 ? -9.130 17.881 -16.140 1.00 21.99 107 LEU B CA 1
ATOM 2601 C C . LEU B 2 107 ? -8.836 17.388 -17.547 1.00 25.05 107 LEU B C 1
ATOM 2602 O O . LEU B 2 107 ? -9.423 17.863 -18.511 1.00 22.67 107 LEU B O 1
ATOM 2607 N N . LYS B 2 108 ? -7.926 16.425 -17.679 1.00 19.47 108 LYS B N 1
ATOM 2608 C CA . LYS B 2 108 ? -7.706 15.815 -18.994 1.00 21.86 108 LYS B CA 1
ATOM 2609 C C . LYS B 2 108 ? -7.326 14.350 -18.891 1.00 23.03 108 LYS B C 1
ATOM 2610 O O . LYS B 2 108 ? -6.440 14.005 -18.104 1.00 23.13 108 LYS B O 1
ATOM 2616 N N . PHE B 2 109 ? -7.974 13.510 -19.701 1.00 21.54 109 PHE B N 1
ATOM 2617 C CA . PHE B 2 109 ? -7.625 12.091 -19.805 1.00 23.04 109 PHE B CA 1
ATOM 2618 C C . PHE B 2 109 ? -6.555 11.906 -20.867 1.00 26.46 109 PHE B C 1
ATOM 2619 O O . PHE B 2 109 ? -6.615 12.503 -21.945 1.00 28.36 109 PHE B O 1
ATOM 2627 N N . HIS B 2 110 ? -5.580 11.060 -20.563 1.00 24.87 110 HIS B N 1
ATOM 2628 C CA . HIS B 2 110 ? -4.478 10.804 -21.477 1.00 28.48 110 HIS B CA 1
ATOM 2629 C C . HIS B 2 110 ? -4.484 9.319 -21.791 1.00 29.92 110 HIS B C 1
ATOM 2630 O O . HIS B 2 110 ? -4.215 8.497 -20.912 1.00 32.89 110 HIS B O 1
ATOM 2637 N N . THR B 2 111 ? -4.834 8.973 -23.028 1.00 31.66 111 THR B N 1
ATOM 2638 C CA . THR B 2 111 ? -4.891 7.574 -23.439 1.00 35.40 111 THR B CA 1
ATOM 2639 C C . THR B 2 111 ? -3.654 7.200 -24.261 1.00 39.31 111 THR B C 1
ATOM 2640 O O . THR B 2 111 ? -3.274 6.035 -24.310 1.00 49.09 111 THR B O 1
ATOM 2644 N N . ASP B 2 114 ? 1.966 6.170 -23.468 1.00 48.29 114 ASP B N 1
ATOM 2645 C CA . ASP B 2 114 ? 3.163 6.973 -23.250 1.00 47.04 114 ASP B CA 1
ATOM 2646 C C . ASP B 2 114 ? 3.028 7.815 -21.984 1.00 52.74 114 ASP B C 1
ATOM 2647 O O . ASP B 2 114 ? 1.944 7.890 -21.400 1.00 51.82 114 ASP B O 1
ATOM 2649 N N . ASP B 2 115 ? 4.125 8.442 -21.563 1.00 48.64 115 ASP B N 1
ATOM 2650 C CA . ASP B 2 115 ? 4.116 9.295 -20.376 1.00 47.52 115 ASP B CA 1
ATOM 2651 C C . ASP B 2 115 ? 3.728 10.725 -20.735 1.00 46.60 115 ASP B C 1
ATOM 2652 O O . ASP B 2 115 ? 4.189 11.263 -21.744 1.00 43.28 115 ASP B O 1
ATOM 2654 N N . VAL B 2 116 ? 2.890 11.350 -19.910 1.00 41.11 116 VAL B N 1
ATOM 2655 C CA . VAL B 2 116 ? 2.467 12.721 -20.207 1.00 40.39 116 VAL B CA 1
ATOM 2656 C C . VAL B 2 116 ? 3.571 13.768 -20.071 1.00 38.47 116 VAL B C 1
ATOM 2657 O O . VAL B 2 116 ? 4.308 13.809 -19.081 1.00 39.20 116 VAL B O 1
ATOM 2661 N N . ASP B 2 117 ? 3.676 14.609 -21.097 1.00 37.05 117 ASP B N 1
ATOM 2662 C CA . ASP B 2 117 ? 4.648 15.695 -21.130 1.00 40.14 117 ASP B CA 1
ATOM 2663 C C . ASP B 2 117 ? 4.134 16.843 -20.276 1.00 39.24 117 ASP B C 1
ATOM 2664 O O . ASP B 2 117 ? 3.307 17.641 -20.730 1.00 37.60 117 ASP B O 1
ATOM 2669 N N . LYS B 2 118 ? 4.624 16.919 -19.041 1.00 34.03 118 LYS B N 1
ATOM 2670 C CA . LYS B 2 118 ? 4.093 17.847 -18.039 1.00 35.41 118 LYS B CA 1
ATOM 2671 C C . LYS B 2 118 ? 4.363 19.330 -18.314 1.00 36.61 118 LYS B C 1
ATOM 2672 O O . LYS B 2 118 ? 3.496 20.181 -18.089 1.00 35.57 118 LYS B O 1
ATOM 2678 N N . GLU B 2 119 ? 5.565 19.646 -18.781 1.00 37.91 119 GLU B N 1
ATOM 2679 C CA . GLU B 2 119 ? 5.910 21.037 -19.053 1.00 34.77 119 GLU B CA 1
ATOM 2680 C C . GLU B 2 119 ? 5.010 21.584 -20.156 1.00 33.27 119 GLU B C 1
ATOM 2681 O O . GLU B 2 119 ? 4.502 22.704 -20.068 1.00 36.61 119 GLU B O 1
ATOM 2683 N N . GLN B 2 120 ? 4.812 20.781 -21.190 1.00 32.15 120 GLN B N 1
ATOM 2684 C CA . GLN B 2 120 ? 3.948 21.153 -22.300 1.00 36.85 120 GLN B CA 1
ATOM 2685 C C . GLN B 2 120 ? 2.520 21.344 -21.798 1.00 36.97 120 GLN B C 1
ATOM 2686 O O . GLN B 2 120 ? 1.817 22.282 -22.189 1.00 33.95 120 GLN B O 1
ATOM 2690 N N . LEU B 2 121 ? 2.090 20.448 -20.920 1.00 35.39 121 LEU B N 1
ATOM 2691 C CA . LEU B 2 121 ? 0.725 20.510 -20.400 1.00 33.20 121 LEU B CA 1
ATOM 2692 C C . LEU B 2 121 ? 0.481 21.800 -19.622 1.00 33.87 121 LEU B C 1
ATOM 2693 O O . LEU B 2 121 ? -0.566 22.432 -19.771 1.00 34.13 121 LEU B O 1
ATOM 2698 N N . ARG B 2 122 ? 1.447 22.185 -18.792 1.00 32.64 122 ARG B N 1
ATOM 2699 C CA . ARG B 2 122 ? 1.352 23.395 -17.990 1.00 35.03 122 ARG B CA 1
ATOM 2700 C C . ARG B 2 122 ? 1.305 24.624 -18.885 1.00 36.73 122 ARG B C 1
ATOM 2701 O O . ARG B 2 122 ? 0.555 25.568 -18.626 1.00 35.58 122 ARG B O 1
ATOM 2709 N N . THR B 2 123 ? 2.116 24.610 -19.937 1.00 35.16 123 THR B N 1
ATOM 2710 C CA . THR B 2 123 ? 2.102 25.697 -20.906 1.00 37.81 123 THR B CA 1
ATOM 2711 C C . THR B 2 123 ? 0.741 25.826 -21.591 1.00 34.53 123 THR B C 1
ATOM 2712 O O . THR B 2 123 ? 0.232 26.931 -21.745 1.00 35.68 123 THR B O 1
ATOM 2716 N N . ILE B 2 124 ? 0.162 24.704 -22.006 1.00 33.74 124 ILE B N 1
ATOM 2717 C CA . ILE B 2 124 ? -1.150 24.733 -22.651 1.00 34.97 124 ILE B CA 1
ATOM 2718 C C . ILE B 2 124 ? -2.218 25.273 -21.697 1.00 35.19 124 ILE B C 1
ATOM 2719 O O . ILE B 2 124 ? -3.004 26.143 -22.068 1.00 31.70 124 ILE B O 1
ATOM 2724 N N . MET B 2 125 ? -2.243 24.773 -20.466 1.00 33.66 125 MET B N 1
ATOM 2725 C CA . MET B 2 125 ? -3.252 25.226 -19.510 1.00 29.54 125 MET B CA 1
ATOM 2726 C C . MET B 2 125 ? -3.122 26.718 -19.220 1.00 33.42 125 MET B C 1
ATOM 2727 O O . MET B 2 125 ? -4.128 27.431 -19.101 1.00 32.01 125 MET B O 1
ATOM 2732 N N . THR B 2 126 ? -1.885 27.198 -19.119 1.00 33.07 126 THR B N 1
ATOM 2733 C CA . THR B 2 126 ? -1.663 28.612 -18.833 1.00 34.06 126 THR B CA 1
ATOM 2734 C C . THR B 2 126 ? -2.008 29.501 -20.027 1.00 32.81 126 THR B C 1
ATOM 2735 O O . THR B 2 126 ? -2.313 30.679 -19.854 1.00 34.72 126 THR B O 1
ATOM 2739 N N . SER B 2 127 ? -1.976 28.947 -21.234 1.00 33.34 127 SER B N 1
ATOM 2740 C CA . SER B 2 127 ? -2.368 29.722 -22.411 1.00 34.28 127 SER B CA 1
ATOM 2741 C C . SER B 2 127 ? -3.883 29.847 -22.498 1.00 34.80 127 SER B C 1
ATOM 2742 O O . SER B 2 127 ? -4.409 30.693 -23.220 1.00 33.16 127 SER B O 1
ATOM 2745 N N . ILE B 2 128 ? -4.588 28.985 -21.771 1.00 30.33 128 ILE B N 1
ATOM 2746 C CA . ILE B 2 128 ? -6.043 28.996 -21.821 1.00 29.49 128 ILE B CA 1
ATOM 2747 C C . ILE B 2 128 ? -6.631 29.766 -20.648 1.00 29.78 128 ILE B C 1
ATOM 2748 O O . ILE B 2 128 ? -7.555 30.573 -20.815 1.00 29.36 128 ILE B O 1
ATOM 2753 N N . VAL B 2 129 ? -6.093 29.499 -19.460 1.00 26.56 129 VAL B N 1
ATOM 2754 C CA . VAL B 2 129 ? -6.626 30.019 -18.213 1.00 26.15 129 VAL B CA 1
ATOM 2755 C C . VAL B 2 129 ? -5.877 31.249 -17.720 1.00 27.44 129 VAL B C 1
ATOM 2756 O O . VAL B 2 129 ? -4.664 31.205 -17.519 1.00 30.11 129 VAL B O 1
ATOM 2760 N N . LYS B 2 130 ? -6.606 32.345 -17.519 1.00 28.43 130 LYS B N 1
ATOM 2761 C CA . LYS B 2 130 ? -6.047 33.520 -16.864 1.00 29.36 130 LYS B CA 1
ATOM 2762 C C . LYS B 2 130 ? -6.361 33.429 -15.379 1.00 30.40 130 LYS B C 1
ATOM 2763 O O . LYS B 2 130 ? -7.456 33.805 -14.934 1.00 28.29 130 LYS B O 1
ATOM 2765 N N . GLY B 2 131 ? -5.408 32.898 -14.616 1.00 29.15 131 GLY B N 1
ATOM 2766 C CA . GLY B 2 131 ? -5.585 32.699 -13.187 1.00 25.86 131 GLY B CA 1
ATOM 2767 C C . GLY B 2 131 ? -4.351 32.051 -12.591 1.00 28.78 131 GLY B C 1
ATOM 2768 O O . GLY B 2 131 ? -3.382 31.787 -13.306 1.00 31.37 131 GLY B O 1
ATOM 2769 N N . GLN B 2 132 ? -4.392 31.793 -11.289 1.00 26.75 132 GLN B N 1
ATOM 2770 C CA . GLN B 2 132 ? -3.235 31.299 -10.556 1.00 25.88 132 GLN B CA 1
ATOM 2771 C C . GLN B 2 132 ? -3.420 29.840 -10.160 1.00 27.43 132 GLN B C 1
ATOM 2772 O O . GLN B 2 132 ? -4.323 29.512 -9.398 1.00 27.33 132 GLN B O 1
ATOM 2774 N N . GLU B 2 133 ? -2.548 28.976 -10.657 1.00 27.12 133 GLU B N 1
ATOM 2775 C CA . GLU B 2 133 ? -2.598 27.578 -10.232 1.00 26.90 133 GLU B CA 1
ATOM 2776 C C . GLU B 2 133 ? -2.181 27.412 -8.772 1.00 30.24 133 GLU B C 1
ATOM 2777 O O . GLU B 2 133 ? -1.226 28.050 -8.307 1.00 28.54 133 GLU B O 1
ATOM 2783 N N . ILE B 2 134 ? -2.909 26.559 -8.054 1.00 24.66 134 ILE B N 1
ATOM 2784 C CA . ILE B 2 134 ? -2.579 26.183 -6.691 1.00 24.37 134 ILE B CA 1
ATOM 2785 C C . ILE B 2 134 ? -2.620 24.652 -6.637 1.00 27.08 134 ILE B C 1
ATOM 2786 O O . ILE B 2 134 ? -3.119 24.016 -7.565 1.00 25.31 134 ILE B O 1
ATOM 2791 N N . GLU B 2 135 ? -2.100 24.056 -5.571 1.00 24.49 135 GLU B N 1
ATOM 2792 C CA . GLU B 2 135 ? -2.038 22.594 -5.519 1.00 26.11 135 GLU B CA 1
ATOM 2793 C C . GLU B 2 135 ? -3.421 21.947 -5.553 1.00 24.07 135 GLU B C 1
ATOM 2794 O O . GLU B 2 135 ? -4.333 22.385 -4.841 1.00 23.79 135 GLU B O 1
ATOM 2796 N N . PHE B 2 136 ? -3.574 20.897 -6.362 1.00 22.56 136 PHE B N 1
ATOM 2797 C CA . PHE B 2 136 ? -4.797 20.092 -6.328 1.00 22.71 136 PHE B CA 1
ATOM 2798 C C . PHE B 2 136 ? -4.752 19.147 -5.134 1.00 21.34 136 PHE B C 1
ATOM 2799 O O . PHE B 2 136 ? -4.099 18.091 -5.173 1.00 23.23 136 PHE B O 1
ATOM 2807 N N . ASN B 2 137 ? -5.417 19.554 -4.059 1.00 20.28 137 ASN B N 1
ATOM 2808 C CA . ASN B 2 137 ? -5.480 18.790 -2.815 1.00 23.65 137 ASN B CA 1
ATOM 2809 C C . ASN B 2 137 ? -6.718 19.143 -2.002 1.00 23.36 137 ASN B C 1
ATOM 2810 O O . ASN B 2 137 ? -7.457 20.074 -2.356 1.00 22.51 137 ASN B O 1
ATOM 2815 N N . ASP B 2 138 ? -6.992 18.377 -0.948 1.00 23.19 138 ASP B N 1
ATOM 2816 C CA . ASP B 2 138 ? -8.199 18.618 -0.163 1.00 22.13 138 ASP B CA 1
ATOM 2817 C C . ASP B 2 138 ? -8.179 19.939 0.622 1.00 23.78 138 ASP B C 1
ATOM 2818 O O . ASP B 2 138 ? -9.230 20.556 0.819 1.00 22.47 138 ASP B O 1
ATOM 2823 N N . ASP B 2 139 ? -7.006 20.374 1.075 1.00 22.55 139 ASP B N 1
ATOM 2824 C CA . ASP B 2 139 ? -6.926 21.658 1.757 1.00 23.70 139 ASP B CA 1
ATOM 2825 C C . ASP B 2 139 ? -7.447 22.763 0.849 1.00 23.42 139 ASP B C 1
ATOM 2826 O O . ASP B 2 139 ? -8.237 23.613 1.279 1.00 25.10 139 ASP B O 1
ATOM 2831 N N . ASN B 2 140 ? -7.006 22.758 -0.404 1.00 21.59 140 ASN B N 1
ATOM 2832 C CA . ASN B 2 140 ? -7.480 23.791 -1.328 1.00 22.12 140 ASN B CA 1
ATOM 2833 C C . ASN B 2 140 ? -8.925 23.594 -1.823 1.00 22.65 140 ASN B C 1
ATOM 2834 O O . ASN B 2 140 ? -9.676 24.560 -1.943 1.00 20.70 140 ASN B O 1
ATOM 2839 N N . LEU B 2 141 ? -9.333 22.358 -2.097 1.00 20.76 141 LEU B N 1
ATOM 2840 C CA . LEU B 2 141 ? -10.733 22.134 -2.483 1.00 18.68 141 LEU B CA 1
ATOM 2841 C C . LEU B 2 141 ? -11.687 22.549 -1.354 1.00 21.57 141 LEU B C 1
ATOM 2842 O O . LEU B 2 141 ? -12.829 22.938 -1.605 1.00 21.36 141 LEU B O 1
ATOM 2847 N N . SER B 2 142 ? -11.227 22.458 -0.106 1.00 20.87 142 SER B N 1
ATOM 2848 C CA . SER B 2 142 ? -12.089 22.795 1.028 1.00 21.39 142 SER B CA 1
ATOM 2849 C C . SER B 2 142 ? -12.360 24.302 1.103 1.00 22.83 142 SER B C 1
ATOM 2850 O O . SER B 2 142 ? -13.256 24.730 1.827 1.00 22.86 142 SER B O 1
ATOM 2853 N N . ARG B 2 143 ? -11.594 25.092 0.356 1.00 21.74 143 ARG B N 1
ATOM 2854 C CA . ARG B 2 143 ? -11.820 26.542 0.327 1.00 24.35 143 ARG B CA 1
ATOM 2855 C C . ARG B 2 143 ? -13.024 26.928 -0.531 1.00 22.02 143 ARG B C 1
ATOM 2856 O O . ARG B 2 143 ? -13.738 27.880 -0.222 1.00 22.46 143 ARG B O 1
ATOM 2864 N N . PHE B 2 144 ? -13.255 26.177 -1.605 1.00 21.19 144 PHE B N 1
ATOM 2865 C CA . PHE B 2 144 ? -14.108 26.669 -2.688 1.00 20.76 144 PHE B CA 1
ATOM 2866 C C . PHE B 2 144 ? -15.446 25.953 -2.891 1.00 20.36 144 PHE B C 1
ATOM 2867 O O . PHE B 2 144 ? -16.277 26.428 -3.669 1.00 20.70 144 PHE B O 1
ATOM 2875 N N . TYR B 2 145 ? -15.672 24.818 -2.226 1.00 19.95 145 TYR B N 1
ATOM 2876 C CA . TYR B 2 145 ? -16.963 24.156 -2.412 1.00 17.47 145 TYR B CA 1
ATOM 2877 C C . TYR B 2 145 ? -18.075 24.919 -1.692 1.00 21.12 145 TYR B C 1
ATOM 2878 O O . TYR B 2 145 ? -17.847 25.588 -0.666 1.00 23.53 145 TYR B O 1
ATOM 2887 N N . ASP B 2 146 ? -19.274 24.827 -2.254 1.00 20.53 146 ASP B N 1
ATOM 2888 C CA . ASP B 2 146 ? -20.440 25.514 -1.719 1.00 20.07 146 ASP B CA 1
ATOM 2889 C C . ASP B 2 146 ? -21.409 24.441 -1.231 1.00 22.30 146 ASP B C 1
ATOM 2890 O O . ASP B 2 146 ? -22.116 23.830 -2.029 1.00 20.97 146 ASP B O 1
ATOM 2895 N N . GLU B 2 147 ? -21.416 24.176 0.073 1.00 21.65 147 GLU B N 1
ATOM 2896 C CA . GLU B 2 147 ? -22.291 23.127 0.609 1.00 22.56 147 GLU B CA 1
ATOM 2897 C C . GLU B 2 147 ? -23.775 23.319 0.292 1.00 22.16 147 GLU B C 1
ATOM 2898 O O . GLU B 2 147 ? -24.495 22.360 -0.010 1.00 22.07 147 GLU B O 1
ATOM 2904 N N . ALA B 2 148 ? -24.262 24.556 0.350 1.00 24.88 148 ALA B N 1
ATOM 2905 C CA . ALA B 2 148 ? -25.678 24.770 0.085 1.00 25.13 148 ALA B CA 1
ATOM 2906 C C . ALA B 2 148 ? -26.023 24.377 -1.339 1.00 21.88 148 ALA B C 1
ATOM 2907 O O . ALA B 2 148 ? -27.066 23.765 -1.594 1.00 23.78 148 ALA B O 1
ATOM 2909 N N . LEU B 2 149 ? -25.148 24.726 -2.275 1.00 21.79 149 LEU B N 1
ATOM 2910 C CA . LEU B 2 149 ? -25.378 24.425 -3.679 1.00 21.24 149 LEU B CA 1
ATOM 2911 C C . LEU B 2 149 ? -25.261 22.912 -3.895 1.00 24.08 149 LEU B C 1
ATOM 2912 O O . LEU B 2 149 ? -26.071 22.295 -4.594 1.00 25.42 149 LEU B O 1
ATOM 2917 N N . ILE B 2 150 ? -24.245 22.316 -3.289 1.00 21.75 150 ILE B N 1
ATOM 2918 C CA . ILE B 2 150 ? -24.114 20.857 -3.358 1.00 20.22 150 ILE B CA 1
ATOM 2919 C C . ILE B 2 150 ? -25.386 20.143 -2.865 1.00 22.83 150 ILE B C 1
ATOM 2920 O O . ILE B 2 150 ? -25.858 19.185 -3.498 1.00 22.58 150 ILE B O 1
ATOM 2925 N N . ARG B 2 151 ? -25.935 20.595 -1.741 1.00 21.85 151 ARG B N 1
ATOM 2926 C CA . ARG B 2 151 ? -27.160 20.001 -1.202 1.00 24.43 151 ARG B CA 1
ATOM 2927 C C . ARG B 2 151 ? -28.343 20.101 -2.167 1.00 24.76 151 ARG B C 1
ATOM 2928 O O . ARG B 2 151 ? -29.144 19.163 -2.289 1.00 24.77 151 ARG B O 1
ATOM 2936 N N . LYS B 2 152 ? -28.447 21.226 -2.869 1.00 24.25 152 LYS B N 1
ATOM 2937 C CA . LYS B 2 152 ? -29.540 21.416 -3.810 1.00 24.42 152 LYS B CA 1
ATOM 2938 C C . LYS B 2 152 ? -29.352 20.508 -5.008 1.00 26.61 152 LYS B C 1
ATOM 2939 O O . LYS B 2 152 ? -30.281 19.818 -5.426 1.00 27.64 152 LYS B O 1
ATOM 2941 N N . ILE B 2 153 ? -28.131 20.476 -5.539 1.00 23.88 153 ILE B N 1
ATOM 2942 C CA . ILE B 2 153 ? -27.857 19.740 -6.774 1.00 23.76 153 ILE B CA 1
ATOM 2943 C C . ILE B 2 153 ? -27.895 18.216 -6.569 1.00 23.85 153 ILE B C 1
ATOM 2944 O O . ILE B 2 153 ? -28.430 17.479 -7.414 1.00 25.25 153 ILE B O 1
ATOM 2949 N N . TYR B 2 154 ? -27.338 17.747 -5.456 1.00 22.25 154 TYR B N 1
ATOM 2950 C CA . TYR B 2 154 ? -27.331 16.312 -5.175 1.00 21.40 154 TYR B CA 1
ATOM 2951 C C . TYR B 2 154 ? -28.582 15.869 -4.406 1.00 27.89 154 TYR B C 1
ATOM 2952 O O . TYR B 2 154 ? -28.697 14.702 -4.001 1.00 27.14 154 TYR B O 1
ATOM 2961 N N . LYS B 2 155 ? -29.508 16.804 -4.210 1.00 27.29 155 LYS B N 1
ATOM 2962 C CA . LYS B 2 155 ? -30.788 16.525 -3.550 1.00 28.56 155 LYS B CA 1
ATOM 2963 C C . LYS B 2 155 ? -30.658 15.886 -2.167 1.00 26.91 155 LYS B C 1
ATOM 2964 O O . LYS B 2 155 ? -31.326 14.890 -1.861 1.00 31.92 155 LYS B O 1
ATOM 2968 N N . LEU B 2 156 ? -29.803 16.469 -1.327 1.00 24.56 156 LEU B N 1
ATOM 2969 C CA . LEU B 2 156 ? -29.599 15.979 0.032 1.00 27.38 156 LEU B CA 1
ATOM 2970 C C . LEU B 2 156 ? -30.614 16.591 0.989 1.00 29.58 156 LEU B C 1
ATOM 2971 O O . LEU B 2 156 ? -30.875 17.794 0.931 1.00 30.06 156 LEU B O 1
ATOM 2976 N N . SER B 2 157 ? -31.166 15.762 1.874 1.00 29.45 157 SER B N 1
ATOM 2977 C CA . SER B 2 157 ? -32.159 16.226 2.850 1.00 30.54 157 SER B CA 1
ATOM 2978 C C . SER B 2 157 ? -31.530 17.053 3.972 1.00 29.58 157 SER B C 1
ATOM 2979 O O . SER B 2 157 ? -30.384 16.839 4.346 1.00 30.37 157 SER B O 1
ATOM 2982 N N . ASP B 2 158 ? -32.272 18.018 4.512 1.00 31.22 158 ASP B N 1
ATOM 2983 C CA . ASP B 2 158 ? -31.772 18.798 5.636 1.00 28.33 158 ASP B CA 1
ATOM 2984 C C . ASP B 2 158 ? -31.477 17.939 6.863 1.00 31.45 158 ASP B C 1
ATOM 2985 O O . ASP B 2 158 ? -30.717 18.345 7.737 1.00 32.33 158 ASP B O 1
ATOM 2990 N N . ASP B 2 159 ? -32.092 16.763 6.936 1.00 34.29 159 ASP B N 1
ATOM 2991 C CA . ASP B 2 159 ? -31.880 15.861 8.068 1.00 35.27 159 ASP B CA 1
ATOM 2992 C C . ASP B 2 159 ? -30.480 15.229 8.042 1.00 32.66 159 ASP B C 1
ATOM 2993 O O . ASP B 2 159 ? -29.967 14.782 9.065 1.00 32.61 159 ASP B O 1
ATOM 2998 N N . PHE B 2 160 ? -29.866 15.218 6.863 1.00 30.28 160 PHE B N 1
ATOM 2999 C CA . PHE B 2 160 ? -28.500 14.727 6.720 1.00 31.87 160 PHE B CA 1
ATOM 3000 C C . PHE B 2 160 ? -27.540 15.799 7.205 1.00 32.21 160 PHE B C 1
ATOM 3001 O O . PHE B 2 160 ? -27.424 16.863 6.585 1.00 30.27 160 PHE B O 1
ATOM 3009 N N . LYS B 2 161 ? -26.865 15.520 8.318 1.00 30.19 161 LYS B N 1
ATOM 3010 C CA . LYS B 2 161 ? -25.964 16.486 8.935 1.00 33.78 161 LYS B CA 1
ATOM 3011 C C . LYS B 2 161 ? -24.585 15.906 9.234 1.00 37.80 161 LYS B C 1
ATOM 3012 O O . LYS B 2 161 ? -24.279 15.582 10.387 1.00 39.24 161 LYS B O 1
ATOM 3017 N N . PRO B 2 162 ? -23.734 15.789 8.196 1.00 34.86 162 PRO B N 1
ATOM 3018 C CA . PRO B 2 162 ? -22.372 15.284 8.399 1.00 36.71 162 PRO B CA 1
ATOM 3019 C C . PRO B 2 162 ? -21.589 16.208 9.319 1.00 35.82 162 PRO B C 1
ATOM 3020 O O . PRO B 2 162 ? -21.744 17.425 9.219 1.00 41.23 162 PRO B O 1
ATOM 3024 N N . GLN B 2 163 ? -20.742 15.639 10.172 1.00 40.44 163 GLN B N 1
ATOM 3025 C CA . GLN B 2 163 ? -19.895 16.438 11.051 1.00 41.89 163 GLN B CA 1
ATOM 3026 C C . GLN B 2 163 ? -18.704 17.068 10.323 1.00 40.65 163 GLN B C 1
ATOM 3027 O O . GLN B 2 163 ? -18.098 18.020 10.817 1.00 41.09 163 GLN B O 1
ATOM 3029 N N . ASP B 2 164 ? -18.360 16.540 9.153 1.00 35.97 164 ASP B N 1
ATOM 3030 C CA . ASP B 2 164 ? -17.194 17.039 8.435 1.00 33.75 164 ASP B CA 1
ATOM 3031 C C . ASP B 2 164 ? -17.259 16.813 6.925 1.00 27.80 164 ASP B C 1
ATOM 3032 O O . ASP B 2 164 ? -18.217 16.233 6.412 1.00 28.09 164 ASP B O 1
ATOM 3037 N N . VAL B 2 165 ? -16.224 17.274 6.226 1.00 27.90 165 VAL B N 1
ATOM 3038 C CA . VAL B 2 165 ? -16.193 17.143 4.774 1.00 26.24 165 VAL B CA 1
ATOM 3039 C C . VAL B 2 165 ? -16.209 15.678 4.362 1.00 25.68 165 VAL B C 1
ATOM 3040 O O . VAL B 2 165 ? -16.848 15.320 3.375 1.00 22.80 165 VAL B O 1
ATOM 3044 N N . ASN B 2 166 ? -15.505 14.826 5.099 1.00 27.53 166 ASN B N 1
ATOM 3045 C CA . ASN B 2 166 ? -15.503 13.401 4.762 1.00 26.87 166 ASN B CA 1
ATOM 3046 C C . ASN B 2 166 ? -16.922 12.845 4.722 1.00 24.24 166 ASN B C 1
ATOM 3047 O O . ASN B 2 166 ? -17.264 12.026 3.857 1.00 23.87 166 ASN B O 1
ATOM 3052 N N . GLY B 2 167 ? -17.746 13.295 5.666 1.00 25.65 167 GLY B N 1
ATOM 3053 C CA . GLY B 2 167 ? -19.127 12.849 5.737 1.00 25.11 167 GLY B CA 1
ATOM 3054 C C . GLY B 2 167 ? -19.962 13.317 4.553 1.00 21.63 167 GLY B C 1
ATOM 3055 O O . GLY B 2 167 ? -20.798 12.571 4.028 1.00 20.39 167 GLY B O 1
ATOM 3056 N N . LEU B 2 168 ? -19.740 14.558 4.132 1.00 22.02 168 LEU B N 1
ATOM 3057 C CA . LEU B 2 168 ? -20.447 15.104 2.978 1.00 19.95 168 LEU B CA 1
ATOM 3058 C C . LEU B 2 168 ? -19.963 14.374 1.717 1.00 20.31 168 LEU B C 1
ATOM 3059 O O . LEU B 2 168 ? -20.761 13.936 0.891 1.00 19.85 168 LEU B O 1
ATOM 3064 N N . SER B 2 169 ? -18.645 14.221 1.602 1.00 19.91 169 SER B N 1
ATOM 3065 C CA . SER B 2 169 ? -18.049 13.536 0.451 1.00 19.69 169 SER B CA 1
ATOM 3066 C C . SER B 2 169 ? -18.634 12.136 0.261 1.00 19.97 169 SER B C 1
ATOM 3067 O O . SER B 2 169 ? -18.903 11.721 -0.863 1.00 17.18 169 SER B O 1
ATOM 3070 N N . ARG B 2 170 ? -18.821 11.414 1.356 1.00 19.51 170 ARG B N 1
ATOM 3071 C CA . ARG B 2 170 ? -19.353 10.048 1.266 1.00 18.33 170 ARG B CA 1
ATOM 3072 C C . ARG B 2 170 ? -20.740 9.999 0.604 1.00 20.06 170 ARG B C 1
ATOM 3073 O O . ARG B 2 170 ? -21.027 9.096 -0.197 1.00 19.19 170 ARG B O 1
ATOM 3081 N N . ALA B 2 171 ? -21.595 10.976 0.903 1.00 18.80 171 ALA B N 1
ATOM 3082 C CA . ALA B 2 171 ? -22.908 11.042 0.267 1.00 18.31 171 ALA B CA 1
ATOM 3083 C C . ALA B 2 171 ? -22.782 11.334 -1.227 1.00 19.11 171 ALA B C 1
ATOM 3084 O O . ALA B 2 171 ? -23.567 10.832 -2.029 1.00 19.27 171 ALA B O 1
ATOM 3086 N N . LEU B 2 172 ? -21.801 12.149 -1.610 1.00 17.87 172 LEU B N 1
ATOM 3087 C CA . LEU B 2 172 ? -21.661 12.500 -3.019 1.00 17.25 172 LEU B CA 1
ATOM 3088 C C . LEU B 2 172 ? -21.117 11.314 -3.807 1.00 19.31 172 LEU B C 1
ATOM 3089 O O . LEU B 2 172 ? -21.592 11.021 -4.897 1.00 18.61 172 LEU B O 1
ATOM 3094 N N . VAL B 2 173 ? -20.114 10.644 -3.243 1.00 18.30 173 VAL B N 1
ATOM 3095 C CA . VAL B 2 173 ? -19.614 9.411 -3.849 1.00 17.97 173 VAL B CA 1
ATOM 3096 C C . VAL B 2 173 ? -20.750 8.415 -4.064 1.00 17.97 173 VAL B C 1
ATOM 3097 O O . VAL B 2 173 ? -20.840 7.798 -5.130 1.00 18.44 173 VAL B O 1
ATOM 3101 N N . ASP B 2 174 ? -21.614 8.237 -3.064 1.00 18.12 174 ASP B N 1
ATOM 3102 C CA . ASP B 2 174 ? -22.768 7.344 -3.217 1.00 18.97 174 ASP B CA 1
ATOM 3103 C C . ASP B 2 174 ? -23.590 7.727 -4.459 1.00 17.41 174 ASP B C 1
ATOM 3104 O O . ASP B 2 174 ? -23.960 6.871 -5.268 1.00 19.38 174 ASP B O 1
ATOM 3109 N N . ALA B 2 175 ? -23.885 9.019 -4.605 1.00 18.57 175 ALA B N 1
ATOM 3110 C CA . ALA B 2 175 ? -24.718 9.464 -5.712 1.00 19.70 175 ALA B CA 1
ATOM 3111 C C . ALA B 2 175 ? -24.054 9.192 -7.051 1.00 18.63 175 ALA B C 1
ATOM 3112 O O . ALA B 2 175 ? -24.700 8.786 -8.021 1.00 21.36 175 ALA B O 1
ATOM 3114 N N . ILE B 2 176 ? -22.750 9.446 -7.105 1.00 17.59 176 ILE B N 1
ATOM 3115 C CA . ILE B 2 176 ? -21.955 9.170 -8.294 1.00 16.71 176 ILE B CA 1
ATOM 3116 C C . ILE B 2 176 ? -21.951 7.678 -8.664 1.00 17.50 176 ILE B C 1
ATOM 3117 O O . ILE B 2 176 ? -22.110 7.320 -9.825 1.00 19.83 176 ILE B O 1
ATOM 3122 N N . GLN B 2 177 ? -21.801 6.815 -7.671 1.00 18.40 177 GLN B N 1
ATOM 3123 C CA . GLN B 2 177 ? -21.710 5.383 -7.962 1.00 20.04 177 GLN B CA 1
ATOM 3124 C C . GLN B 2 177 ? -23.044 4.795 -8.403 1.00 21.05 177 GLN B C 1
ATOM 3125 O O . GLN B 2 177 ? -23.077 3.794 -9.117 1.00 23.25 177 GLN B O 1
ATOM 3131 N N . LEU B 2 178 ? -24.139 5.421 -7.978 1.00 20.08 178 LEU B N 1
ATOM 3132 C CA . LEU B 2 178 ? -25.474 4.879 -8.240 1.00 22.92 178 LEU B CA 1
ATOM 3133 C C . LEU B 2 178 ? -26.249 5.610 -9.341 1.00 29.76 178 LEU B C 1
ATOM 3134 O O . LEU B 2 178 ? -27.415 5.276 -9.599 1.00 31.45 178 LEU B O 1
ATOM 3139 N N . ARG B 2 179 ? -25.622 6.601 -9.979 1.00 27.55 179 ARG B N 1
ATOM 3140 C CA . ARG B 2 179 ? -26.290 7.383 -11.032 1.00 29.50 179 ARG B CA 1
ATOM 3141 C C . ARG B 2 179 ? -26.959 6.471 -12.060 1.00 35.85 179 ARG B C 1
ATOM 3142 O O . ARG B 2 179 ? -26.335 5.544 -12.579 1.00 37.05 179 ARG B O 1
#

Nearest PDB structures (foldseek):
  4ww7-assembly1_A  TM=1.004E+00  e=3.048E-46  Saccharomyces cerevisiae S288C
  4ww9-assembly1_A  TM=1.000E+00  e=4.583E-44  Saccharomyces cerevisiae S288C
  4ww5-assembly1_A  TM=9.881E-01  e=1.346E-42  Saccharomyces cerevisiae S288C
  4wwa-assembly1_A  TM=9.985E-01  e=5.901E-40  Saccharomyces cerevisiae S288C
  7szc-assembly1_A  TM=7.887E-01  e=4.279E-13  Homo sapiens

Solvent-accessible surface area: 18608 Å² total; per-residue (Å²): 119,44,75,100,66,0,44,87,28,0,24,142,66,8,67,42,47,95,97,64,142,53,139,28,14,28,4,16,3,89,26,14,1,1,25,33,153,88,148,38,93,109,117,83,3,20,0,21,21,50,118,82,15,92,59,1,0,45,6,2,9,73,1,39,62,26,87,53,14,28,5,3,26,3,5,0,0,0,37,90,49,7,3,0,1,15,45,45,14,19,67,117,7,85,71,79,57,28,66,0,16,0,81,37,0,14,177,57,34,31,168,104,4,150,49,130,61,0,10,63,1,0,95,58,0,0,73,12,0,0,29,0,0,61,52,39,29,13,0,34,49,0,39,8,45,14,0,0,0,39,78,52,70,96,62,20,42,3,27,0,45,42,1,16,128,7,42,99,14,107,104,43,72,44,11,0,62,4,6,31,55,3,19,116,23,5,60,73,80,168,23,102,44,2,96,75,5,19,42,15,5,33,76,2,0,40,54,4,3,151,109,52,46,92,79,0,52,119,91,9,60,47,4,48,78,71,22,58,55,15,123,69,158,33,66,138,217,44,45,51,12,78,3,24,12,23,69,110,35,32,3,3,0,1,0,2,51,114,8,155,23,3,96,102,8,102,94,98,120,86,33,8,34,0,2,1,50,1,0,1,5,7,32,0,0,10,0,0,0,0,4,0,6,0,15,48,73,81,58,106,86,144,19,93,55,26,9,24,2,0,10,1,0,0,1,31,70,73,94,56,82,40,0,82,118,72,0,10,11,61,79,114,7,57,36,0,0,3,0,48,14,32,131,126,97,27,87,108,70,74,9,106,90,73,4,85,91,55,7,45,35,49,64,36,56,15,63,79,106,18,0,55,159,36,52,57,70,77,62,0,44,68,26,10,131,23,64,118,97,12,149,35,111,84,45,111,11,4,1,39,4,0,0,7,24,0,3,56,68

B-factor: mean 29.48, std 7.89, range [15.9, 85.72]

InterPro domains:
  IPR000719 Protein kinase domain [PS50011] (16-261)
  IPR008266 Tyrosine-protein kinase, active site [PS00109] (157-169)
  IPR011009 Protein kinase-like domain superfamily [SSF56112] (20-198)
  IPR022495 Serine/threonine-protein kinase Bud32 [TIGR03724] (25-255)

Secondary structure (DSSP, 8-state):
-HHHHHHHHH-TTS--EEEEE---EEEEESS-SSSPTT-S--S-EEEEE---HHHHHHHHHHHHTSTT-----EEEEETTTTEEEEE----EEGGGTEE-BHHHHHHHHTTS--SHHHHHHHHHHHHHHHHHHHTTEE-S---TTSEEEEEETTEEEEEE---TT-EE---HHHHHHHHHHHHHHHHTT--TTHHHHHHHHHHHHHHHHHTTHHHHHHHHHHHHHHHHHHHHHTS--/-EEEEETTEEEEEEEEEEEES---HHHHHHT---EEE-GGG---HHHHHHHHHHHHHHHHHS---SSSHHHHHHHHHSSS--HHHHHHHHB--TT-S-EEEEEEE-----HHHHHHHHHHH--SEEE--SHHHHHHH--HHHHHHHTT--TT---SSHHHHHHHHHHHHHH-

Sequence (409 aa):
EFIDKVSSYLTPDVDIAPISQGAAIVFTTTTHPYLPRAKDSHQKYIIKYRPRTLNESRLLAKLYLIPGLCVPQLIACDPYNGFIWLEFLGEDLPGGHGFSNLKNFLWMHDQDPYSDLVATTLRKVGRQIGLLHWNDYCHGDLTSSNIVLVRDGARWTPHLIDFGLGSVSNLVEDKGVDLYVLERAILSTHSKHAEKYNAWIMEGFEEVYREQGAKGAKKLKEVTKRFEEVRLRGRKRMVVSIIPQFPDIKVSLALFEQVKNAKEIRSKMSFAFIDPRLVCSGEQMYSAIYKTLIEVKYNKMRTRNLNSECVLCLSPTSNISDAFLKFGIKDDSSQLICLKFHTDDVDKEQLRTIMTSIVKGQEIEFNDDNLSRFYDEALIRKIYKLSDDFKPQDVNGLSRALVDAIQLR

CATH classification: 3.30.2380.10

Radius of gyration: 24.14 Å; Cα contacts (8 Å, |Δi|>4): 714; chains: 2; bounding box: 54×63×60 Å